Protein AF-F5J1X1-F1 (afdb_monomer)

Secondary structure (DSSP, 8-state):
----HHHHHHHHHHHHHHHHTT--S-EEESSS-PPPTT-SEEE-S---TTSS---S--PPPPEE----TT--TTTSTT--HHHHHHTTT-EEEE---BGGGTB-SEEEEE-SSSEEEESSPPPPP-BPPEEEEEEE-GGG-TT---TT-HHHHHHT-TTTEESSTT-SEEB--EEEEEEE--SS-BTTTTS-HHHHHHT--SEEEE-TT-B--SHHHHHHHHHHHHTT-EEEEE---TTT--SGGG-HHHHHHHHHHT-TT-EEEEPPTT--S--EEEPPSS---TTTEETTEE-TT-EEE--SS--EEEE---TTTEEEEEEEEETTTTEEEEEEEEEEEESSSSEEEES-TTTT-B-TT---TTS--B-B-TTS-B--EEEESSSS-EEE-HHHHHHHHHHHHHHHHHHSSTT---

Solvent-accessible surface area (backbone atoms only — not comparable to full-atom values): 21854 Å² total; per-residue (Å²): 134,86,77,54,76,67,59,55,51,50,50,54,51,52,51,53,58,60,61,62,76,68,68,68,89,50,44,28,51,70,34,103,49,88,46,58,91,91,45,67,71,28,83,32,53,50,92,42,95,89,48,96,68,34,53,98,73,81,86,87,60,58,78,40,65,53,78,49,42,69,43,64,33,73,84,39,73,88,60,47,81,65,50,34,53,75,43,47,69,45,64,34,26,30,63,30,77,43,53,84,69,62,34,37,67,42,40,31,32,30,70,49,62,34,54,43,50,52,96,53,70,54,78,81,66,66,43,71,67,41,38,35,34,14,27,9,32,50,37,32,10,55,46,30,89,42,96,29,4,34,48,20,54,36,62,69,25,45,60,50,38,10,74,50,92,79,19,63,37,34,23,68,47,66,51,79,42,63,50,77,31,95,47,88,40,43,70,49,73,81,70,49,49,64,67,57,56,71,69,58,42,25,32,38,41,39,12,26,40,36,33,42,46,49,68,68,60,30,49,56,54,43,53,41,37,75,50,28,16,28,39,38,38,23,39,41,61,82,81,79,68,86,50,71,60,53,34,31,68,27,52,36,49,22,64,69,69,72,35,84,73,34,42,60,47,63,51,56,99,90,46,55,31,5,42,22,31,45,32,35,74,79,69,90,43,54,47,47,45,25,70,62,45,77,35,56,62,35,32,33,38,36,14,76,49,44,43,28,30,38,27,68,71,63,71,92,49,45,47,74,38,25,52,37,43,27,67,16,77,72,46,74,43,84,79,28,28,34,29,32,30,42,70,86,50,49,39,37,44,34,19,24,17,36,38,38,16,22,49,90,88,64,82,55,34,27,41,43,32,19,18,61,48,98,81,46,44,62,33,65,24,69,63,28,19,64,58,51,64,39,56,15,32,31,26,28,38,50,49,7,42,50,53,48,45,53,50,40,32,57,78,59,14,52,76,39,78,133

Foldseek 3Di:
DDDPPVNVVVVVV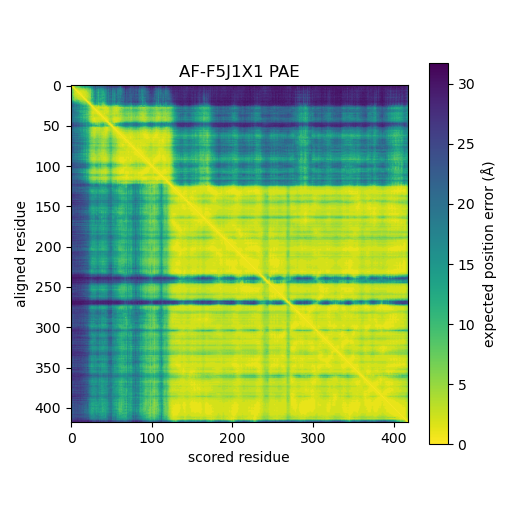VVVVVVVVPPDCADAPQDPDDADPPDSYHDFNADCPPDPHRHPDDDDFAEDADDAFQDPPPVPPPDDLVNLVVQFQPKGFHPDPPVLRQDHGAIWTRHSGGIDGPPDTRDADAFEAFFEEWEEAALLTLQHPHPFVLNVLQLPQCLCAHCDPNRLHRYPYYHYDYQYDPAQDESCPVVCVVVVCVVAGQEYEYFPPHAHQDLVSLVSVLVSQVLQRAYEAQDEQFDFDPDPSSQRCLSNLCVNQVNNPKDKDWDDPVDFFFFKWAFAQPDDDLLQDHSLHHRRRAMATAAGGIFIKMAPDDPVFKDATTAQQGPQVRDHPPRIGAWIATPPTNYTGGRHRQLSTADPPDPPQGHRQFDADPSSRFDWDWQHGPHDTHTHRSNSSSSSSVSVSSVSSAPVTSPHDD

Organism: NCBI:txid742766

Structure (mmCIF, N/CA/C/O backbone):
data_AF-F5J1X1-F1
#
_entry.id   AF-F5J1X1-F1
#
loop_
_atom_site.group_PDB
_atom_site.id
_atom_site.type_symbol
_atom_site.label_atom_id
_atom_site.label_alt_id
_atom_site.label_comp_id
_atom_site.label_asym_id
_atom_site.label_entity_id
_atom_site.label_seq_id
_atom_site.pdbx_PDB_ins_code
_atom_site.Cartn_x
_atom_site.Cartn_y
_atom_site.Cartn_z
_atom_site.occupancy
_atom_site.B_iso_or_equiv
_atom_site.auth_seq_id
_atom_site.auth_comp_id
_atom_site.auth_asym_id
_atom_site.auth_atom_id
_atom_site.pdbx_PDB_model_num
ATOM 1 N N . MET A 1 1 ? -52.295 -45.590 66.152 1.00 50.47 1 MET A N 1
ATOM 2 C CA . MET A 1 1 ? -51.566 -46.337 65.100 1.00 50.47 1 MET A CA 1
ATOM 3 C C . MET A 1 1 ? -50.076 -46.004 65.237 1.00 50.47 1 MET A C 1
ATOM 5 O O . MET A 1 1 ? -49.702 -44.872 64.968 1.00 50.47 1 MET A O 1
ATOM 9 N N . LYS A 1 2 ? -49.239 -46.906 65.776 1.00 51.31 2 LYS A N 1
ATOM 10 C CA . LYS A 1 2 ? -47.785 -46.670 65.918 1.00 51.31 2 LYS A CA 1
ATOM 11 C C . LYS A 1 2 ? -47.119 -46.959 64.569 1.00 51.31 2 LYS A C 1
ATOM 13 O O . LYS A 1 2 ? -46.962 -48.120 64.206 1.00 51.31 2 LYS A O 1
ATOM 18 N N . PHE A 1 3 ? -46.783 -45.924 63.803 1.00 53.69 3 PHE A N 1
ATOM 19 C CA . PHE A 1 3 ? -45.970 -46.100 62.599 1.00 53.69 3 PHE A CA 1
ATOM 20 C C . PHE A 1 3 ? -44.559 -46.534 63.014 1.00 53.69 3 PHE A C 1
ATOM 22 O O . PHE A 1 3 ? -43.957 -45.912 63.889 1.00 53.69 3 PHE A O 1
ATOM 29 N N . SER A 1 4 ? -44.036 -47.619 62.432 1.00 65.00 4 SER A N 1
ATOM 30 C CA . SER A 1 4 ? -42.651 -48.021 62.690 1.00 65.00 4 SER A CA 1
ATOM 31 C C . SER A 1 4 ? -41.704 -46.977 62.096 1.00 65.00 4 SER A C 1
ATOM 33 O O . SER A 1 4 ? -41.975 -46.389 61.044 1.00 65.00 4 SER A O 1
ATOM 35 N N . THR A 1 5 ? -40.574 -46.749 62.758 1.00 71.31 5 THR A N 1
ATOM 36 C CA . THR A 1 5 ? -39.553 -45.768 62.356 1.00 71.31 5 THR A CA 1
ATOM 37 C C . THR A 1 5 ? -39.044 -45.971 60.925 1.00 71.31 5 THR A C 1
ATOM 39 O O . THR A 1 5 ? -38.623 -45.009 60.290 1.00 71.31 5 THR A O 1
ATOM 42 N N . SER A 1 6 ? -39.138 -47.185 60.371 1.00 70.25 6 SER A N 1
ATOM 43 C CA . SER A 1 6 ? -38.807 -47.478 58.971 1.00 70.25 6 SER A CA 1
ATOM 44 C C . SER A 1 6 ? -39.851 -46.970 57.969 1.00 70.25 6 SER A C 1
ATOM 46 O O . SER A 1 6 ? -39.474 -46.441 56.926 1.00 70.25 6 SER A O 1
ATOM 48 N N . LYS A 1 7 ? -41.152 -47.046 58.288 1.00 74.12 7 LYS A N 1
ATOM 49 C CA . LYS A 1 7 ? -42.225 -46.511 57.427 1.00 74.12 7 LYS A CA 1
ATOM 50 C C . LYS A 1 7 ? -42.205 -44.984 57.384 1.00 74.12 7 LYS A C 1
ATOM 52 O O . LYS A 1 7 ? -42.408 -44.407 56.324 1.00 74.12 7 LYS A O 1
ATOM 57 N N . LEU A 1 8 ? -41.889 -44.336 58.508 1.00 75.12 8 LEU A N 1
ATOM 58 C CA . LEU A 1 8 ? -41.747 -42.878 58.568 1.00 75.12 8 LEU A CA 1
ATOM 59 C C . LEU A 1 8 ? -40.550 -42.385 57.735 1.00 75.12 8 LEU A C 1
ATOM 61 O O . LEU A 1 8 ? -40.681 -41.412 57.000 1.00 75.12 8 LEU A O 1
ATOM 65 N N . LYS A 1 9 ? -39.412 -43.095 57.784 1.00 76.75 9 LYS A N 1
ATOM 66 C CA . LYS A 1 9 ? -38.234 -42.799 56.947 1.00 76.75 9 LYS A CA 1
ATOM 67 C C . LYS A 1 9 ? -38.515 -42.982 55.453 1.00 76.75 9 LYS A C 1
ATOM 69 O O . LYS A 1 9 ? -38.105 -42.142 54.662 1.00 76.75 9 LYS A O 1
ATOM 74 N N . ALA A 1 10 ? -39.238 -44.037 55.070 1.00 79.44 10 ALA A N 1
ATOM 75 C CA . ALA A 1 10 ? -39.616 -44.274 53.676 1.00 79.44 10 ALA A CA 1
ATOM 76 C C . ALA A 1 10 ? -40.572 -43.195 53.140 1.00 79.44 10 ALA A C 1
ATOM 78 O O . ALA A 1 10 ? -40.406 -42.737 52.013 1.00 79.44 10 ALA A O 1
ATOM 79 N N . VAL A 1 11 ? -41.528 -42.742 53.960 1.00 82.06 11 VAL A N 1
ATOM 80 C CA . VAL A 1 11 ? -42.424 -41.631 53.607 1.00 82.06 11 VAL A CA 1
ATOM 81 C C . VAL A 1 11 ? -41.644 -40.324 53.471 1.00 82.06 11 VAL A C 1
ATOM 83 O O . VAL A 1 11 ? -41.816 -39.638 52.473 1.00 82.06 11 VAL A O 1
ATOM 86 N N . LEU A 1 12 ? -40.739 -40.008 54.402 1.00 80.00 12 LEU A N 1
ATOM 87 C CA . LEU A 1 12 ? -39.871 -38.825 54.306 1.00 80.00 12 LEU A CA 1
ATOM 88 C C . LEU A 1 12 ? -38.995 -38.840 53.043 1.00 80.00 12 LEU A C 1
ATOM 90 O O . LEU A 1 12 ? -38.882 -37.812 52.383 1.00 80.00 12 LEU A O 1
ATOM 94 N N . LEU A 1 13 ? -38.443 -40.000 52.670 1.00 80.19 13 LEU A N 1
ATOM 95 C CA . LEU A 1 13 ? -37.649 -40.164 51.448 1.00 80.19 13 LEU A CA 1
ATOM 96 C C . LEU A 1 13 ? -38.500 -40.015 50.173 1.00 80.19 13 LEU A C 1
ATOM 98 O O . LEU A 1 13 ? -38.084 -39.369 49.214 1.00 80.19 13 LEU A O 1
ATOM 102 N N . CYS A 1 14 ? -39.715 -40.573 50.157 1.00 76.50 14 CYS A N 1
ATOM 103 C CA . CYS A 1 14 ? -40.636 -40.409 49.029 1.00 76.50 14 CYS A CA 1
ATOM 104 C C . CYS A 1 14 ? -41.089 -38.950 48.890 1.00 76.50 14 CYS A C 1
ATOM 106 O O . CYS A 1 14 ? -41.127 -38.425 47.781 1.00 76.50 14 CYS A O 1
ATOM 108 N N . VAL A 1 15 ? -41.365 -38.273 50.008 1.00 76.81 15 VAL A N 1
ATOM 109 C CA . VAL A 1 15 ? -41.697 -36.844 50.025 1.00 76.81 15 VAL A CA 1
ATOM 110 C C . VAL A 1 15 ? -40.519 -36.017 49.501 1.00 76.81 15 VAL A C 1
ATOM 112 O O . VAL A 1 15 ? -40.734 -35.172 48.637 1.00 76.81 15 VAL A O 1
ATOM 115 N N . SER A 1 16 ? -39.273 -36.299 49.906 1.00 71.81 16 SER A N 1
ATOM 116 C CA . SER A 1 16 ? -38.105 -35.577 49.375 1.00 71.81 16 SER A CA 1
ATOM 117 C C . SER A 1 16 ? -37.904 -35.776 47.867 1.00 71.81 16 SER A C 1
ATOM 119 O O . SER A 1 16 ? -37.595 -34.816 47.172 1.00 71.81 16 SER A O 1
ATOM 121 N N . ILE A 1 17 ? -38.145 -36.983 47.336 1.00 74.94 17 ILE A N 1
ATOM 122 C CA . ILE A 1 17 ? -38.022 -37.269 45.892 1.00 74.94 17 ILE A CA 1
ATOM 123 C C . ILE A 1 17 ? -39.126 -36.563 45.086 1.00 74.94 17 ILE A C 1
ATOM 125 O O . ILE A 1 17 ? -38.872 -36.081 43.984 1.00 74.94 17 ILE A O 1
ATOM 129 N N . ILE A 1 18 ? -40.341 -36.443 45.633 1.00 71.44 18 ILE A N 1
ATOM 130 C CA . ILE A 1 18 ? -41.446 -35.719 44.983 1.00 71.44 18 ILE A CA 1
ATOM 131 C C . ILE A 1 18 ? -41.156 -34.209 44.932 1.00 71.44 18 ILE A C 1
ATOM 133 O O . ILE A 1 18 ? -41.424 -33.581 43.908 1.00 71.44 18 ILE A O 1
ATOM 137 N N . PHE A 1 19 ? -40.543 -33.636 45.975 1.00 62.16 19 PHE A N 1
ATOM 138 C CA . PHE A 1 19 ? -40.151 -32.220 45.992 1.00 62.16 19 PHE A CA 1
ATOM 139 C C . PHE A 1 19 ? -38.991 -31.882 45.034 1.00 62.16 19 PHE A C 1
ATOM 141 O O . PHE A 1 19 ? -38.934 -30.757 44.542 1.00 62.16 19 PHE A O 1
ATOM 148 N N . CYS A 1 20 ? -38.119 -32.836 44.685 1.00 60.16 20 CYS A N 1
ATOM 149 C CA . CYS A 1 20 ? -37.048 -32.607 43.703 1.00 60.16 20 CYS A CA 1
ATOM 150 C C . CYS A 1 20 ? -37.551 -32.362 42.265 1.00 60.16 20 CYS A C 1
ATOM 152 O O . CYS A 1 20 ? -36.838 -31.751 41.476 1.00 60.16 20 CYS A O 1
ATOM 154 N N . ASN A 1 21 ? -38.772 -32.783 41.914 1.00 54.59 21 ASN A N 1
ATOM 155 C CA . ASN A 1 21 ? -39.311 -32.621 40.553 1.00 54.59 21 ASN A CA 1
ATOM 156 C C . ASN A 1 21 ? -39.832 -31.200 40.245 1.00 54.59 21 ASN A C 1
ATOM 158 O O . ASN A 1 21 ? -40.270 -30.946 39.127 1.00 54.59 21 ASN A O 1
ATOM 162 N N . TYR A 1 22 ? -39.782 -30.273 41.210 1.00 55.56 22 TYR A N 1
ATOM 163 C CA . TYR A 1 22 ? -40.268 -28.892 41.060 1.00 55.56 22 TYR A CA 1
ATOM 164 C C . TYR A 1 22 ? -39.153 -27.843 40.963 1.00 55.56 22 TYR A C 1
ATOM 166 O O . TYR A 1 22 ? -39.413 -26.651 41.133 1.00 55.56 22 TYR A O 1
ATOM 174 N N . MET A 1 23 ? -37.914 -28.243 40.667 1.00 56.59 23 MET A N 1
ATOM 175 C CA . MET A 1 23 ? -36.877 -27.264 40.349 1.00 56.59 23 MET A CA 1
ATOM 176 C C . MET A 1 23 ? -37.152 -26.670 38.962 1.00 56.59 23 MET A C 1
ATOM 178 O O . MET A 1 23 ? -36.997 -27.333 37.939 1.00 56.59 23 MET A O 1
ATOM 182 N N . GLN A 1 24 ? -37.603 -25.416 38.930 1.00 59.91 24 GLN A N 1
ATOM 183 C CA . GLN A 1 24 ? -37.658 -24.622 37.703 1.00 59.91 24 GLN A CA 1
ATOM 184 C C . GLN A 1 24 ? -36.230 -24.540 37.133 1.00 59.91 24 GLN A C 1
ATOM 186 O O . GLN A 1 24 ? -35.298 -24.209 37.862 1.00 59.91 24 GLN A O 1
ATOM 191 N N . SER A 1 25 ? -36.035 -24.851 35.845 1.00 66.19 25 SER A N 1
ATOM 192 C CA . SER A 1 25 ? -34.700 -24.790 35.219 1.00 66.19 25 SER A CA 1
ATOM 193 C C . SER A 1 25 ? -34.199 -23.355 35.019 1.00 66.19 25 SER A C 1
ATOM 195 O O . SER A 1 25 ? -33.033 -23.152 34.697 1.00 66.19 25 SER A O 1
ATOM 197 N N . GLN A 1 26 ? -35.086 -22.369 35.161 1.00 76.88 26 GLN A N 1
ATOM 198 C CA . GLN A 1 26 ? -34.746 -20.953 35.130 1.00 76.88 26 GLN A CA 1
ATOM 199 C C . GLN A 1 26 ? -34.377 -20.510 36.538 1.00 76.88 26 GLN A C 1
ATOM 201 O O . GLN A 1 26 ? -35.146 -20.704 37.481 1.00 76.88 26 GLN A O 1
ATOM 206 N N . ILE A 1 27 ? -33.207 -19.897 36.662 1.00 81.50 27 ILE A N 1
ATOM 207 C CA . ILE A 1 27 ? -32.673 -19.447 37.941 1.00 81.50 27 ILE A CA 1
ATOM 208 C C . ILE A 1 27 ? -32.308 -17.972 37.874 1.00 81.50 27 ILE A C 1
ATOM 210 O O . ILE A 1 27 ? -31.811 -17.471 36.861 1.00 81.50 27 ILE A O 1
ATOM 214 N N . THR A 1 28 ? -32.548 -17.293 38.990 1.00 85.94 28 THR A N 1
ATOM 215 C CA . THR A 1 28 ? -31.883 -16.033 39.273 1.00 85.94 28 THR A CA 1
ATOM 216 C C . THR A 1 28 ? -30.549 -16.373 39.920 1.00 85.94 28 THR A C 1
ATOM 218 O O . THR A 1 28 ? -30.516 -16.983 40.986 1.00 85.94 28 THR A O 1
ATOM 221 N N . VAL A 1 29 ? -29.439 -15.993 39.299 1.00 87.75 29 VAL A N 1
ATOM 222 C CA . VAL A 1 29 ? -28.118 -16.107 39.920 1.00 87.75 29 VAL A CA 1
ATOM 223 C C . VAL A 1 29 ? -27.818 -14.799 40.639 1.00 87.75 29 VAL A C 1
ATOM 225 O O . VAL A 1 29 ? -27.829 -13.726 40.039 1.00 87.75 29 VAL A O 1
ATOM 228 N N . GLY A 1 30 ? -27.546 -14.908 41.938 1.00 87.38 30 GLY A N 1
ATOM 229 C CA . GLY A 1 30 ? -27.278 -13.774 42.827 1.00 87.38 30 GLY A CA 1
ATOM 230 C C . GLY A 1 30 ? -28.322 -13.588 43.930 1.00 87.38 30 GLY A C 1
ATOM 231 O O . GLY A 1 30 ? -27.995 -12.983 44.947 1.00 87.38 30 GLY A O 1
ATOM 232 N N . ALA A 1 31 ? -29.528 -14.154 43.787 1.00 86.50 31 ALA A N 1
ATOM 233 C CA . ALA A 1 31 ? -30.579 -14.120 44.807 1.00 86.50 31 ALA A CA 1
ATOM 234 C C . ALA A 1 31 ? -31.628 -15.231 44.616 1.00 86.50 31 ALA A C 1
ATOM 236 O O . ALA A 1 31 ? -31.866 -15.678 43.496 1.00 86.50 31 ALA A O 1
ATOM 237 N N . ASP A 1 32 ? -32.310 -15.619 45.698 1.00 87.12 32 ASP A N 1
ATOM 238 C CA . ASP A 1 32 ? -33.463 -16.535 45.667 1.00 87.12 32 ASP A CA 1
ATOM 239 C C . ASP A 1 32 ? -34.739 -15.788 45.235 1.00 87.12 32 ASP A C 1
ATOM 241 O O . ASP A 1 32 ? -35.624 -15.472 46.030 1.00 87.12 32 ASP A O 1
ATOM 245 N N . LEU A 1 33 ? -34.771 -15.387 43.964 1.00 85.62 33 LEU A N 1
ATOM 246 C CA . LEU A 1 33 ? -35.859 -14.623 43.358 1.00 85.62 33 LEU A CA 1
ATOM 247 C C . LEU A 1 33 ? -36.379 -15.338 42.117 1.00 85.62 33 LEU A C 1
ATOM 249 O O . LEU A 1 33 ? -35.611 -15.916 41.345 1.00 85.62 33 LEU A O 1
ATOM 253 N N . THR A 1 34 ? -37.680 -15.211 41.853 1.00 85.81 34 THR A N 1
ATOM 254 C CA . THR A 1 34 ? -38.245 -15.650 40.575 1.00 85.81 34 THR A CA 1
ATOM 255 C C . THR A 1 34 ? -37.578 -14.877 39.422 1.00 85.81 34 THR A C 1
ATOM 257 O O . THR A 1 34 ? -37.516 -13.638 39.476 1.00 85.81 34 THR A O 1
ATOM 260 N N . PRO A 1 35 ? -37.058 -15.571 38.394 1.00 88.00 35 PRO A N 1
ATOM 261 C CA . PRO A 1 35 ? -36.522 -14.933 37.197 1.00 88.00 35 PRO A CA 1
ATOM 262 C C . PRO A 1 35 ? -37.574 -14.081 36.491 1.00 88.00 35 PRO A C 1
ATOM 264 O O . PRO A 1 35 ? -38.770 -14.386 36.519 1.00 88.00 35 PRO A O 1
ATOM 267 N N . ASN A 1 36 ? -37.133 -13.011 35.840 1.00 86.56 36 ASN A N 1
ATOM 268 C CA . ASN A 1 36 ? -38.006 -12.233 34.969 1.00 86.56 36 ASN A CA 1
ATOM 269 C C . ASN A 1 36 ? -38.527 -13.088 33.797 1.00 86.56 36 ASN A C 1
ATOM 271 O O . ASN A 1 36 ? -37.848 -13.972 33.280 1.00 86.56 36 ASN A O 1
ATOM 275 N N . LYS A 1 37 ? -39.757 -12.831 33.336 1.00 88.00 37 LYS A N 1
ATOM 276 C CA . LYS A 1 37 ? -40.296 -13.557 32.175 1.00 88.00 37 LYS A CA 1
ATOM 277 C C . LYS A 1 37 ? -39.432 -13.280 30.943 1.00 88.00 37 LYS A C 1
ATOM 279 O O . LYS A 1 37 ? -39.175 -12.126 30.621 1.00 88.00 37 LYS A O 1
ATOM 284 N N . GLY A 1 38 ? -39.045 -14.343 30.241 1.00 84.56 38 GLY A N 1
ATOM 285 C CA . GLY A 1 38 ? -38.214 -14.265 29.038 1.00 84.56 38 GLY A CA 1
ATOM 286 C C . GLY A 1 38 ? -36.711 -14.412 29.290 1.00 84.56 38 GLY A C 1
ATOM 287 O O . GLY A 1 38 ? -35.978 -14.587 28.320 1.00 84.56 38 GLY A O 1
ATOM 288 N N . SER A 1 39 ? -36.239 -14.415 30.544 1.00 87.19 39 SER A N 1
ATOM 289 C CA . SER A 1 39 ? -34.843 -14.734 30.851 1.00 87.19 39 SER A CA 1
ATOM 290 C C . SER A 1 39 ? -34.667 -16.226 31.132 1.00 87.19 39 SER A C 1
ATOM 292 O O . SER A 1 39 ? -35.289 -16.801 32.023 1.00 87.19 39 SER A O 1
ATOM 294 N N . LEU A 1 40 ? -33.778 -16.869 30.373 1.00 87.00 40 LEU A N 1
ATOM 295 C CA . LEU A 1 40 ? -33.298 -18.207 30.728 1.00 87.00 40 LEU A CA 1
ATOM 296 C C . LEU A 1 40 ? -32.314 -18.138 31.909 1.00 87.00 40 LEU A C 1
ATOM 298 O O . LEU A 1 40 ? -32.315 -19.014 32.770 1.00 87.00 40 LEU A O 1
ATOM 302 N N . LEU A 1 41 ? -31.518 -17.066 31.950 1.00 88.00 41 LEU A N 1
ATOM 303 C CA . LEU A 1 41 ? -30.582 -16.719 33.013 1.00 88.00 41 LEU A CA 1
ATOM 304 C C . LEU A 1 41 ? -30.847 -15.271 33.440 1.00 88.00 41 LEU A C 1
ATOM 306 O O . LEU A 1 41 ? -30.717 -14.360 32.625 1.00 88.00 41 LEU A O 1
ATOM 310 N N . ASP A 1 42 ? -31.233 -15.065 34.698 1.00 90.31 42 ASP A N 1
ATOM 311 C CA . ASP A 1 42 ? -31.432 -13.735 35.290 1.00 90.31 42 ASP A CA 1
ATOM 312 C C . ASP A 1 42 ? -30.301 -13.465 36.293 1.00 90.31 42 ASP A C 1
ATOM 314 O O . ASP A 1 42 ? -30.066 -14.281 37.182 1.00 90.31 42 ASP A O 1
ATOM 318 N N . LEU A 1 43 ? -29.568 -12.358 36.152 1.00 91.19 43 LEU A N 1
ATOM 319 C CA . LEU A 1 43 ? -28.448 -12.000 37.033 1.00 91.19 43 LEU A CA 1
ATOM 320 C C . LEU A 1 43 ? -28.847 -10.787 37.876 1.00 91.19 43 LEU A C 1
ATOM 322 O O . LEU A 1 43 ? -28.857 -9.662 37.377 1.00 91.19 43 LEU A O 1
ATOM 326 N N . LYS A 1 44 ? -29.199 -11.009 39.145 1.00 90.31 44 LYS A N 1
ATOM 327 C CA . LYS A 1 44 ? -29.602 -9.945 40.081 1.00 90.31 44 LYS A CA 1
ATOM 328 C C . LYS A 1 44 ? -29.389 -10.379 41.529 1.00 90.31 44 LYS A C 1
ATOM 330 O O . LYS A 1 44 ? -29.513 -11.555 41.856 1.00 90.31 44 LYS A O 1
ATOM 335 N N . GLU A 1 45 ? -29.109 -9.417 42.402 1.00 90.06 45 GLU A N 1
ATOM 336 C CA . GLU A 1 45 ? -28.951 -9.633 43.851 1.00 90.06 45 GLU A CA 1
ATOM 337 C C . GLU A 1 45 ? -30.138 -9.084 44.651 1.00 90.06 45 GLU A C 1
ATOM 339 O O . GLU A 1 45 ? -30.404 -9.532 45.765 1.00 90.06 45 GLU A O 1
ATOM 344 N N . TYR A 1 46 ? -30.873 -8.123 44.088 1.00 87.38 46 TYR A N 1
ATOM 345 C CA . TYR A 1 46 ? -31.926 -7.401 44.790 1.00 87.38 46 TYR A CA 1
ATOM 346 C C . TYR A 1 46 ? -33.212 -7.365 43.966 1.00 87.38 46 TYR A C 1
ATOM 348 O O . TYR A 1 46 ? -33.193 -7.186 42.748 1.00 87.38 46 TYR A O 1
ATOM 356 N N . ASN A 1 47 ? -34.350 -7.471 44.650 1.00 82.06 47 ASN A N 1
ATOM 357 C CA . ASN A 1 47 ? -35.655 -7.183 44.067 1.00 82.06 47 ASN A CA 1
ATOM 358 C C . ASN A 1 47 ? -36.039 -5.746 44.425 1.00 82.06 47 ASN A C 1
ATOM 360 O O . ASN A 1 47 ? -36.649 -5.516 45.469 1.00 82.06 47 ASN A O 1
ATOM 364 N N . ASN A 1 48 ? -35.613 -4.775 43.616 1.00 74.56 48 ASN A N 1
ATOM 365 C CA . ASN A 1 48 ? -35.820 -3.363 43.929 1.00 74.56 48 ASN A CA 1
ATOM 366 C C . ASN A 1 48 ? -36.649 -2.655 42.846 1.00 74.56 48 ASN A C 1
ATOM 368 O O . ASN A 1 48 ? -36.083 -2.016 41.968 1.00 74.56 48 ASN A O 1
ATOM 372 N N . PRO A 1 49 ? -37.991 -2.737 42.888 1.00 66.56 49 PRO A N 1
ATOM 373 C CA . PRO A 1 49 ? -38.845 -2.102 41.883 1.00 66.56 49 PRO A CA 1
ATOM 374 C C . PRO A 1 49 ? -38.784 -0.563 41.899 1.00 66.56 49 PRO A C 1
ATOM 376 O O . PRO A 1 49 ? -39.242 0.066 40.951 1.00 66.56 49 PRO A O 1
ATOM 379 N N . ALA A 1 50 ? -38.234 0.048 42.957 1.00 69.81 50 ALA A N 1
ATOM 380 C CA . ALA A 1 50 ? -38.128 1.501 43.104 1.00 69.81 50 ALA A CA 1
ATOM 381 C C . ALA A 1 50 ? -36.765 2.082 42.668 1.00 69.81 50 ALA A C 1
ATOM 383 O O . ALA A 1 50 ? -36.649 3.298 42.531 1.00 69.81 50 ALA A O 1
ATOM 384 N N . GLN A 1 51 ? -35.735 1.253 42.460 1.00 67.12 51 GLN A N 1
ATOM 385 C CA . GLN A 1 51 ? -34.405 1.686 42.012 1.00 67.12 51 GLN A CA 1
ATOM 386 C C . GLN A 1 51 ? -34.042 1.017 40.685 1.00 67.12 51 GLN A C 1
ATOM 388 O O . GLN A 1 51 ? -34.404 -0.126 40.439 1.00 67.12 51 GLN A O 1
ATOM 393 N N . LEU A 1 52 ? -33.284 1.715 39.835 1.00 75.50 52 LEU A N 1
ATOM 394 C CA . LEU A 1 52 ? -32.862 1.170 38.538 1.00 75.50 52 LEU A CA 1
ATOM 395 C C . LEU A 1 52 ? -31.801 0.057 38.662 1.00 75.50 52 LEU A C 1
ATOM 397 O O . LEU A 1 52 ? -31.695 -0.775 37.767 1.00 75.50 52 LEU A O 1
ATOM 401 N N . ALA A 1 53 ? -31.019 0.022 39.749 1.00 84.19 53 ALA A N 1
ATOM 402 C CA . ALA A 1 53 ? -29.972 -0.980 39.962 1.00 84.19 53 ALA A CA 1
ATOM 403 C C . ALA A 1 53 ? -30.492 -2.195 40.752 1.00 84.19 53 ALA A C 1
ATOM 405 O O . ALA A 1 53 ? -31.046 -2.047 41.841 1.00 84.19 53 ALA A O 1
ATOM 406 N N . ASN A 1 54 ? -30.265 -3.403 40.231 1.00 87.00 54 ASN A N 1
ATOM 407 C CA . ASN A 1 54 ? -30.700 -4.672 40.832 1.00 87.00 54 ASN A CA 1
ATOM 408 C C . ASN A 1 54 ? -29.535 -5.590 41.275 1.00 87.00 54 ASN A C 1
ATOM 410 O O . ASN A 1 54 ? -29.777 -6.690 41.774 1.00 87.00 54 ASN A O 1
ATOM 414 N N . SER A 1 55 ? -28.280 -5.152 41.129 1.00 90.31 55 SER A N 1
ATOM 415 C CA . SER A 1 55 ? -27.073 -5.836 41.618 1.00 90.31 55 SER A CA 1
ATOM 416 C C . SER A 1 55 ? -25.920 -4.843 41.809 1.00 90.31 55 SER A C 1
ATOM 418 O O . SER A 1 55 ? -25.880 -3.805 41.150 1.00 90.31 55 SER A O 1
ATOM 420 N N . GLY A 1 56 ? -24.986 -5.161 42.714 1.00 90.62 56 GLY A N 1
ATOM 421 C CA . GLY A 1 56 ? -23.695 -4.477 42.853 1.00 90.62 56 GLY A CA 1
ATOM 422 C C . GLY A 1 56 ? -22.539 -5.202 42.150 1.00 90.62 56 GLY A C 1
ATOM 423 O O . GLY A 1 56 ? -21.388 -4.783 42.276 1.00 90.62 56 GLY A O 1
ATOM 424 N N . LYS A 1 57 ? -22.821 -6.302 41.441 1.00 90.06 57 LYS A N 1
ATOM 425 C CA . LYS A 1 57 ? -21.852 -7.146 40.729 1.00 90.06 57 LYS A CA 1
ATOM 426 C C . LYS A 1 57 ? -22.159 -7.180 39.231 1.00 90.06 57 LYS A C 1
ATOM 428 O O . LYS A 1 57 ? -23.253 -6.838 38.797 1.00 90.06 57 LYS A O 1
ATOM 433 N N . GLY A 1 58 ? -21.173 -7.599 38.440 1.00 89.75 58 GLY A N 1
ATOM 434 C CA . GLY A 1 58 ? -21.299 -7.760 36.990 1.00 89.75 58 GLY A CA 1
ATOM 435 C C . GLY A 1 58 ? -21.085 -9.201 36.531 1.00 89.75 58 GLY A C 1
ATOM 436 O O . GLY A 1 58 ? -20.666 -10.064 37.304 1.00 89.75 58 GLY A O 1
ATOM 437 N N . LEU A 1 59 ? -21.333 -9.442 35.243 1.00 92.69 59 LEU A N 1
ATOM 438 C CA . LEU A 1 59 ? -20.977 -10.686 34.567 1.00 92.69 59 LEU A CA 1
ATOM 439 C C . LEU A 1 59 ? -19.548 -10.583 34.017 1.00 92.69 59 LEU A C 1
ATOM 441 O O . LEU A 1 59 ? -19.265 -9.753 33.155 1.00 92.69 59 LEU A O 1
ATOM 445 N N . GLY A 1 60 ? -18.646 -11.428 34.512 1.00 93.75 60 GLY A N 1
ATOM 446 C CA . GLY A 1 60 ? -17.303 -11.557 33.951 1.00 93.75 60 GLY A CA 1
ATOM 447 C C . GLY A 1 60 ? -17.337 -12.329 32.634 1.00 93.75 60 GLY A C 1
ATOM 448 O O . GLY A 1 60 ? -17.821 -13.458 32.599 1.00 93.75 60 GLY A O 1
ATOM 449 N N . MET A 1 61 ? -16.801 -11.740 31.566 1.00 96.38 61 MET A N 1
ATOM 450 C CA . MET A 1 61 ? -16.731 -12.373 30.247 1.00 96.38 61 MET A CA 1
ATOM 451 C C . MET A 1 61 ? -15.362 -13.028 30.013 1.00 96.38 61 MET A C 1
ATOM 453 O O . MET A 1 61 ? -14.355 -12.505 30.506 1.00 96.38 61 MET A O 1
ATOM 457 N N . PRO A 1 62 ? -15.282 -14.129 29.239 1.00 97.50 62 PRO A N 1
ATOM 458 C CA . PRO A 1 62 ? -14.005 -14.685 28.802 1.00 97.50 62 PRO A CA 1
ATOM 459 C C . PRO A 1 62 ? -13.165 -13.621 28.091 1.00 97.50 62 PRO A C 1
ATOM 461 O O . PRO A 1 62 ? -13.659 -12.938 27.196 1.00 97.50 62 PRO A O 1
ATOM 464 N N . ARG A 1 63 ? -11.905 -13.462 28.504 1.00 97.44 63 ARG A N 1
ATOM 465 C CA . ARG A 1 63 ? -10.981 -12.467 27.945 1.00 97.44 63 ARG A CA 1
ATOM 466 C C . ARG A 1 63 ? -10.177 -13.108 26.820 1.00 97.44 63 ARG A C 1
ATOM 468 O O . ARG A 1 63 ? -9.462 -14.073 27.070 1.00 97.44 63 ARG A O 1
ATOM 475 N N . VAL A 1 64 ? -10.304 -12.587 25.605 1.00 97.19 64 VAL A N 1
ATOM 476 C CA . VAL A 1 64 ? -9.773 -13.196 24.379 1.00 97.19 64 VAL A CA 1
ATOM 477 C C . VAL A 1 64 ? -9.047 -12.135 23.557 1.00 97.19 64 VAL A C 1
ATOM 479 O O . VAL A 1 64 ? -9.518 -11.012 23.461 1.00 97.19 64 VAL A O 1
ATOM 482 N N . SER A 1 65 ? -7.912 -12.464 22.945 1.00 95.50 65 SER A N 1
ATOM 483 C CA . SER A 1 65 ? -7.281 -11.592 21.945 1.00 95.50 65 SER A CA 1
ATOM 484 C C . SER A 1 65 ? -7.803 -11.973 20.563 1.00 95.50 65 SER A C 1
ATOM 486 O O . SER A 1 65 ? -7.279 -12.899 19.942 1.00 95.50 65 SER A O 1
ATOM 488 N N . LEU A 1 66 ? -8.873 -11.314 20.110 1.00 94.69 66 LEU A N 1
ATOM 489 C CA . LEU A 1 66 ? -9.429 -11.550 18.778 1.00 94.69 66 LEU A CA 1
ATOM 490 C C . LEU A 1 66 ? -8.410 -11.161 17.710 1.00 94.69 66 LEU A C 1
ATOM 492 O O . LEU A 1 66 ? -7.632 -10.225 17.890 1.00 94.69 66 LEU A O 1
ATOM 496 N N . GLN A 1 67 ? -8.411 -11.883 16.595 1.00 87.06 67 GLN A N 1
ATOM 497 C CA . GLN A 1 67 ? -7.431 -11.660 15.533 1.00 87.06 67 GLN A CA 1
ATOM 498 C C . GLN A 1 67 ? -8.006 -10.841 14.378 1.00 87.06 67 GLN A C 1
ATOM 500 O O . GLN A 1 67 ? -7.336 -9.947 13.868 1.00 87.06 67 GLN A O 1
ATOM 505 N N . ARG A 1 68 ? -9.236 -11.137 13.948 1.00 86.62 68 ARG A N 1
ATOM 506 C CA . ARG A 1 68 ? -9.955 -10.435 12.872 1.00 86.62 68 ARG A CA 1
ATOM 507 C C . ARG A 1 68 ? -11.447 -10.436 13.178 1.00 86.62 68 ARG A C 1
ATOM 509 O O . ARG A 1 68 ? -11.909 -11.312 13.906 1.00 86.62 68 ARG A O 1
ATOM 516 N N . LEU A 1 69 ? -12.186 -9.486 12.613 1.00 89.88 69 LEU A N 1
ATOM 517 C CA . LEU A 1 69 ? -13.632 -9.432 12.798 1.00 89.88 69 LEU A CA 1
ATOM 518 C C . LEU A 1 69 ? -14.307 -10.627 12.128 1.00 89.88 69 LEU A C 1
ATOM 520 O O . LEU A 1 69 ? -15.167 -11.237 12.736 1.00 89.88 69 LEU A O 1
ATOM 524 N N . GLU A 1 70 ? -13.856 -11.048 10.951 1.00 91.50 70 GLU A N 1
ATOM 525 C CA . GLU A 1 70 ? -14.506 -12.073 10.120 1.00 91.50 70 GLU A CA 1
ATOM 526 C C . GLU A 1 70 ? -14.066 -13.509 10.460 1.00 91.50 70 GLU A C 1
ATOM 528 O O . GLU A 1 70 ? -14.410 -14.475 9.768 1.00 91.50 70 GLU A O 1
ATOM 533 N N . LYS A 1 71 ? -13.260 -13.669 11.516 1.00 90.25 71 LYS A N 1
ATOM 534 C CA . LYS A 1 71 ? -12.715 -14.956 11.952 1.00 90.25 71 LYS A CA 1
ATOM 535 C C . LYS A 1 71 ? -13.146 -15.277 13.374 1.00 90.25 71 LYS A C 1
ATOM 537 O O . LYS A 1 71 ? -12.997 -14.462 14.276 1.00 90.25 71 LYS A O 1
ATOM 542 N N . LEU A 1 72 ? -13.622 -16.504 13.577 1.00 93.62 72 LEU A N 1
ATOM 543 C CA . LEU A 1 72 ? -14.012 -17.003 14.898 1.00 93.62 72 LEU A CA 1
ATOM 544 C C . LEU A 1 72 ? -12.788 -17.324 15.785 1.00 93.62 72 LEU A C 1
ATOM 546 O O . LEU A 1 72 ? -12.931 -17.581 16.980 1.00 93.62 72 LEU A O 1
ATOM 550 N N . ASP A 1 73 ? -11.579 -17.282 15.224 1.00 90.69 73 ASP A N 1
ATOM 551 C CA . ASP A 1 73 ? -10.317 -17.402 15.946 1.00 90.69 73 ASP A CA 1
ATOM 552 C C . ASP A 1 73 ? -10.157 -16.311 17.033 1.00 90.69 73 ASP A C 1
ATOM 554 O O . ASP A 1 73 ? -10.521 -15.148 16.823 1.00 90.69 73 ASP A O 1
ATOM 558 N N . PRO A 1 74 ? -9.556 -16.637 18.192 1.00 93.25 74 PRO A N 1
ATOM 559 C CA . PRO A 1 74 ? -9.021 -17.943 18.587 1.00 93.25 74 PRO A CA 1
ATOM 560 C C . PRO A 1 74 ? -10.062 -18.840 19.283 1.00 93.25 74 PRO A C 1
ATOM 562 O O . PRO A 1 74 ? -9.703 -19.873 19.836 1.00 93.25 74 PRO A O 1
ATOM 565 N N . CYS A 1 75 ? -11.341 -18.447 19.324 1.00 94.75 75 CYS A N 1
ATOM 566 C CA . CYS A 1 75 ? -12.370 -19.234 20.009 1.00 94.75 75 CYS A CA 1
ATOM 567 C C . CYS A 1 75 ? -12.588 -20.591 19.330 1.00 94.75 75 CYS A C 1
ATOM 569 O O . CYS A 1 75 ? -12.780 -21.592 20.018 1.00 94.75 75 CYS A O 1
ATOM 571 N N . VAL A 1 76 ? -12.536 -20.616 17.996 1.00 95.44 76 VAL A N 1
ATOM 572 C CA . VAL A 1 76 ? -12.544 -21.838 17.188 1.00 95.44 76 VAL A CA 1
ATOM 573 C C . VAL A 1 76 ? -11.545 -21.666 16.051 1.00 95.44 76 VAL A C 1
ATOM 575 O O . VAL A 1 76 ? -11.786 -20.898 15.120 1.00 95.44 76 VAL A O 1
ATOM 578 N N . GLU A 1 77 ? -10.421 -22.373 16.135 1.00 92.50 77 GLU A N 1
ATOM 579 C CA . GLU A 1 77 ? -9.396 -22.349 15.092 1.00 92.50 77 GLU A CA 1
ATOM 580 C C . GLU A 1 77 ? -9.891 -23.042 13.817 1.00 92.50 77 GLU A C 1
ATOM 582 O O . GLU A 1 77 ? -10.474 -24.125 13.880 1.00 92.50 77 GLU A O 1
ATOM 587 N N . ASN A 1 78 ? -9.635 -22.438 12.651 1.00 88.56 78 ASN A N 1
ATOM 588 C CA . ASN A 1 78 ? -10.045 -22.973 11.340 1.00 88.56 78 ASN A CA 1
ATOM 589 C C . ASN A 1 78 ? -11.553 -23.291 11.239 1.00 88.56 78 ASN A C 1
ATOM 591 O O . ASN A 1 78 ? -11.946 -24.280 10.617 1.00 88.56 78 ASN A O 1
ATOM 595 N N . ALA A 1 79 ? -12.394 -22.451 11.853 1.00 91.88 79 ALA A N 1
ATOM 596 C CA . ALA A 1 79 ? -13.840 -22.640 11.902 1.00 91.88 79 ALA A CA 1
ATOM 597 C C . ALA A 1 79 ? -14.463 -22.837 10.509 1.00 91.88 79 ALA A C 1
ATOM 599 O O . ALA A 1 79 ? -14.304 -22.006 9.608 1.00 91.88 79 ALA A O 1
ATOM 600 N N . THR A 1 80 ? -15.235 -23.912 10.354 1.00 94.38 80 THR A N 1
ATOM 601 C CA . THR A 1 80 ? -16.055 -24.143 9.162 1.00 94.38 80 THR A CA 1
ATOM 602 C C . THR A 1 80 ? -17.258 -23.194 9.132 1.00 94.38 80 THR A C 1
ATOM 604 O O . THR A 1 80 ? -17.637 -22.594 10.139 1.00 94.38 80 THR A O 1
ATOM 607 N N . GLU A 1 81 ? -17.934 -23.092 7.986 1.00 92.56 81 GLU A N 1
ATOM 608 C CA . GLU A 1 81 ? -19.188 -22.329 7.883 1.00 92.56 81 GLU A CA 1
ATOM 609 C C . GLU A 1 81 ? -20.298 -22.869 8.803 1.00 92.56 81 GLU A C 1
ATOM 611 O O . GLU A 1 81 ? -21.198 -22.131 9.206 1.00 92.56 81 GLU A O 1
ATOM 616 N N . GLU A 1 82 ? -20.243 -24.153 9.168 1.00 94.94 82 GLU A N 1
ATOM 617 C CA . GLU A 1 82 ? -21.156 -24.728 10.153 1.00 94.94 82 GLU A CA 1
ATOM 618 C C . GLU A 1 82 ? -20.790 -24.297 11.580 1.00 94.94 82 GLU A C 1
ATOM 620 O O . GLU A 1 82 ? -21.677 -23.926 12.355 1.00 94.94 82 GLU A O 1
ATOM 625 N N . ASP A 1 83 ? -19.496 -24.270 11.914 1.00 95.00 83 ASP A N 1
ATOM 626 C CA . ASP A 1 83 ? -19.018 -23.799 13.218 1.00 95.00 83 ASP A CA 1
ATOM 627 C C . ASP A 1 83 ? -19.389 -22.334 13.438 1.00 95.00 83 ASP A C 1
ATOM 629 O O . ASP A 1 83 ? -19.953 -21.989 14.478 1.00 95.00 83 ASP A O 1
ATOM 633 N N . LYS A 1 84 ? -19.165 -21.483 12.432 1.00 94.06 84 LYS A N 1
ATOM 634 C CA . LYS A 1 84 ? -19.541 -20.065 12.467 1.00 94.06 84 LYS A CA 1
ATOM 635 C C . LYS A 1 84 ? -21.021 -19.858 12.790 1.00 94.06 84 LYS A C 1
ATOM 637 O O . LYS A 1 84 ? -21.353 -18.993 13.597 1.00 94.06 84 LYS A O 1
ATOM 642 N N . LYS A 1 85 ? -21.911 -20.679 12.221 1.00 95.06 85 LYS A N 1
ATOM 643 C CA . LYS A 1 85 ? -23.355 -20.624 12.508 1.00 95.06 85 LYS A CA 1
ATOM 644 C C . LYS A 1 85 ? -23.674 -21.056 13.936 1.00 95.06 85 LYS A C 1
ATOM 646 O O . LYS A 1 85 ? -24.426 -20.359 14.617 1.00 95.06 85 LYS A O 1
ATOM 651 N N . LYS A 1 86 ? -23.091 -22.167 14.406 1.00 96.44 86 LYS A N 1
ATOM 652 C CA . LYS A 1 86 ? -23.327 -22.712 15.759 1.00 96.44 86 LYS A CA 1
ATOM 653 C C . LYS A 1 86 ? -22.898 -21.765 16.881 1.00 96.44 86 LYS A C 1
ATOM 655 O O . LYS A 1 86 ? -23.473 -21.830 17.961 1.00 96.44 86 LYS A O 1
ATOM 660 N N . HIS A 1 87 ? -21.929 -20.888 16.623 1.00 97.00 87 HIS A N 1
ATOM 661 C CA . HIS A 1 87 ? -21.398 -19.948 17.613 1.00 97.00 87 HIS A CA 1
ATOM 662 C C . HIS A 1 87 ? -22.024 -18.547 17.540 1.00 97.00 87 HIS A C 1
ATOM 664 O O . HIS A 1 87 ? -21.545 -17.626 18.199 1.00 97.00 87 HIS A O 1
ATOM 670 N N . THR A 1 88 ? -23.094 -18.350 16.762 1.00 97.50 88 THR A N 1
ATOM 671 C CA . THR A 1 88 ? -23.829 -17.072 16.733 1.00 97.50 88 THR A CA 1
ATOM 672 C C . THR A 1 88 ? -24.335 -16.719 18.132 1.00 97.50 88 THR A C 1
ATOM 674 O O . THR A 1 88 ? -24.968 -17.539 18.794 1.00 97.50 88 THR A O 1
ATOM 677 N N . GLY A 1 89 ? -24.045 -15.502 18.589 1.00 96.69 89 GLY A N 1
ATOM 678 C CA . GLY A 1 89 ? -24.332 -15.051 19.950 1.00 96.69 89 GLY A CA 1
ATOM 679 C C . GLY A 1 89 ? -23.234 -15.362 20.973 1.00 96.69 89 GLY A C 1
ATOM 680 O O . GLY A 1 89 ? -23.404 -15.018 22.141 1.00 96.69 89 GLY A O 1
ATOM 681 N N . LEU A 1 90 ? -22.106 -15.972 20.577 1.00 97.81 90 LEU A N 1
ATOM 682 C CA . LEU A 1 90 ? -20.932 -16.099 21.445 1.00 97.81 90 LEU A CA 1
ATOM 683 C C . LEU A 1 90 ? -20.431 -14.705 21.834 1.00 97.81 90 LEU A C 1
ATOM 685 O O . LEU A 1 90 ? -20.235 -13.860 20.964 1.00 97.81 90 LEU A O 1
ATOM 689 N N . MET A 1 91 ? -20.205 -14.477 23.129 1.00 97.69 91 MET A N 1
ATOM 690 C CA . MET A 1 91 ? -19.761 -13.188 23.656 1.00 97.69 91 MET A CA 1
ATOM 691 C C . MET A 1 91 ? -18.421 -13.309 24.382 1.00 97.69 91 MET A C 1
ATOM 693 O O . MET A 1 91 ? -18.231 -14.210 25.201 1.00 97.69 91 MET A O 1
ATOM 697 N N . VAL A 1 92 ? -17.507 -12.373 24.122 1.00 98.06 92 VAL A N 1
ATOM 698 C CA . VAL A 1 92 ? -16.164 -12.324 24.728 1.00 98.06 92 VAL A CA 1
ATOM 699 C C . VAL A 1 92 ? -15.750 -10.887 25.029 1.00 98.06 92 VAL A C 1
ATOM 701 O O . VAL A 1 92 ? -16.229 -9.948 24.401 1.00 98.06 92 VAL A O 1
ATOM 704 N N . TYR A 1 93 ? -14.831 -10.704 25.973 1.00 97.62 93 TYR A N 1
ATOM 705 C CA . TYR A 1 93 ? -14.120 -9.441 26.150 1.00 97.62 93 TYR A CA 1
ATOM 706 C C . TYR A 1 93 ? -12.826 -9.476 25.330 1.00 97.62 93 TYR A C 1
ATOM 708 O O . TYR A 1 93 ? -11.891 -10.200 25.679 1.00 97.62 93 TYR A O 1
ATOM 716 N N . ASN A 1 94 ? -12.763 -8.699 24.253 1.00 97.44 94 ASN A N 1
ATOM 717 C CA . ASN A 1 94 ? -11.578 -8.581 23.418 1.00 97.44 94 ASN A CA 1
ATOM 718 C C . ASN A 1 94 ? -10.462 -7.795 24.131 1.00 97.44 94 ASN A C 1
ATOM 720 O O . ASN A 1 94 ? -10.721 -6.775 24.771 1.00 97.44 94 ASN A O 1
ATOM 724 N N . LEU A 1 95 ? -9.221 -8.260 23.998 1.00 95.44 95 LEU A N 1
ATOM 725 C CA . LEU A 1 95 ? -8.009 -7.598 24.492 1.00 95.44 95 LEU A CA 1
ATOM 726 C C . LEU A 1 95 ? -7.176 -6.951 23.383 1.00 95.44 95 LEU A C 1
ATOM 728 O O . LEU A 1 95 ? -6.308 -6.138 23.690 1.00 95.44 95 LEU A O 1
ATOM 732 N N . THR A 1 96 ? -7.410 -7.315 22.124 1.00 92.75 96 THR A N 1
ATOM 733 C CA . THR A 1 96 ? -6.658 -6.784 20.986 1.00 92.75 96 THR A CA 1
ATOM 734 C C . THR A 1 96 ? -7.004 -5.315 20.772 1.00 92.75 96 THR A C 1
ATOM 736 O O . THR A 1 96 ? -8.178 -4.980 20.612 1.00 92.75 96 THR A O 1
ATOM 739 N N . ASP A 1 97 ? -5.983 -4.460 20.748 1.00 87.12 97 ASP A N 1
ATOM 740 C CA . ASP A 1 97 ? -6.086 -3.069 20.314 1.00 87.12 97 ASP A CA 1
ATOM 741 C C . ASP A 1 97 ? -5.447 -2.929 18.934 1.00 87.12 97 ASP A C 1
ATOM 743 O O . ASP A 1 97 ? -4.234 -2.795 18.789 1.00 87.12 97 ASP A O 1
ATOM 747 N N . ASP A 1 98 ? -6.291 -3.063 17.921 1.00 79.81 98 ASP A N 1
ATOM 748 C CA . ASP A 1 98 ? -5.964 -2.937 16.509 1.00 79.81 98 ASP A CA 1
ATOM 749 C C . ASP A 1 98 ? -7.089 -2.155 15.814 1.00 79.81 98 ASP A C 1
ATOM 751 O O . ASP A 1 98 ? -7.809 -2.638 14.935 1.00 79.81 98 ASP A O 1
ATOM 755 N N . THR A 1 99 ? -7.296 -0.932 16.314 1.00 76.94 99 THR A N 1
ATOM 756 C CA . THR A 1 99 ? -8.407 -0.048 15.938 1.00 76.94 99 THR A CA 1
ATOM 757 C C . THR A 1 99 ? -8.547 0.162 14.415 1.00 76.94 99 THR A C 1
ATOM 759 O O . THR A 1 99 ? -9.688 0.195 13.946 1.00 76.94 99 THR A O 1
ATOM 762 N N . PRO A 1 100 ? -7.463 0.225 13.604 1.00 66.56 100 PRO A N 1
ATOM 763 C CA . PRO A 1 100 ? -7.566 0.256 12.139 1.00 66.56 100 PRO A CA 1
ATOM 764 C C . PRO A 1 100 ? -8.307 -0.934 11.503 1.00 66.56 100 PRO A C 1
ATOM 766 O O . PRO A 1 100 ? -8.833 -0.791 10.405 1.00 66.56 100 PRO A O 1
ATOM 769 N N . TYR A 1 101 ? -8.390 -2.082 12.185 1.00 69.19 101 TYR A N 1
ATOM 770 C CA . TYR A 1 101 ? -9.150 -3.268 11.755 1.00 69.19 101 TYR A CA 1
ATOM 771 C C . TYR A 1 101 ? -10.438 -3.465 12.561 1.00 69.19 101 TYR A C 1
ATOM 773 O O . TYR A 1 101 ? -10.980 -4.567 12.619 1.00 69.19 101 TYR A O 1
ATOM 781 N N . GLY A 1 102 ? -10.912 -2.418 13.242 1.00 78.19 102 GLY A N 1
ATOM 782 C CA . GLY A 1 102 ? -12.141 -2.454 14.035 1.00 78.19 102 GLY A CA 1
ATOM 783 C C . GLY A 1 102 ? -12.064 -3.332 15.291 1.00 78.19 102 GLY A C 1
ATOM 784 O O . GLY A 1 102 ? -13.095 -3.626 15.906 1.00 78.19 102 GLY A O 1
ATOM 785 N N . LEU A 1 103 ? -10.858 -3.734 15.703 1.00 89.31 103 LEU A N 1
ATOM 786 C CA . LEU A 1 103 ? -10.621 -4.429 16.963 1.00 89.31 103 LEU A CA 1
ATOM 787 C C . LEU A 1 103 ? -10.081 -3.453 18.000 1.00 89.31 103 LEU A C 1
ATOM 789 O O . LEU A 1 103 ? -9.035 -2.855 17.825 1.00 89.31 103 LEU A O 1
ATOM 793 N N . CYS A 1 104 ? -10.772 -3.307 19.114 1.00 91.94 104 CYS A N 1
ATOM 794 C CA . CYS A 1 104 ? -10.289 -2.546 20.256 1.00 91.94 104 CYS A CA 1
ATOM 795 C C . CYS A 1 104 ? -10.785 -3.228 21.530 1.00 91.94 104 CYS A C 1
ATOM 797 O O . CYS A 1 104 ? -11.726 -4.032 21.472 1.00 91.94 104 CYS A O 1
ATOM 799 N N . PRO A 1 105 ? -10.189 -2.950 22.698 1.00 94.88 105 PRO A N 1
ATOM 800 C CA . PRO A 1 105 ? -10.648 -3.557 23.933 1.00 94.88 105 PRO A CA 1
ATOM 801 C C . PRO A 1 105 ? -12.139 -3.281 24.196 1.00 94.88 105 PRO A C 1
ATOM 803 O O . PRO A 1 105 ? -12.630 -2.151 24.061 1.00 94.88 105 PRO A O 1
ATOM 806 N N . GLY A 1 106 ? -12.887 -4.327 24.552 1.00 95.19 106 GLY A N 1
ATOM 807 C CA . GLY A 1 106 ? -14.326 -4.217 24.796 1.00 95.19 106 GLY A CA 1
ATOM 808 C C . GLY A 1 106 ? -15.090 -5.526 24.637 1.00 95.19 106 GLY A C 1
ATOM 809 O O . GLY A 1 106 ? -14.514 -6.574 24.366 1.00 95.19 106 GLY A O 1
ATOM 810 N N . LEU A 1 107 ? -16.406 -5.464 24.824 1.00 97.06 107 LEU A N 1
ATOM 811 C CA . LEU A 1 107 ? -17.297 -6.608 24.663 1.00 97.06 107 LEU A CA 1
ATOM 812 C C . LEU A 1 107 ? -17.601 -6.830 23.180 1.00 97.06 107 LEU A C 1
ATOM 814 O O . LEU A 1 107 ? -17.958 -5.883 22.488 1.00 97.06 107 LEU A O 1
ATOM 818 N N . TYR A 1 108 ? -17.507 -8.069 22.711 1.00 97.62 108 TYR A N 1
ATOM 819 C CA . TYR A 1 108 ? -17.863 -8.458 21.350 1.00 97.62 108 TYR A CA 1
ATOM 820 C C . TYR A 1 108 ? -18.875 -9.596 21.357 1.00 97.62 108 TYR A C 1
ATOM 822 O O . TYR A 1 108 ? -18.857 -10.436 22.258 1.00 97.62 108 TYR A O 1
ATOM 830 N N . VAL A 1 109 ? -19.727 -9.625 20.333 1.00 97.62 109 VAL A N 1
ATOM 831 C CA . VAL A 1 109 ? -20.652 -10.720 20.031 1.00 97.62 109 VAL A CA 1
ATOM 832 C C . VAL A 1 109 ? -20.429 -11.216 18.606 1.00 97.62 109 VAL A C 1
ATOM 834 O O . VAL A 1 109 ? -20.258 -10.413 17.693 1.00 97.62 109 VAL A O 1
ATOM 837 N N . TRP A 1 110 ? -20.417 -12.529 18.403 1.00 97.62 110 TRP A N 1
ATOM 838 C CA . TRP A 1 110 ? -20.321 -13.125 17.071 1.00 97.62 110 TRP A CA 1
ATOM 839 C C . TRP A 1 110 ? -21.690 -13.135 16.369 1.00 97.62 110 TRP A C 1
ATOM 841 O O . TRP A 1 110 ? -22.637 -13.740 16.874 1.00 97.62 110 TRP A O 1
ATOM 851 N N . GLN A 1 111 ? -21.798 -12.500 15.197 1.00 93.12 111 GLN A N 1
ATOM 852 C CA . GLN A 1 111 ? -23.036 -12.311 14.420 1.00 93.12 111 GLN A CA 1
ATOM 853 C C . GLN A 1 111 ? -23.126 -13.229 13.185 1.00 93.12 111 GLN A C 1
ATOM 855 O O . GLN A 1 111 ? -23.663 -12.843 12.150 1.00 93.12 111 GLN A O 1
ATOM 860 N N . THR A 1 112 ? -22.631 -14.467 13.267 1.00 89.25 112 THR A N 1
ATOM 861 C CA . THR A 1 112 ? -22.563 -15.471 12.173 1.00 89.25 112 THR A CA 1
ATOM 862 C C . THR A 1 112 ? -21.374 -15.301 11.236 1.00 89.25 112 THR A C 1
ATOM 864 O O . THR A 1 112 ? -20.714 -16.290 10.930 1.00 89.25 112 THR A O 1
ATOM 867 N N . THR A 1 113 ? -21.107 -14.088 10.755 1.00 90.12 113 THR A N 1
ATOM 868 C CA . THR A 1 113 ? -20.018 -13.826 9.796 1.00 90.12 113 THR A CA 1
ATOM 869 C C . THR A 1 113 ? -18.870 -13.044 10.401 1.00 90.12 113 THR A C 1
ATOM 871 O O . THR A 1 113 ? -17.743 -13.188 9.937 1.00 90.12 113 THR A O 1
ATOM 874 N N . GLU A 1 114 ? -19.152 -12.234 11.420 1.00 94.25 114 GLU A N 1
ATOM 875 C CA . GLU A 1 114 ? -18.162 -11.366 12.037 1.00 94.25 114 GLU A CA 1
ATOM 876 C C . GLU A 1 114 ? -18.448 -11.073 13.514 1.00 94.25 114 GLU A C 1
ATOM 878 O O . GLU A 1 114 ? -19.569 -11.226 14.009 1.00 94.25 114 GLU A O 1
ATOM 883 N N . TRP A 1 115 ? -17.414 -10.627 14.218 1.00 96.00 115 TRP A N 1
ATOM 884 C CA . TRP A 1 115 ? -17.487 -10.061 15.552 1.00 96.00 115 TRP A CA 1
ATOM 885 C C . TRP A 1 115 ? -17.998 -8.621 15.495 1.00 96.00 115 TRP A C 1
ATOM 887 O O . TRP A 1 115 ? -17.482 -7.789 14.759 1.00 96.00 115 TRP A O 1
ATOM 897 N N . THR A 1 116 ? -18.961 -8.287 16.348 1.00 94.94 116 THR A N 1
ATOM 898 C CA . THR A 1 116 ? -19.462 -6.920 16.516 1.00 94.94 116 THR A CA 1
ATOM 899 C C . THR A 1 116 ? -19.191 -6.440 17.931 1.00 94.94 116 THR A C 1
ATOM 901 O O . THR A 1 116 ? -19.561 -7.111 18.897 1.00 94.94 116 THR A O 1
ATOM 904 N N . ARG A 1 117 ? -18.559 -5.271 18.063 1.00 94.25 117 ARG A N 1
ATOM 905 C CA . ARG A 1 117 ? -18.331 -4.637 19.364 1.00 94.25 117 ARG A CA 1
ATOM 906 C C . ARG A 1 117 ? -19.635 -4.080 19.933 1.00 94.25 117 ARG A C 1
ATOM 908 O O . ARG A 1 117 ? -20.445 -3.516 19.203 1.00 94.25 117 ARG A O 1
ATOM 915 N N . LEU A 1 118 ? -19.811 -4.207 21.243 1.00 93.62 118 LEU A N 1
ATOM 916 C CA . LEU A 1 118 ? -20.931 -3.669 22.006 1.00 93.62 118 LEU A CA 1
ATOM 917 C C . LEU A 1 118 ? -20.438 -2.623 23.029 1.00 93.62 118 LEU A C 1
ATOM 919 O O . LEU A 1 118 ? -19.367 -2.806 23.614 1.00 93.62 118 LEU A O 1
ATOM 923 N N . PRO A 1 119 ? -21.221 -1.564 23.315 1.00 88.81 119 PRO A N 1
ATOM 924 C CA . PRO A 1 119 ? -22.472 -1.202 22.639 1.00 88.81 119 PRO A CA 1
ATOM 925 C C . PRO A 1 119 ? -22.242 -0.518 21.283 1.00 88.81 119 PRO A C 1
ATOM 927 O O . PRO A 1 119 ? -23.160 -0.445 20.474 1.00 88.81 119 PRO A O 1
ATOM 930 N N . GLU A 1 120 ? -21.032 -0.019 21.049 1.00 86.06 120 GLU A N 1
ATOM 931 C CA . GLU A 1 120 ? -20.666 0.773 19.881 1.00 86.06 120 GLU A CA 1
ATOM 932 C C . GLU A 1 120 ? -19.386 0.229 19.225 1.00 86.06 120 GLU A C 1
ATOM 934 O O . GLU A 1 120 ? -18.569 -0.416 19.905 1.00 86.06 120 GLU A O 1
ATOM 939 N N . PRO A 1 121 ? -19.179 0.505 17.924 1.00 83.62 121 PRO A N 1
ATOM 940 C CA . PRO A 1 121 ? -17.931 0.205 17.229 1.00 83.62 121 PRO A CA 1
ATOM 941 C C . PRO A 1 121 ? -16.705 0.818 17.916 1.00 83.62 121 PRO A C 1
ATOM 943 O O . PRO A 1 121 ? -16.811 1.631 18.835 1.00 83.62 121 PRO A O 1
ATOM 946 N N . CYS A 1 122 ? -15.511 0.434 17.472 1.00 82.62 122 CYS A N 1
ATOM 947 C CA . CYS A 1 122 ? -14.299 1.083 17.957 1.00 82.62 122 CYS A CA 1
ATOM 948 C C . CYS A 1 122 ? -14.296 2.582 17.629 1.00 82.62 122 CYS A C 1
ATOM 950 O O . CYS A 1 122 ? -14.746 2.959 16.543 1.00 82.62 122 CYS A O 1
ATOM 952 N N . PRO A 1 123 ? -13.772 3.437 18.530 1.00 76.50 123 PRO A N 1
ATOM 953 C CA . PRO A 1 123 ? -13.550 4.840 18.217 1.00 76.50 123 PRO A CA 1
ATOM 954 C C . PRO A 1 123 ? -12.700 4.948 16.957 1.00 76.50 123 PRO A C 1
ATOM 956 O O . PRO A 1 123 ? -11.590 4.423 16.898 1.00 76.50 123 PRO A O 1
ATOM 959 N N . LYS A 1 124 ? -13.226 5.612 15.932 1.00 73.56 124 LYS A N 1
ATOM 960 C CA . LYS A 1 124 ? -12.490 5.787 14.687 1.00 73.56 124 LYS A CA 1
ATOM 961 C C . LYS A 1 124 ? -11.332 6.754 14.911 1.00 73.56 124 LYS A C 1
ATOM 963 O O . LYS A 1 124 ? -11.529 7.859 15.417 1.00 73.56 124 LYS A O 1
ATOM 968 N N . ILE A 1 125 ? -10.128 6.336 14.534 1.00 79.75 125 ILE A N 1
ATOM 969 C CA . ILE A 1 125 ? -8.954 7.208 14.546 1.00 79.75 125 ILE A CA 1
ATOM 970 C C . ILE A 1 125 ? -9.049 8.132 13.331 1.00 79.75 125 ILE A C 1
ATOM 972 O O . ILE A 1 125 ? -9.204 7.659 12.205 1.00 79.75 125 ILE A O 1
ATOM 976 N N . TYR A 1 126 ? -8.950 9.440 13.568 1.00 87.94 126 TYR A N 1
ATOM 977 C CA . TYR A 1 126 ? -8.860 10.448 12.514 1.00 87.94 126 TYR A CA 1
ATOM 978 C C . TYR A 1 126 ? -7.450 11.025 12.474 1.00 87.94 126 TYR A C 1
ATOM 980 O O . TYR A 1 126 ? -7.052 11.770 13.372 1.00 87.94 126 TYR A O 1
ATOM 988 N N . TYR A 1 127 ? -6.706 10.688 11.425 1.00 92.12 127 TYR A N 1
ATOM 989 C CA . TYR A 1 127 ? -5.366 11.216 11.197 1.00 92.12 127 TYR A CA 1
ATOM 990 C C . TYR A 1 127 ? -5.414 12.700 10.829 1.00 92.12 127 TYR A C 1
ATOM 992 O O . TYR A 1 127 ? -6.317 13.148 10.114 1.00 92.12 127 TYR A O 1
ATOM 1000 N N . ASN A 1 128 ? -4.440 13.471 11.318 1.00 94.25 128 ASN A N 1
ATOM 1001 C CA . ASN A 1 128 ? -4.355 14.903 11.045 1.00 94.25 128 ASN A CA 1
ATOM 1002 C C . ASN A 1 128 ? -3.882 15.177 9.616 1.00 94.25 128 ASN A C 1
ATOM 1004 O O . ASN A 1 128 ? -3.325 14.299 8.962 1.00 94.25 128 ASN A O 1
ATOM 1008 N N . THR A 1 129 ? -4.073 16.412 9.147 1.00 96.69 129 THR A N 1
ATOM 1009 C CA . THR A 1 129 ? -3.680 16.819 7.796 1.00 96.69 129 THR A CA 1
ATOM 1010 C C . THR A 1 129 ? -2.204 16.527 7.510 1.00 96.69 129 THR A C 1
ATOM 1012 O O . THR A 1 129 ? -1.352 16.842 8.342 1.00 96.69 129 THR A O 1
ATOM 1015 N N . LYS A 1 130 ? -1.896 15.954 6.335 1.00 97.44 130 LYS A N 1
ATOM 1016 C CA . LYS A 1 130 ? -0.516 15.654 5.893 1.00 97.44 130 LYS A CA 1
ATOM 1017 C C . LYS A 1 130 ? -0.088 16.466 4.678 1.00 97.44 130 LYS A C 1
ATOM 1019 O O . LYS A 1 130 ? -0.910 16.805 3.835 1.00 97.44 130 LYS A O 1
ATOM 1024 N N . LYS A 1 131 ? 1.209 16.739 4.559 1.00 98.31 131 LYS A N 1
ATOM 1025 C CA . LYS A 1 131 ? 1.848 17.278 3.355 1.00 98.31 131 LYS A CA 1
ATOM 1026 C C . LYS A 1 131 ? 2.291 16.127 2.457 1.00 98.31 131 LYS A C 1
ATOM 1028 O O . LYS A 1 131 ? 3.138 15.329 2.854 1.00 98.31 131 LYS A O 1
ATOM 1033 N N . ILE A 1 132 ? 1.758 16.049 1.246 1.00 98.56 132 ILE A N 1
ATOM 1034 C CA . ILE A 1 132 ? 2.094 14.999 0.281 1.00 98.56 132 ILE A CA 1
ATOM 1035 C C . ILE A 1 132 ? 2.795 15.629 -0.918 1.00 98.56 132 ILE A C 1
ATOM 1037 O O . ILE A 1 132 ? 2.310 16.608 -1.481 1.00 98.56 132 ILE A O 1
ATOM 1041 N N . LEU A 1 133 ? 3.921 15.048 -1.327 1.00 98.44 133 LEU A N 1
ATOM 1042 C CA . LEU A 1 133 ? 4.622 15.405 -2.555 1.00 98.44 133 LEU A CA 1
ATOM 1043 C C . LEU A 1 133 ? 4.528 14.253 -3.559 1.00 98.44 133 LEU A C 1
ATOM 1045 O O . LEU A 1 133 ? 5.090 13.177 -3.348 1.00 98.44 133 LEU A O 1
ATOM 1049 N N . GLY A 1 134 ? 3.844 14.494 -4.675 1.00 97.81 134 GLY A N 1
ATOM 1050 C CA . GLY A 1 134 ? 3.913 13.620 -5.842 1.00 97.81 134 GLY A CA 1
ATOM 1051 C C . GLY A 1 134 ? 5.107 13.984 -6.721 1.00 97.81 134 GLY A C 1
ATOM 1052 O O . GLY A 1 134 ? 5.290 15.152 -7.058 1.00 97.81 134 GLY A O 1
ATOM 1053 N N . ILE A 1 135 ? 5.900 12.995 -7.131 1.00 97.25 135 ILE A N 1
ATOM 1054 C CA . ILE A 1 135 ? 6.983 13.157 -8.108 1.00 97.25 135 ILE A CA 1
ATOM 1055 C C . ILE A 1 135 ? 6.738 12.185 -9.262 1.00 97.25 135 ILE A C 1
ATOM 1057 O O . ILE A 1 135 ? 6.650 10.973 -9.054 1.00 97.25 135 ILE A O 1
ATOM 1061 N N . GLY A 1 136 ? 6.568 12.708 -10.473 1.00 95.50 136 GLY A N 1
ATOM 1062 C CA . GLY A 1 136 ? 6.245 11.893 -11.647 1.00 95.50 136 GLY A CA 1
ATOM 1063 C C . GLY A 1 136 ? 5.613 12.699 -12.767 1.00 95.50 136 GLY A C 1
ATOM 1064 O O . GLY A 1 136 ? 5.783 13.916 -12.835 1.00 95.50 136 GLY A O 1
ATOM 1065 N N . LEU A 1 137 ? 4.879 12.020 -13.642 1.00 94.69 137 LEU A N 1
ATOM 1066 C CA . LEU A 1 137 ? 4.218 12.632 -14.790 1.00 94.69 137 LEU A CA 1
ATOM 1067 C C . LEU A 1 137 ? 2.740 12.281 -14.829 1.00 94.69 137 LEU A C 1
ATOM 1069 O O . LEU A 1 137 ? 2.387 11.114 -14.874 1.00 94.69 137 LEU A O 1
ATOM 1073 N N . ASP A 1 138 ? 1.884 13.289 -14.907 1.00 94.38 138 ASP A N 1
ATOM 1074 C CA . ASP A 1 138 ? 0.475 13.200 -15.284 1.00 94.38 138 ASP A CA 1
ATOM 1075 C C . ASP A 1 138 ? -0.218 11.948 -14.684 1.00 94.38 138 ASP A C 1
ATOM 1077 O O . ASP A 1 138 ? -0.339 11.845 -13.469 1.00 94.38 138 ASP A O 1
ATOM 1081 N N . ASN A 1 139 ? -0.624 10.958 -15.484 1.00 94.12 139 ASN A N 1
ATOM 1082 C CA . ASN A 1 139 ? -1.374 9.780 -15.003 1.00 94.12 139 ASN A CA 1
ATOM 1083 C C . ASN A 1 139 ? -0.632 8.911 -13.968 1.00 94.12 139 ASN A C 1
ATOM 1085 O O . ASN A 1 139 ? -1.256 8.104 -13.285 1.00 94.12 139 ASN A O 1
ATOM 1089 N N . TYR A 1 140 ? 0.687 9.043 -13.887 1.00 94.44 140 TYR A N 1
ATOM 1090 C CA . TYR A 1 140 ? 1.545 8.233 -13.032 1.00 94.44 140 TYR A CA 1
ATOM 1091 C C . TYR A 1 140 ? 1.688 8.822 -11.630 1.00 94.44 140 TYR A C 1
ATOM 1093 O O . TYR A 1 140 ? 2.094 8.109 -10.723 1.00 94.44 140 TYR A O 1
ATOM 1101 N N . SER A 1 141 ? 1.342 10.099 -11.427 1.00 95.44 141 SER A N 1
ATOM 1102 C CA . SER A 1 141 ? 1.581 10.791 -10.161 1.00 95.44 141 SER A CA 1
ATOM 1103 C C . SER A 1 141 ? 0.308 11.003 -9.347 1.00 95.44 141 SER A C 1
ATOM 1105 O O . SER A 1 141 ? -0.723 11.433 -9.861 1.00 95.44 141 SER A O 1
ATOM 1107 N N . VAL A 1 142 ? 0.419 10.836 -8.028 1.00 96.44 142 VAL A N 1
ATOM 1108 C CA . VAL A 1 142 ? -0.605 11.285 -7.064 1.00 96.44 142 VAL A CA 1
ATOM 1109 C C . VAL A 1 142 ? -0.793 12.807 -7.068 1.00 96.44 142 VAL A C 1
ATOM 1111 O O . VAL A 1 142 ? -1.851 13.296 -6.679 1.00 96.44 142 VAL A O 1
ATOM 1114 N N . GLY A 1 143 ? 0.223 13.548 -7.530 1.00 91.06 143 GLY A N 1
ATOM 1115 C CA . GLY A 1 143 ? 0.235 15.009 -7.638 1.00 91.06 143 GLY A CA 1
ATOM 1116 C C . GLY A 1 143 ? -0.601 15.570 -8.792 1.00 91.06 143 GLY A C 1
ATOM 1117 O O . GLY A 1 143 ? -0.853 16.772 -8.843 1.00 91.06 143 GLY A O 1
ATOM 1118 N N . ALA A 1 144 ? -1.007 14.726 -9.740 1.00 92.00 144 ALA A N 1
ATOM 1119 C CA . ALA A 1 144 ? -1.618 15.170 -10.983 1.00 92.00 144 ALA A CA 1
ATOM 1120 C C . ALA A 1 144 ? -3.148 15.226 -10.924 1.00 92.00 144 ALA A C 1
ATOM 1122 O O . ALA A 1 144 ? -3.795 14.469 -10.211 1.00 92.00 144 ALA A O 1
ATOM 1123 N N . THR A 1 145 ? -3.737 16.070 -11.770 1.00 90.94 145 THR A N 1
ATOM 1124 C CA . THR A 1 145 ? -5.194 16.244 -11.919 1.00 90.94 145 THR A CA 1
ATOM 1125 C C . THR A 1 145 ? -5.777 15.494 -13.123 1.00 90.94 145 THR A C 1
ATOM 1127 O O . THR A 1 145 ? -6.905 15.751 -13.541 1.00 90.94 145 THR A O 1
ATOM 1130 N N . SER A 1 146 ? -5.009 14.578 -13.720 1.00 90.62 146 SER A N 1
ATOM 1131 C CA . SER A 1 146 ? -5.454 13.808 -14.884 1.00 90.62 146 SER A CA 1
ATOM 1132 C C . SER A 1 146 ? -6.608 12.856 -14.528 1.00 90.62 146 SER A C 1
ATOM 1134 O O . SER A 1 146 ? -6.545 12.199 -13.488 1.00 90.62 146 SER A O 1
ATOM 1136 N N . PRO A 1 147 ? -7.608 12.660 -15.414 1.00 90.81 147 PRO A N 1
ATOM 1137 C CA . PRO A 1 147 ? -8.680 11.676 -15.210 1.00 90.81 147 PRO A CA 1
ATOM 1138 C C . PRO A 1 147 ? -8.198 10.214 -15.185 1.00 90.81 147 PRO A C 1
ATOM 1140 O O . PRO A 1 147 ? -8.975 9.318 -14.860 1.00 90.81 147 PRO A O 1
ATOM 1143 N N . ASN A 1 148 ? -6.930 9.971 -15.522 1.00 93.69 148 ASN A N 1
ATOM 1144 C CA . ASN A 1 148 ? -6.285 8.659 -15.490 1.00 93.69 148 ASN A CA 1
ATOM 1145 C C . ASN A 1 148 ? -5.267 8.523 -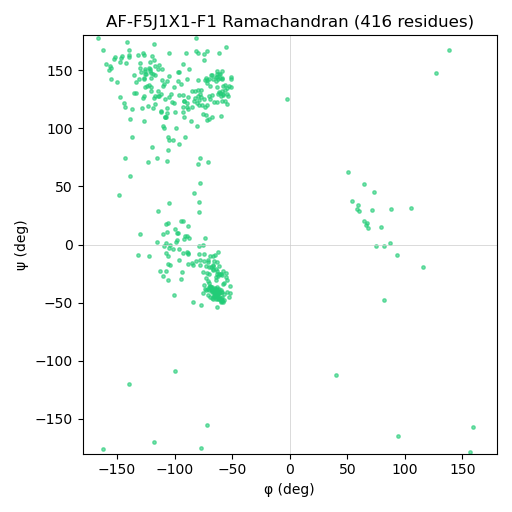14.337 1.00 93.69 148 ASN A C 1
ATOM 1147 O O . ASN A 1 148 ? -4.623 7.482 -14.201 1.00 93.69 148 ASN A O 1
ATOM 1151 N N . ALA A 1 149 ? -5.107 9.557 -13.500 1.00 95.00 149 ALA A N 1
ATOM 1152 C CA . ALA A 1 149 ? -4.241 9.519 -12.322 1.00 95.00 149 ALA A CA 1
ATOM 1153 C C . ALA A 1 149 ? -4.924 8.758 -11.177 1.00 95.00 149 ALA A C 1
ATOM 1155 O O . ALA A 1 149 ? -5.409 9.356 -10.218 1.00 95.00 149 ALA A O 1
ATOM 1156 N N . GLY A 1 150 ? -4.984 7.427 -11.291 1.00 96.19 150 GLY A N 1
ATOM 1157 C CA . GLY A 1 150 ? -5.716 6.543 -10.376 1.00 96.19 150 GLY A CA 1
ATOM 1158 C C . GLY A 1 150 ? -5.360 6.756 -8.910 1.00 96.19 150 GLY A C 1
ATOM 1159 O O . GLY A 1 150 ? -6.251 6.910 -8.076 1.00 96.19 150 GLY A O 1
ATOM 1160 N N . GLY A 1 151 ? -4.063 6.862 -8.612 1.00 96.81 151 GLY A N 1
ATOM 1161 C CA . GLY A 1 151 ? -3.590 7.181 -7.265 1.00 96.81 151 GLY A CA 1
ATOM 1162 C C . GLY A 1 151 ? -4.103 8.528 -6.737 1.00 96.81 151 GLY A C 1
ATOM 1163 O O . GLY A 1 151 ? -4.489 8.608 -5.574 1.00 96.81 151 GLY A O 1
ATOM 1164 N N . SER A 1 152 ? -4.172 9.567 -7.580 1.00 96.44 152 SER A N 1
ATOM 1165 C CA . SER A 1 152 ? -4.721 10.874 -7.183 1.00 96.44 152 SER A CA 1
ATOM 1166 C C . SER A 1 152 ? -6.238 10.827 -6.993 1.00 96.44 152 SER A C 1
ATOM 1168 O O . SER A 1 152 ? -6.753 11.339 -6.002 1.00 96.44 152 SER A O 1
ATOM 1170 N N . ILE A 1 153 ? -6.953 10.159 -7.904 1.00 97.31 153 ILE A N 1
ATOM 1171 C CA . ILE A 1 153 ? -8.412 9.983 -7.840 1.00 97.31 153 ILE A CA 1
ATOM 1172 C C . ILE A 1 153 ? -8.813 9.267 -6.549 1.00 97.31 153 ILE A C 1
ATOM 1174 O O . ILE A 1 153 ? -9.744 9.697 -5.871 1.00 97.31 153 ILE A O 1
ATOM 1178 N N . LEU A 1 154 ? -8.096 8.197 -6.191 1.00 97.69 154 LEU A N 1
ATOM 1179 C CA . LEU A 1 154 ? -8.330 7.476 -4.946 1.00 97.69 154 LEU A CA 1
ATOM 1180 C C . LEU A 1 154 ? -8.062 8.360 -3.722 1.00 97.69 154 LEU A C 1
ATOM 1182 O O . LEU A 1 154 ? -8.870 8.386 -2.799 1.00 97.69 154 LEU A O 1
ATOM 1186 N N . LEU A 1 155 ? -6.945 9.091 -3.707 1.00 96.50 155 LEU A N 1
ATOM 1187 C CA . LEU A 1 155 ? -6.561 9.919 -2.564 1.00 96.50 155 LEU A CA 1
ATOM 1188 C C . LEU A 1 155 ? -7.556 11.066 -2.299 1.00 96.50 155 LEU A C 1
ATOM 1190 O O . LEU A 1 155 ? -7.759 11.448 -1.151 1.00 96.50 155 LEU A O 1
ATOM 1194 N N . GLN A 1 156 ? -8.214 11.576 -3.345 1.00 95.44 156 GLN A N 1
ATOM 1195 C CA . GLN A 1 156 ? -9.252 12.612 -3.247 1.00 95.44 156 GLN A CA 1
ATOM 1196 C C . GLN A 1 156 ? -10.617 12.073 -2.777 1.00 95.44 156 GLN A C 1
ATOM 1198 O O . GLN A 1 156 ? -11.510 12.853 -2.433 1.00 95.44 156 GLN A O 1
ATOM 1203 N N . ASN A 1 157 ? -10.811 10.753 -2.778 1.00 96.69 157 ASN A N 1
ATOM 1204 C CA . ASN A 1 157 ? -12.090 10.135 -2.457 1.00 96.69 157 ASN A CA 1
ATOM 1205 C C . ASN A 1 157 ? -12.368 10.163 -0.947 1.00 96.69 157 ASN A C 1
ATOM 1207 O O . ASN A 1 157 ? -11.746 9.424 -0.190 1.00 96.69 157 ASN A O 1
ATOM 1211 N N . GLN A 1 158 ? -13.371 10.934 -0.519 1.00 95.94 158 GLN A N 1
ATOM 1212 C CA . GLN A 1 158 ? -13.744 11.075 0.896 1.00 95.94 158 GLN A CA 1
ATOM 1213 C C . GLN A 1 158 ? -14.242 9.778 1.549 1.00 95.94 158 GLN A C 1
ATOM 1215 O O . GLN A 1 158 ? -14.054 9.577 2.747 1.00 95.94 158 GLN A O 1
ATOM 1220 N N . ALA A 1 159 ? -14.832 8.864 0.775 1.00 95.88 159 ALA A N 1
ATOM 1221 C CA . ALA A 1 159 ? -15.229 7.556 1.289 1.00 95.88 159 ALA A CA 1
ATOM 1222 C C . ALA A 1 159 ? -14.020 6.619 1.480 1.00 95.88 159 ALA A C 1
ATOM 1224 O O . ALA A 1 159 ? -14.074 5.720 2.313 1.00 95.88 159 ALA A O 1
ATOM 1225 N N . ALA A 1 160 ? -12.911 6.836 0.766 1.00 96.69 160 ALA A N 1
ATOM 1226 C CA . ALA A 1 160 ? -11.658 6.120 1.007 1.00 96.69 160 ALA A CA 1
ATOM 1227 C C . ALA A 1 160 ? -10.838 6.781 2.128 1.00 96.69 160 ALA A C 1
ATOM 1229 O O . ALA A 1 160 ? -10.415 6.110 3.067 1.00 96.69 160 ALA A O 1
ATOM 1230 N N . PHE A 1 161 ? -10.654 8.098 2.038 1.00 96.62 161 PHE A N 1
ATOM 1231 C CA . PHE A 1 161 ? -9.804 8.914 2.897 1.00 96.62 161 PHE A CA 1
ATOM 1232 C C . PHE A 1 161 ? -10.539 10.209 3.270 1.00 96.62 161 PHE A C 1
ATOM 1234 O O . PHE A 1 161 ? -10.477 11.199 2.540 1.00 96.62 161 PHE A O 1
ATOM 1241 N N . GLY A 1 162 ? -11.244 10.213 4.402 1.00 95.12 162 GLY A N 1
ATOM 1242 C CA . GLY A 1 162 ? -12.066 11.361 4.794 1.00 95.12 162 GLY A CA 1
ATOM 1243 C C . GLY A 1 162 ? -12.532 11.336 6.245 1.00 95.12 162 GLY A C 1
ATOM 1244 O O . GLY A 1 162 ? -12.259 10.389 6.987 1.00 95.12 162 GLY A O 1
ATOM 1245 N N . GLU A 1 163 ? -13.242 12.384 6.653 1.00 92.50 163 GLU A N 1
ATOM 1246 C CA . GLU A 1 163 ? -13.712 12.580 8.036 1.00 92.50 163 GLU A CA 1
ATOM 1247 C C . GLU A 1 163 ? -15.088 11.962 8.317 1.00 92.50 163 GLU A C 1
ATOM 1249 O O . GLU A 1 163 ? -15.525 11.917 9.467 1.00 92.50 163 GLU A O 1
ATOM 1254 N N . ASP A 1 164 ? -15.765 11.444 7.293 1.00 87.62 164 ASP A N 1
ATOM 1255 C CA . ASP A 1 164 ? -17.047 10.774 7.480 1.00 87.62 164 ASP A CA 1
ATOM 1256 C C . ASP A 1 164 ? -16.884 9.524 8.352 1.00 87.62 164 ASP A C 1
ATOM 1258 O O . ASP A 1 164 ? -15.920 8.763 8.225 1.00 87.62 164 ASP A O 1
ATOM 1262 N N . SER A 1 165 ? -17.879 9.234 9.195 1.00 82.06 165 SER A N 1
ATOM 1263 C CA . SER A 1 165 ? -17.872 8.039 10.054 1.00 82.06 165 SER A CA 1
ATOM 1264 C C . SER A 1 165 ? -17.691 6.742 9.261 1.00 82.06 165 SER A C 1
ATOM 1266 O O . SER A 1 165 ? -17.096 5.792 9.764 1.00 82.06 165 SER A O 1
ATOM 1268 N N . ASN A 1 166 ? -18.124 6.734 7.998 1.00 84.00 166 ASN A N 1
ATOM 1269 C CA . ASN A 1 166 ? -18.095 5.575 7.110 1.00 84.00 166 ASN A CA 1
ATOM 1270 C C . ASN A 1 166 ? -16.900 5.561 6.140 1.00 84.00 166 ASN A C 1
ATOM 1272 O O . ASN A 1 166 ? -16.816 4.647 5.327 1.00 84.00 166 ASN A O 1
ATOM 1276 N N . SER A 1 167 ? -15.983 6.539 6.196 1.00 92.00 167 SER A N 1
ATOM 1277 C CA . SER A 1 167 ? -14.749 6.479 5.399 1.00 92.00 167 SER A CA 1
ATOM 1278 C C . SER A 1 167 ? -13.906 5.243 5.759 1.00 92.00 167 SER A C 1
ATOM 1280 O O . SER A 1 167 ? -13.890 4.818 6.914 1.00 92.00 167 SER A O 1
ATOM 1282 N N . ILE A 1 168 ? -13.189 4.652 4.809 1.00 92.62 168 ILE A N 1
ATOM 1283 C CA . ILE A 1 168 ? -12.332 3.486 5.093 1.00 92.62 168 ILE A CA 1
ATOM 1284 C C . ILE A 1 168 ? -11.179 3.895 6.023 1.00 92.62 168 ILE A C 1
ATOM 1286 O O . ILE A 1 168 ? -10.906 3.231 7.021 1.00 92.62 168 ILE A O 1
ATOM 1290 N N . VAL A 1 169 ? -10.549 5.039 5.744 1.00 93.69 169 VAL A N 1
ATOM 1291 C CA . VAL A 1 169 ? -9.521 5.656 6.587 1.00 93.69 169 VAL A CA 1
ATOM 1292 C C . VAL A 1 169 ? -10.020 7.012 7.078 1.00 93.69 169 VAL A C 1
ATOM 1294 O O . VAL A 1 169 ? -10.294 7.912 6.281 1.00 93.69 169 VAL A O 1
ATOM 1297 N N . GLY A 1 170 ? -10.102 7.172 8.403 1.00 93.19 170 GLY A N 1
ATOM 1298 C CA . GLY A 1 170 ? -10.396 8.457 9.035 1.00 93.19 170 GLY A CA 1
ATOM 1299 C C . GLY A 1 170 ? -9.246 9.436 8.812 1.00 93.19 170 GLY A C 1
ATOM 1300 O O . GLY A 1 170 ? -8.169 9.266 9.381 1.00 93.19 170 GLY A O 1
ATOM 1301 N N . PHE A 1 171 ? -9.450 10.459 7.985 1.00 95.12 171 PHE A N 1
ATOM 1302 C CA . PHE A 1 171 ? -8.383 11.376 7.587 1.00 95.12 171 PHE A CA 1
ATOM 1303 C C . PHE A 1 171 ? -8.907 12.791 7.363 1.00 95.12 171 PHE A C 1
ATOM 1305 O O . PHE A 1 171 ? -9.800 12.993 6.548 1.00 95.12 171 PHE A O 1
ATOM 1312 N N . LYS A 1 172 ? -8.298 13.781 8.026 1.00 95.06 172 LYS A N 1
ATOM 1313 C CA . LYS A 1 172 ? -8.637 15.211 7.876 1.00 95.06 172 LYS A CA 1
ATOM 1314 C C . LYS A 1 172 ? -8.163 15.835 6.554 1.00 95.06 172 LYS A C 1
ATOM 1316 O O . LYS A 1 172 ? -8.233 17.047 6.369 1.00 95.06 172 LYS A O 1
ATOM 1321 N N . GLY A 1 173 ? -7.610 15.033 5.645 1.00 95.19 173 GLY A N 1
ATOM 1322 C CA . GLY A 1 173 ? -7.147 15.473 4.330 1.00 95.19 173 GLY A CA 1
ATOM 1323 C C . GLY A 1 173 ? -5.665 15.840 4.276 1.00 95.19 173 GLY A C 1
ATOM 1324 O O . GLY A 1 173 ? -4.874 15.491 5.145 1.00 95.19 173 GLY A O 1
ATOM 1325 N N . TYR A 1 174 ? -5.250 16.525 3.218 1.00 97.00 174 TYR A N 1
ATOM 1326 C CA . TYR A 1 174 ? -3.838 16.763 2.928 1.00 97.00 174 TYR A CA 1
ATOM 1327 C C . TYR A 1 174 ? -3.631 18.053 2.137 1.00 97.00 174 TYR A C 1
ATOM 1329 O O . TYR A 1 174 ? -4.540 18.544 1.469 1.00 97.00 174 TYR A O 1
ATOM 1337 N N . THR A 1 175 ? -2.410 18.579 2.181 1.00 97.44 175 THR A N 1
ATOM 1338 C CA . THR A 1 175 ? -1.913 19.499 1.158 1.00 97.44 175 THR A CA 1
ATOM 1339 C C . THR A 1 175 ? -1.085 18.714 0.151 1.00 97.44 175 THR A C 1
ATOM 1341 O O . THR A 1 175 ? -0.360 17.786 0.514 1.00 97.44 175 THR A O 1
ATOM 1344 N N . LEU A 1 176 ? -1.218 19.062 -1.126 1.00 95.75 176 LEU A N 1
ATOM 1345 C CA . LEU A 1 176 ? -0.556 18.368 -2.223 1.00 95.75 176 LEU A CA 1
ATOM 1346 C C . LEU A 1 176 ? 0.382 19.320 -2.948 1.00 95.75 176 LEU A C 1
ATOM 1348 O O . LEU A 1 176 ? -0.040 20.374 -3.421 1.00 95.75 176 LEU A O 1
ATOM 1352 N N . ASP A 1 177 ? 1.634 18.909 -3.066 1.00 95.81 177 ASP A N 1
ATOM 1353 C CA . ASP A 1 177 ? 2.606 19.501 -3.970 1.00 95.81 177 ASP A CA 1
ATOM 1354 C C . ASP A 1 177 ? 2.969 18.482 -5.058 1.00 95.81 177 ASP A C 1
ATOM 1356 O O . ASP A 1 177 ? 2.853 17.265 -4.879 1.00 95.81 177 ASP A O 1
ATOM 1360 N N . TYR A 1 178 ? 3.392 18.984 -6.212 1.00 95.12 178 TYR A N 1
ATOM 1361 C CA . TYR A 1 178 ? 3.670 18.177 -7.387 1.00 95.12 178 TYR A CA 1
ATOM 1362 C C . TYR A 1 178 ? 4.957 18.636 -8.067 1.00 95.12 178 TYR A C 1
ATOM 1364 O O . TYR A 1 178 ? 5.061 19.753 -8.578 1.00 95.12 178 TYR A O 1
ATOM 1372 N N . LEU A 1 179 ? 5.944 17.742 -8.100 1.00 96.12 179 LEU A N 1
ATOM 1373 C CA . LEU A 1 179 ? 7.151 17.894 -8.900 1.00 96.12 179 LEU A CA 1
ATOM 1374 C C . LEU A 1 179 ? 6.999 17.083 -10.191 1.00 96.12 179 LEU A C 1
ATOM 1376 O O . LEU A 1 179 ? 7.173 15.862 -10.211 1.00 96.12 179 LEU A O 1
ATOM 1380 N N . ARG A 1 180 ? 6.661 17.779 -11.279 1.00 95.19 180 ARG A N 1
ATOM 1381 C CA . ARG A 1 180 ? 6.463 17.159 -12.591 1.00 95.19 180 ARG A CA 1
ATOM 1382 C C . ARG A 1 180 ? 7.800 16.814 -13.250 1.00 95.19 180 ARG A C 1
ATOM 1384 O O . ARG A 1 180 ? 8.574 17.714 -13.565 1.00 95.19 180 ARG A O 1
ATOM 1391 N N . ILE A 1 181 ? 8.021 15.533 -13.539 1.00 94.38 181 ILE A N 1
ATOM 1392 C CA . ILE A 1 181 ? 9.197 15.023 -14.257 1.00 94.38 181 ILE A CA 1
ATOM 1393 C C . ILE A 1 181 ? 8.777 14.626 -15.683 1.00 94.38 181 ILE A C 1
ATOM 1395 O O . ILE A 1 181 ? 7.995 13.696 -15.846 1.00 94.38 181 ILE A O 1
ATOM 1399 N N . PRO A 1 182 ? 9.239 15.318 -16.741 1.00 92.31 182 PRO A N 1
ATOM 1400 C CA . PRO A 1 182 ? 8.652 15.196 -18.079 1.00 92.31 182 PRO A CA 1
ATOM 1401 C C . PRO A 1 182 ? 9.135 13.984 -18.888 1.00 92.31 182 PRO A C 1
ATOM 1403 O O . PRO A 1 182 ? 8.567 13.697 -19.937 1.00 92.31 182 PRO A O 1
ATOM 1406 N N . SER A 1 183 ? 10.212 13.319 -18.467 1.00 91.31 183 SER A N 1
ATOM 1407 C CA . SER A 1 183 ? 10.841 12.214 -19.204 1.00 91.31 183 SER A CA 1
ATOM 1408 C C . SER A 1 183 ? 11.754 11.397 -18.283 1.00 91.31 183 SER A C 1
ATOM 1410 O O . SER A 1 183 ? 11.814 11.679 -17.091 1.00 91.31 183 SER A O 1
ATOM 1412 N N . LEU A 1 184 ? 12.463 10.399 -18.819 1.00 89.88 184 LEU A N 1
ATOM 1413 C CA . LEU A 1 184 ? 13.391 9.536 -18.074 1.00 89.88 184 LEU A CA 1
ATOM 1414 C C . LEU A 1 184 ? 14.663 10.296 -17.653 1.00 89.88 184 LEU A C 1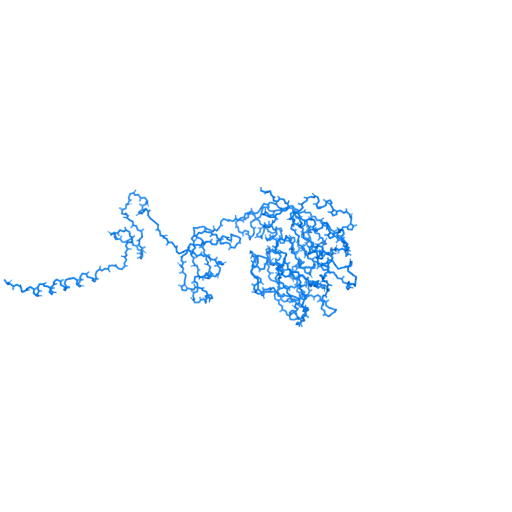
ATOM 1416 O O . LEU A 1 184 ? 15.743 10.086 -18.203 1.00 89.88 184 LEU A O 1
ATOM 1420 N N . VAL A 1 185 ? 14.521 11.203 -16.691 1.00 91.56 185 VAL A N 1
ATOM 1421 C CA . VAL A 1 185 ? 15.591 12.049 -16.148 1.00 91.56 185 VAL A CA 1
ATOM 1422 C C . VAL A 1 185 ? 15.663 11.923 -14.633 1.00 91.56 185 VAL A C 1
ATOM 1424 O O . VAL A 1 185 ? 14.727 11.448 -13.984 1.00 91.56 185 VAL A O 1
ATOM 1427 N N . ASP A 1 186 ? 16.794 12.349 -14.073 1.00 93.62 186 ASP A N 1
ATOM 1428 C CA . ASP A 1 186 ? 16.974 12.408 -12.626 1.00 93.62 186 ASP A CA 1
ATOM 1429 C C . ASP A 1 186 ? 15.911 13.308 -11.978 1.00 93.62 186 ASP A C 1
ATOM 1431 O O . ASP A 1 186 ? 15.549 14.346 -12.529 1.00 93.62 186 ASP A O 1
ATOM 1435 N N . ILE A 1 187 ? 15.422 12.938 -10.798 1.00 93.94 187 ILE A N 1
ATOM 1436 C CA . ILE A 1 187 ? 14.441 13.727 -10.041 1.00 93.94 187 ILE A CA 1
ATOM 1437 C C . ILE A 1 187 ? 14.942 15.149 -9.763 1.00 93.94 187 ILE A C 1
ATOM 1439 O O . ILE A 1 187 ? 14.144 16.084 -9.742 1.00 93.94 187 ILE A O 1
ATOM 1443 N N . ASP A 1 188 ? 16.250 15.332 -9.581 1.00 93.88 188 ASP A N 1
ATOM 1444 C CA . ASP A 1 188 ? 16.854 16.638 -9.320 1.00 93.88 188 ASP A CA 1
ATOM 1445 C C . ASP A 1 188 ? 17.361 17.330 -10.597 1.00 93.88 188 ASP A C 1
ATOM 1447 O O . ASP A 1 188 ? 18.186 18.238 -10.527 1.00 93.88 188 ASP A O 1
ATOM 1451 N N . TYR A 1 189 ? 16.874 16.950 -11.789 1.00 88.88 189 TYR A N 1
ATOM 1452 C CA . TYR A 1 189 ? 17.333 17.564 -13.046 1.00 88.88 189 TYR A CA 1
ATOM 1453 C C . TYR A 1 189 ? 17.090 19.084 -13.114 1.00 88.88 189 TYR A C 1
ATOM 1455 O O . TYR A 1 189 ? 17.790 19.785 -13.842 1.00 88.88 189 TYR A O 1
ATOM 1463 N N . LEU A 1 190 ? 16.101 19.593 -12.367 1.00 89.44 190 LEU A N 1
ATOM 1464 C CA . LEU A 1 190 ? 15.806 21.026 -12.238 1.00 89.44 190 LEU A CA 1
ATOM 1465 C C . LEU A 1 190 ? 16.582 21.710 -11.101 1.00 89.44 190 LEU A C 1
ATOM 1467 O O . LEU A 1 190 ? 16.477 22.926 -10.959 1.00 89.44 190 LEU A O 1
ATOM 1471 N N . GLY A 1 191 ? 17.312 20.960 -10.267 1.00 92.50 191 GLY A N 1
ATOM 1472 C CA . GLY A 1 191 ? 17.976 21.482 -9.069 1.00 92.50 191 GLY A CA 1
ATOM 1473 C C . GLY A 1 191 ? 17.011 21.957 -7.975 1.00 92.50 191 GLY A C 1
ATOM 1474 O O . GLY A 1 191 ? 17.387 22.760 -7.124 1.00 92.50 191 GLY A O 1
ATOM 1475 N N . THR A 1 192 ? 15.745 21.529 -8.017 1.00 93.69 192 THR A N 1
ATOM 1476 C CA . THR A 1 192 ? 14.686 21.988 -7.102 1.00 93.69 192 THR A CA 1
ATOM 1477 C C . THR A 1 192 ? 14.383 21.005 -5.976 1.00 93.69 192 THR A C 1
ATOM 1479 O O . THR A 1 192 ? 13.537 21.311 -5.132 1.00 93.69 192 THR A O 1
ATOM 1482 N N . LEU A 1 193 ? 15.017 19.825 -5.947 1.00 96.31 193 LEU A N 1
ATOM 1483 C CA . LEU A 1 193 ? 14.681 18.792 -4.966 1.00 96.31 193 LEU A CA 1
ATOM 1484 C C . LEU A 1 193 ? 14.936 19.273 -3.532 1.00 96.31 193 LEU A C 1
ATOM 1486 O O . LEU A 1 193 ? 14.094 19.051 -2.668 1.00 96.31 193 LEU A O 1
ATOM 1490 N N . ASP A 1 194 ? 16.029 19.999 -3.282 1.00 96.62 194 ASP A N 1
ATOM 1491 C CA . ASP A 1 194 ? 16.343 20.514 -1.939 1.00 96.62 194 ASP A CA 1
ATOM 1492 C C . ASP A 1 194 ? 15.272 21.479 -1.424 1.00 96.62 194 ASP A C 1
ATOM 1494 O O . ASP A 1 194 ? 14.861 21.386 -0.269 1.00 96.62 194 ASP A O 1
ATOM 1498 N N . ALA A 1 195 ? 14.764 22.364 -2.288 1.00 97.25 195 ALA A N 1
ATOM 1499 C CA . ALA A 1 195 ? 13.686 23.281 -1.926 1.00 97.25 195 ALA A CA 1
ATOM 1500 C C . ALA A 1 195 ? 12.400 22.518 -1.568 1.00 97.25 195 ALA A C 1
ATOM 1502 O O . ALA A 1 195 ? 11.746 22.843 -0.582 1.00 97.25 195 ALA A O 1
ATOM 1503 N N . LYS A 1 196 ? 12.070 21.460 -2.320 1.00 97.38 196 LYS A N 1
ATOM 1504 C CA . LYS A 1 196 ? 10.906 20.605 -2.037 1.00 97.38 196 LYS A CA 1
ATOM 1505 C C . LYS A 1 196 ? 11.074 19.803 -0.745 1.00 97.38 196 LYS A C 1
ATOM 1507 O O . LYS A 1 196 ? 10.121 19.670 0.014 1.00 97.38 196 LYS A O 1
ATOM 1512 N N . LEU A 1 197 ? 12.271 19.291 -0.462 1.00 98.06 197 LEU A N 1
ATOM 1513 C CA . LEU A 1 197 ? 12.555 18.568 0.782 1.00 98.06 197 LEU A CA 1
ATOM 1514 C C . LEU A 1 197 ? 12.582 19.500 2.005 1.00 98.06 197 LEU A C 1
ATOM 1516 O O . LEU A 1 197 ? 12.182 19.080 3.091 1.00 98.06 197 LEU A O 1
ATOM 1520 N N . ALA A 1 198 ? 12.986 20.764 1.840 1.00 97.31 198 ALA A N 1
ATOM 1521 C CA . ALA A 1 198 ? 12.982 21.768 2.907 1.00 97.31 198 ALA A CA 1
ATOM 1522 C C . ALA A 1 198 ? 11.570 22.092 3.433 1.00 97.31 198 ALA A C 1
ATOM 1524 O O . ALA A 1 198 ? 11.423 22.446 4.603 1.00 97.31 198 ALA A O 1
ATOM 1525 N N . GLU A 1 199 ? 10.530 21.893 2.615 1.00 97.69 199 GLU A N 1
ATOM 1526 C CA . GLU A 1 199 ? 9.117 21.999 3.021 1.00 97.69 199 GLU A CA 1
ATOM 1527 C C . GLU A 1 199 ? 8.665 20.870 3.967 1.00 97.69 199 GLU A C 1
ATOM 1529 O O . GLU A 1 199 ? 7.568 20.936 4.541 1.00 97.69 199 GLU A O 1
ATOM 1534 N N . LYS A 1 200 ? 9.515 19.844 4.145 1.00 97.50 200 LYS A N 1
ATOM 1535 C CA . LYS A 1 200 ? 9.280 18.641 4.955 1.00 97.50 200 LYS A CA 1
ATOM 1536 C C . LYS A 1 200 ? 7.942 17.974 4.616 1.00 97.50 200 LYS A C 1
ATOM 1538 O O . LYS A 1 200 ? 7.061 17.919 5.479 1.00 97.50 200 LYS A O 1
ATOM 1543 N N . PRO A 1 201 ? 7.746 17.494 3.373 1.00 98.50 201 PRO A N 1
ATOM 1544 C CA . PRO A 1 201 ? 6.572 16.688 3.059 1.00 98.50 201 PRO A CA 1
ATOM 1545 C C . PRO A 1 201 ? 6.517 15.482 4.004 1.00 98.50 201 PRO A C 1
ATOM 1547 O O . PRO A 1 201 ? 7.539 14.855 4.265 1.00 98.50 201 PRO A O 1
ATOM 1550 N N . ASP A 1 202 ? 5.345 15.143 4.526 1.00 98.75 202 ASP A N 1
ATOM 1551 C CA . ASP A 1 202 ? 5.165 13.964 5.375 1.00 98.75 202 ASP A CA 1
ATOM 1552 C C . ASP A 1 202 ? 5.335 12.670 4.575 1.00 98.75 202 ASP A C 1
ATOM 1554 O O . ASP A 1 202 ? 5.912 11.698 5.064 1.00 98.75 202 ASP A O 1
ATOM 1558 N N . ILE A 1 203 ? 4.835 12.687 3.335 1.00 98.88 203 ILE A N 1
ATOM 1559 C CA . ILE A 1 203 ? 4.838 11.551 2.417 1.00 98.88 203 ILE A CA 1
ATOM 1560 C C . ILE A 1 203 ? 5.319 12.018 1.041 1.00 98.88 203 ILE A C 1
ATOM 1562 O O . ILE A 1 203 ? 4.797 12.986 0.486 1.00 98.88 203 ILE A O 1
ATOM 1566 N N . ILE A 1 204 ? 6.273 11.296 0.460 1.00 98.88 204 ILE A N 1
ATOM 1567 C CA . ILE A 1 204 ? 6.701 11.449 -0.931 1.00 98.88 204 ILE A CA 1
ATOM 1568 C C . ILE A 1 204 ? 6.337 10.179 -1.700 1.00 98.88 204 ILE A C 1
ATOM 1570 O O . ILE A 1 204 ? 6.723 9.077 -1.307 1.00 98.88 204 ILE A O 1
ATOM 1574 N N . VAL A 1 205 ? 5.635 10.338 -2.824 1.00 98.75 205 VAL A N 1
ATOM 1575 C CA . VAL A 1 205 ? 5.357 9.255 -3.777 1.00 98.75 205 VAL A CA 1
ATOM 1576 C C . VAL A 1 205 ? 6.116 9.535 -5.065 1.00 98.75 205 VAL A C 1
ATOM 1578 O O . VAL A 1 205 ? 5.826 10.509 -5.762 1.00 98.75 205 VAL A O 1
ATOM 1581 N N . ILE A 1 206 ? 7.085 8.680 -5.381 1.00 97.94 206 ILE A N 1
ATOM 1582 C CA . ILE A 1 206 ? 7.894 8.765 -6.599 1.00 97.94 206 ILE A CA 1
ATOM 1583 C C . ILE A 1 206 ? 7.400 7.715 -7.583 1.00 97.94 206 ILE A C 1
ATOM 1585 O O . ILE A 1 206 ? 7.262 6.552 -7.222 1.00 97.94 206 ILE A O 1
ATOM 1589 N N . SER A 1 207 ? 7.134 8.142 -8.812 1.00 95.44 207 SER A N 1
ATOM 1590 C CA . SER A 1 207 ? 6.507 7.348 -9.874 1.00 95.44 207 SER A CA 1
ATOM 1591 C C . SER A 1 207 ? 7.131 7.651 -11.236 1.00 95.44 207 SER A C 1
ATOM 1593 O O . SER A 1 207 ? 7.952 8.571 -11.359 1.00 95.44 207 SER A O 1
ATOM 1595 N N . TYR A 1 208 ? 6.738 6.907 -12.272 1.00 93.69 208 TYR A N 1
ATOM 1596 C CA . TYR A 1 208 ? 7.195 7.147 -13.642 1.00 93.69 208 TYR A CA 1
ATOM 1597 C C . TYR A 1 208 ? 7.014 8.617 -14.071 1.00 93.69 208 TYR A C 1
ATOM 1599 O O . TYR A 1 208 ? 6.019 9.257 -13.708 1.00 93.69 208 TYR A O 1
ATOM 1607 N N . PRO A 1 209 ? 7.936 9.181 -14.875 1.00 92.56 209 PRO A N 1
ATOM 1608 C CA . PRO A 1 209 ? 9.183 8.626 -15.421 1.00 92.56 209 PRO A CA 1
ATOM 1609 C C . PRO A 1 209 ? 10.411 8.925 -14.548 1.00 92.56 209 PRO A C 1
ATOM 1611 O O . PRO A 1 209 ? 11.537 8.922 -15.044 1.00 92.56 209 PRO A O 1
ATOM 1614 N N . SER A 1 210 ? 10.201 9.247 -13.272 1.00 93.56 210 SER A N 1
ATOM 1615 C CA . SER A 1 210 ? 11.237 9.769 -12.381 1.00 93.56 210 SER A CA 1
ATOM 1616 C C . SER A 1 210 ? 12.371 8.772 -12.156 1.00 93.56 210 SER A C 1
ATOM 1618 O O . SER A 1 210 ? 12.122 7.601 -11.876 1.00 93.56 210 SER A O 1
ATOM 1620 N N . ARG A 1 211 ? 13.620 9.247 -12.214 1.00 93.00 211 ARG A N 1
ATOM 1621 C CA . ARG A 1 211 ? 14.819 8.422 -12.006 1.00 93.00 211 ARG A CA 1
ATOM 1622 C C . ARG A 1 211 ? 15.673 8.941 -10.851 1.00 93.00 211 ARG A C 1
ATOM 1624 O O . ARG A 1 211 ? 15.733 10.136 -10.585 1.00 93.00 211 ARG A O 1
ATOM 1631 N N . ILE A 1 212 ? 16.394 8.037 -10.204 1.00 94.38 212 ILE A N 1
ATOM 1632 C CA . ILE A 1 212 ? 17.501 8.332 -9.284 1.00 94.38 212 ILE A CA 1
ATOM 1633 C C . ILE A 1 212 ? 18.775 7.884 -10.008 1.00 94.38 212 ILE A C 1
ATOM 1635 O O . ILE A 1 212 ? 19.039 6.691 -10.101 1.00 94.38 212 ILE A O 1
ATOM 1639 N N . LEU A 1 213 ? 19.527 8.800 -10.613 1.00 92.00 213 LEU A N 1
ATOM 1640 C CA . LEU A 1 213 ? 20.638 8.472 -11.526 1.00 92.00 213 LEU A CA 1
ATOM 1641 C C . LEU A 1 213 ? 22.019 8.730 -10.919 1.00 92.00 213 LEU A C 1
ATOM 1643 O O . LEU A 1 213 ? 23.045 8.405 -11.516 1.00 92.00 213 LEU A O 1
ATOM 1647 N N . ASN A 1 214 ? 22.074 9.338 -9.737 1.00 91.25 214 ASN A N 1
ATOM 1648 C CA . ASN A 1 214 ? 23.335 9.693 -9.108 1.00 91.25 214 ASN A CA 1
ATOM 1649 C C . ASN A 1 214 ? 23.277 9.598 -7.578 1.00 91.25 214 ASN A C 1
ATOM 1651 O O . ASN A 1 214 ? 22.206 9.606 -6.967 1.00 91.25 214 ASN A O 1
ATOM 1655 N N . GLN A 1 215 ? 24.465 9.515 -6.975 1.00 94.31 215 GLN A N 1
ATOM 1656 C CA . GLN A 1 215 ? 24.629 9.360 -5.531 1.00 94.31 215 GLN A CA 1
ATOM 1657 C C . GLN A 1 215 ? 24.048 10.545 -4.752 1.00 94.31 215 GLN A C 1
ATOM 1659 O O . GLN A 1 215 ? 23.399 10.334 -3.738 1.00 94.31 215 GLN A O 1
ATOM 1664 N N . ASN A 1 216 ? 24.199 11.774 -5.252 1.00 95.62 216 ASN A N 1
ATOM 1665 C CA . ASN A 1 216 ? 23.699 12.971 -4.578 1.00 95.62 216 ASN A CA 1
ATOM 1666 C C . ASN A 1 216 ? 22.162 12.965 -4.461 1.00 95.62 216 ASN A C 1
ATOM 1668 O O . ASN A 1 216 ? 21.630 13.230 -3.386 1.00 95.62 216 ASN A O 1
ATOM 1672 N N . THR A 1 217 ? 21.437 12.581 -5.515 1.00 96.69 217 THR A N 1
ATOM 1673 C CA . THR A 1 217 ? 19.973 12.411 -5.451 1.00 96.69 217 THR A CA 1
ATOM 1674 C C . THR A 1 217 ? 19.582 11.297 -4.471 1.00 96.69 217 THR A C 1
ATOM 1676 O O . THR A 1 217 ? 18.653 11.466 -3.678 1.00 96.69 217 THR A O 1
ATOM 1679 N N . ALA A 1 218 ? 20.312 10.175 -4.467 1.00 97.50 218 ALA A N 1
ATOM 1680 C CA . ALA A 1 218 ? 20.073 9.089 -3.518 1.00 97.50 218 ALA A CA 1
ATOM 1681 C C . ALA A 1 218 ? 20.318 9.518 -2.059 1.00 97.50 218 ALA A C 1
ATOM 1683 O O . ALA A 1 218 ? 19.520 9.180 -1.184 1.00 97.50 218 ALA A O 1
ATOM 1684 N N . ASP A 1 219 ? 21.370 10.297 -1.799 1.00 98.25 219 ASP A N 1
ATOM 1685 C CA . ASP A 1 219 ? 21.714 10.808 -0.470 1.00 98.25 219 ASP A CA 1
ATOM 1686 C C . ASP A 1 219 ? 20.646 11.775 0.050 1.00 98.25 219 ASP A C 1
ATOM 1688 O O . ASP A 1 219 ? 20.229 11.663 1.202 1.00 98.25 219 ASP A O 1
ATOM 1692 N N . LYS A 1 220 ? 20.128 12.673 -0.802 1.00 98.44 220 LYS A N 1
ATOM 1693 C CA . LYS A 1 220 ? 19.022 13.584 -0.452 1.00 98.44 220 LYS A CA 1
ATOM 1694 C C . LYS A 1 220 ? 17.777 12.819 0.008 1.00 98.44 220 LYS A C 1
ATOM 1696 O O . LYS A 1 220 ? 17.225 13.110 1.070 1.00 98.44 220 LYS A O 1
ATOM 1701 N N . LEU A 1 221 ? 17.369 11.797 -0.746 1.00 98.56 221 LEU A N 1
ATOM 1702 C CA . LEU A 1 221 ? 16.206 10.967 -0.410 1.00 98.56 221 LEU A CA 1
ATOM 1703 C C . LEU A 1 221 ? 16.455 10.066 0.814 1.00 98.56 221 LEU A C 1
ATOM 1705 O O . LEU A 1 221 ? 15.558 9.884 1.638 1.00 98.56 221 LEU A O 1
ATOM 1709 N N . ASN A 1 222 ? 17.669 9.535 0.992 1.00 98.56 222 ASN A N 1
ATOM 1710 C CA . ASN A 1 222 ? 18.023 8.769 2.191 1.00 98.56 222 ASN A CA 1
ATOM 1711 C C . ASN A 1 222 ? 18.063 9.664 3.443 1.00 98.56 222 ASN A C 1
ATOM 1713 O O . ASN A 1 222 ? 17.631 9.244 4.512 1.00 98.56 222 ASN A O 1
ATOM 1717 N N . ASN A 1 223 ? 18.515 10.915 3.319 1.00 98.50 223 ASN A N 1
ATOM 1718 C CA . ASN A 1 223 ? 18.473 11.895 4.405 1.00 98.50 223 ASN A CA 1
ATOM 1719 C C . ASN A 1 223 ? 17.039 12.248 4.807 1.00 98.50 223 ASN A C 1
ATOM 1721 O O . ASN A 1 223 ? 16.770 12.407 5.995 1.00 98.50 223 ASN A O 1
ATOM 1725 N N . TYR A 1 224 ? 16.120 12.336 3.844 1.00 98.62 224 TYR A N 1
ATOM 1726 C CA . TYR A 1 224 ? 14.691 12.487 4.114 1.00 98.62 224 TYR A CA 1
ATOM 1727 C C . TYR A 1 224 ? 14.123 11.280 4.885 1.00 98.62 224 TYR A C 1
ATOM 1729 O O . TYR A 1 224 ? 13.483 11.456 5.922 1.00 98.62 224 TYR A O 1
ATOM 1737 N N . LEU A 1 225 ? 14.443 10.053 4.454 1.00 98.00 225 LEU A N 1
ATOM 1738 C CA . LEU A 1 225 ? 14.080 8.826 5.178 1.00 98.00 225 LEU A CA 1
ATOM 1739 C C . LEU A 1 225 ? 14.659 8.775 6.600 1.00 98.00 225 LEU A C 1
ATOM 1741 O O . LEU A 1 225 ? 13.976 8.349 7.525 1.00 98.00 225 LEU A O 1
ATOM 1745 N N . ASN A 1 226 ? 15.912 9.200 6.788 1.00 97.56 226 ASN A N 1
ATOM 1746 C CA . ASN A 1 226 ? 16.573 9.230 8.099 1.00 97.56 226 ASN A CA 1
ATOM 1747 C C . ASN A 1 226 ? 15.973 10.278 9.045 1.00 97.56 226 ASN A C 1
ATOM 1749 O O . ASN A 1 226 ? 16.142 10.176 10.255 1.00 97.56 226 ASN A O 1
ATOM 1753 N N . GLN A 1 227 ? 15.260 11.263 8.501 1.00 96.81 227 GLN A N 1
ATOM 1754 C CA . GLN A 1 227 ? 14.434 12.201 9.258 1.00 96.81 227 GLN A CA 1
ATOM 1755 C C . GLN A 1 227 ? 13.006 11.671 9.464 1.00 96.81 227 GLN A C 1
ATOM 1757 O O . GLN A 1 227 ? 12.123 12.444 9.808 1.00 96.81 227 GLN A O 1
ATOM 1762 N N . ASN A 1 228 ? 12.765 10.372 9.256 1.00 97.00 228 ASN A N 1
ATOM 1763 C CA . ASN A 1 228 ? 11.463 9.709 9.365 1.00 97.00 228 ASN A CA 1
ATOM 1764 C C . ASN A 1 228 ? 10.407 10.178 8.346 1.00 97.00 228 ASN A C 1
ATOM 1766 O O . ASN A 1 228 ? 9.211 9.950 8.530 1.00 97.00 228 ASN A O 1
ATOM 1770 N N . GLY A 1 229 ? 10.822 10.788 7.235 1.00 98.50 229 GLY A N 1
ATOM 1771 C CA . GLY A 1 229 ? 9.926 11.036 6.107 1.00 98.50 229 GLY A CA 1
ATOM 1772 C C . GLY A 1 229 ? 9.437 9.727 5.482 1.00 98.50 229 GLY A C 1
ATOM 1773 O O . GLY A 1 229 ? 10.193 8.756 5.433 1.00 98.50 229 GLY A O 1
ATOM 1774 N N . VAL A 1 230 ? 8.185 9.671 5.017 1.00 98.88 230 VAL A N 1
ATOM 1775 C CA . VAL A 1 230 ? 7.638 8.468 4.372 1.00 98.88 230 VAL A CA 1
ATOM 1776 C C . VAL A 1 230 ? 7.919 8.508 2.875 1.00 98.88 230 VAL A C 1
ATOM 1778 O O . VAL 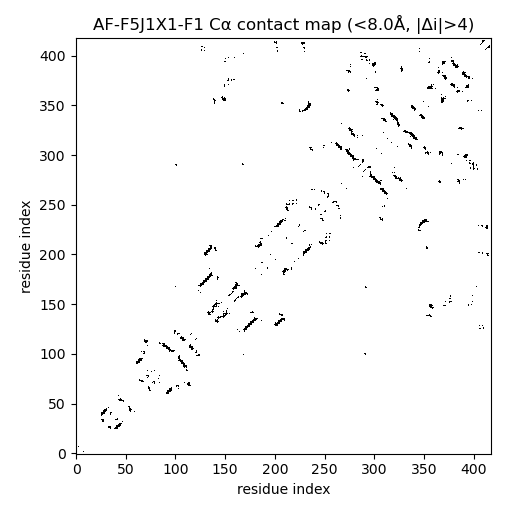A 1 230 ? 7.500 9.433 2.186 1.00 98.88 230 VAL A O 1
ATOM 1781 N N . LEU A 1 231 ? 8.609 7.496 2.349 1.00 98.88 231 LEU A N 1
ATOM 1782 C CA . LEU A 1 231 ? 8.972 7.407 0.937 1.00 98.88 231 LEU A CA 1
ATOM 1783 C C . LEU A 1 231 ? 8.359 6.161 0.295 1.00 98.88 231 LEU A C 1
ATOM 1785 O O . LEU A 1 231 ? 8.693 5.029 0.653 1.00 98.88 231 LEU A O 1
ATOM 1789 N N . ILE A 1 232 ? 7.492 6.384 -0.689 1.00 98.88 232 ILE A N 1
ATOM 1790 C CA . ILE A 1 232 ? 6.897 5.344 -1.526 1.00 98.88 232 ILE A CA 1
ATOM 1791 C C . ILE A 1 232 ? 7.540 5.426 -2.908 1.00 98.88 232 ILE A C 1
ATOM 1793 O O . ILE A 1 232 ? 7.422 6.434 -3.605 1.00 98.88 232 ILE A O 1
ATOM 1797 N N . LEU A 1 233 ? 8.227 4.357 -3.294 1.00 98.31 233 LEU A N 1
ATOM 1798 C CA . LEU A 1 233 ? 8.943 4.244 -4.556 1.00 98.31 233 LEU A CA 1
ATOM 1799 C C . LEU A 1 233 ? 8.218 3.291 -5.496 1.00 98.31 233 LEU A C 1
ATOM 1801 O O . LEU A 1 233 ? 8.232 2.082 -5.283 1.00 98.31 233 LEU A O 1
ATOM 1805 N N . LEU A 1 234 ? 7.628 3.853 -6.542 1.00 97.44 234 LEU A N 1
ATOM 1806 C CA . LEU A 1 234 ? 7.063 3.153 -7.688 1.00 97.44 234 LEU A CA 1
ATOM 1807 C C . LEU A 1 234 ? 8.039 3.367 -8.847 1.00 97.44 234 LEU A C 1
ATOM 1809 O O . LEU A 1 234 ? 7.920 4.321 -9.617 1.00 97.44 234 LEU A O 1
ATOM 1813 N N . LEU A 1 235 ? 9.107 2.572 -8.874 1.00 90.94 235 LEU A N 1
ATOM 1814 C CA . LEU A 1 235 ? 10.231 2.810 -9.775 1.00 90.94 235 LEU A CA 1
ATOM 1815 C C . LEU A 1 235 ? 10.318 1.732 -10.843 1.00 90.94 235 LEU A C 1
ATOM 1817 O O . LEU A 1 235 ? 10.409 0.541 -10.555 1.00 90.94 235 LEU A O 1
ATOM 1821 N N . GLU A 1 236 ? 10.416 2.197 -12.080 1.00 83.88 236 GLU A N 1
ATOM 1822 C CA . GLU A 1 236 ? 10.805 1.404 -13.233 1.00 83.88 236 GLU A CA 1
ATOM 1823 C C . GLU A 1 236 ? 11.975 2.076 -13.949 1.00 83.88 236 GLU A C 1
ATOM 1825 O O . GLU A 1 236 ? 12.106 3.301 -13.955 1.00 83.88 236 GLU A O 1
ATOM 1830 N N . ASP A 1 237 ? 12.809 1.268 -14.597 1.00 82.44 237 ASP A N 1
ATOM 1831 C CA . ASP A 1 237 ? 13.927 1.752 -15.401 1.00 82.44 237 ASP A CA 1
ATOM 1832 C C . ASP A 1 237 ? 13.807 1.230 -16.842 1.00 82.44 237 ASP A C 1
ATOM 1834 O O . ASP A 1 237 ? 14.576 0.351 -17.244 1.00 82.44 237 ASP A O 1
ATOM 1838 N N . PRO A 1 238 ? 12.848 1.725 -17.647 1.00 72.00 238 PRO A N 1
ATOM 1839 C CA . PRO A 1 238 ? 12.636 1.225 -19.001 1.00 72.00 238 PRO A CA 1
ATOM 1840 C C . PRO A 1 238 ? 13.874 1.467 -19.876 1.00 72.00 238 PRO A C 1
ATOM 1842 O O . PRO A 1 238 ? 14.533 2.504 -19.766 1.00 72.00 238 PRO A O 1
ATOM 1845 N N . GLY A 1 239 ? 14.180 0.507 -20.760 1.00 60.16 239 GLY A N 1
ATOM 1846 C CA . GLY A 1 239 ? 15.171 0.691 -21.831 1.00 60.16 239 GLY A CA 1
ATOM 1847 C C . GLY A 1 239 ? 16.536 0.007 -21.674 1.00 60.16 239 GLY A C 1
ATOM 1848 O O . GLY A 1 239 ? 17.514 0.524 -22.200 1.00 60.16 239 GLY A O 1
ATOM 1849 N N . GLY A 1 240 ? 16.634 -1.153 -21.012 1.00 57.53 240 GLY A N 1
ATOM 1850 C CA . GLY A 1 240 ? 17.858 -1.972 -21.072 1.00 57.53 240 GLY A CA 1
ATOM 1851 C C . GLY A 1 240 ? 19.082 -1.290 -20.450 1.00 57.53 240 GLY A C 1
ATOM 1852 O O . GLY A 1 240 ? 20.135 -1.184 -21.076 1.00 57.53 240 GLY A O 1
ATOM 1853 N N . VAL A 1 241 ? 18.929 -0.815 -19.214 1.00 60.56 241 VAL A N 1
ATOM 1854 C CA . VAL A 1 241 ? 19.979 -0.127 -18.454 1.00 60.56 241 VAL A CA 1
ATOM 1855 C C . VAL A 1 241 ? 21.210 -1.016 -18.252 1.00 60.56 241 VAL A C 1
ATOM 1857 O O . VAL A 1 241 ? 21.181 -2.007 -17.521 1.00 60.56 241 VAL A O 1
ATOM 1860 N N . SER A 1 242 ? 22.311 -0.667 -18.918 1.00 58.56 242 SER A N 1
ATOM 1861 C CA . SER A 1 242 ? 23.561 -1.440 -18.889 1.00 58.56 242 SER A CA 1
ATOM 1862 C C . SER A 1 242 ? 24.550 -0.947 -17.829 1.00 58.56 242 SER A C 1
ATOM 1864 O O . SER A 1 242 ? 25.376 -1.729 -17.360 1.00 58.56 242 SER A O 1
ATOM 1866 N N . ALA A 1 243 ? 24.443 0.318 -17.408 1.00 62.44 243 ALA A N 1
ATOM 1867 C CA . ALA A 1 243 ? 25.322 0.936 -16.418 1.00 62.44 243 ALA A CA 1
ATOM 1868 C C . ALA A 1 243 ? 24.644 1.096 -15.048 1.00 62.44 243 ALA A C 1
ATOM 1870 O O . ALA A 1 243 ? 23.459 1.414 -14.960 1.00 62.44 243 ALA A O 1
ATOM 1871 N N . ASP A 1 244 ? 25.420 0.948 -13.971 1.00 61.34 244 ASP A N 1
ATOM 1872 C CA . ASP A 1 244 ? 24.947 1.110 -12.587 1.00 61.34 244 ASP A CA 1
ATOM 1873 C C . ASP A 1 244 ? 24.349 2.499 -12.318 1.00 61.34 244 ASP A C 1
ATOM 1875 O O . ASP A 1 244 ? 23.359 2.604 -11.601 1.00 61.34 244 ASP A O 1
ATOM 1879 N N . THR A 1 245 ? 24.883 3.550 -12.951 1.00 63.47 245 THR A N 1
ATOM 1880 C CA . THR A 1 245 ? 24.372 4.934 -12.867 1.00 63.47 245 THR A CA 1
ATOM 1881 C C . THR A 1 245 ? 22.990 5.118 -13.498 1.00 63.47 245 THR A C 1
ATOM 1883 O O . THR A 1 245 ? 22.362 6.156 -13.333 1.00 63.47 245 THR A O 1
ATOM 1886 N N . GLN A 1 246 ? 22.495 4.115 -14.220 1.00 73.69 246 GLN A N 1
ATOM 1887 C CA . GLN A 1 246 ? 21.171 4.128 -14.830 1.00 73.69 246 GLN A CA 1
ATOM 1888 C C . GLN A 1 246 ? 20.173 3.252 -14.062 1.00 73.69 246 GLN A C 1
ATOM 1890 O O . GLN A 1 246 ? 19.013 3.193 -14.449 1.00 73.69 246 GLN A O 1
ATOM 1895 N N . LYS A 1 247 ? 20.583 2.584 -12.977 1.00 88.44 247 LYS A N 1
ATOM 1896 C CA . LYS A 1 247 ? 19.733 1.678 -12.191 1.00 88.44 247 LYS A CA 1
ATOM 1897 C C . LYS A 1 247 ? 19.243 2.368 -10.920 1.00 88.44 247 LYS A C 1
ATOM 1899 O O . LYS A 1 247 ? 19.900 2.311 -9.878 1.00 88.44 247 LYS A O 1
ATOM 1904 N N . SER A 1 248 ? 18.098 3.035 -11.005 1.00 92.06 248 SER A N 1
ATOM 1905 C CA . SER A 1 248 ? 17.565 3.891 -9.948 1.00 92.06 248 SER A CA 1
ATOM 1906 C C . SER A 1 248 ? 17.284 3.158 -8.650 1.00 92.06 248 SER A C 1
ATOM 1908 O O . SER A 1 248 ? 17.647 3.648 -7.579 1.00 92.06 248 SER A O 1
ATOM 1910 N N . SER A 1 249 ? 16.723 1.952 -8.738 1.00 93.88 249 SER A N 1
ATOM 1911 C CA . SER A 1 249 ? 16.495 1.125 -7.550 1.00 93.88 249 SER A CA 1
ATOM 1912 C C . SER A 1 249 ? 17.833 0.678 -6.955 1.00 93.88 249 SER A C 1
ATOM 1914 O O . SER A 1 249 ? 18.017 0.717 -5.744 1.00 93.88 249 SER A O 1
ATOM 1916 N N . GLN A 1 250 ? 18.813 0.315 -7.786 1.00 94.31 250 GLN A N 1
ATOM 1917 C CA . GLN A 1 250 ? 20.119 -0.137 -7.305 1.00 94.31 250 GLN A CA 1
ATOM 1918 C C . GLN A 1 250 ? 20.877 0.948 -6.538 1.00 94.31 250 GLN A C 1
ATOM 1920 O O . GLN A 1 250 ? 21.305 0.696 -5.414 1.00 94.31 250 GLN A O 1
ATOM 1925 N N . ILE A 1 251 ? 21.058 2.136 -7.128 1.00 94.94 251 ILE A N 1
ATOM 1926 C CA . ILE A 1 251 ? 21.808 3.227 -6.483 1.00 94.94 251 ILE A CA 1
ATOM 1927 C C . ILE A 1 251 ? 21.138 3.585 -5.158 1.00 94.94 251 ILE A C 1
ATOM 1929 O O . ILE A 1 251 ? 21.798 3.620 -4.122 1.00 94.94 251 ILE A O 1
ATOM 1933 N N . PHE A 1 252 ? 19.819 3.780 -5.172 1.00 97.38 252 PHE A N 1
ATOM 1934 C CA . PHE A 1 252 ? 19.094 4.185 -3.978 1.00 97.38 252 PHE A CA 1
ATOM 1935 C C . PHE A 1 252 ? 19.145 3.134 -2.864 1.00 97.38 252 PHE A C 1
ATOM 1937 O O . PHE A 1 252 ? 19.449 3.457 -1.715 1.00 97.38 252 PHE A O 1
ATOM 1944 N N . LEU A 1 253 ? 18.899 1.863 -3.186 1.00 97.81 253 LEU A N 1
ATOM 1945 C CA . LEU A 1 253 ? 18.877 0.806 -2.177 1.00 97.81 253 LEU A CA 1
ATOM 1946 C C . LEU A 1 253 ? 20.280 0.504 -1.630 1.00 97.81 253 LEU A C 1
ATOM 1948 O O . LEU A 1 253 ? 20.411 0.254 -0.432 1.00 97.81 253 LEU A O 1
ATOM 1952 N N . ARG A 1 254 ? 21.343 0.615 -2.443 1.00 97.75 254 ARG A N 1
ATOM 1953 C CA . ARG A 1 254 ? 22.732 0.566 -1.942 1.00 97.75 254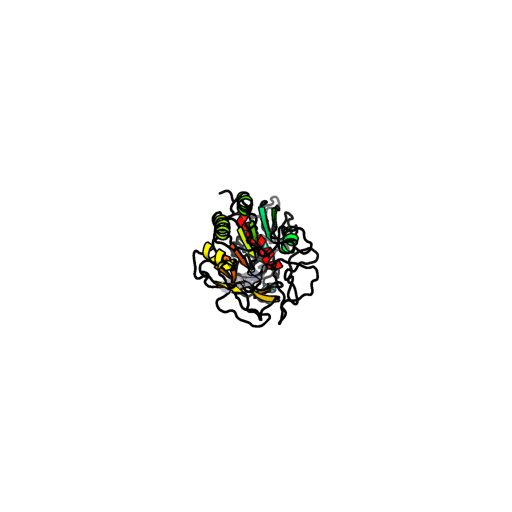 ARG A CA 1
ATOM 1954 C C . ARG A 1 254 ? 22.983 1.647 -0.889 1.00 97.75 254 ARG A C 1
ATOM 1956 O O . ARG A 1 254 ? 23.584 1.345 0.139 1.00 97.75 254 ARG A O 1
ATOM 1963 N N . THR A 1 255 ? 22.483 2.863 -1.114 1.00 97.94 255 THR A N 1
ATOM 1964 C CA . THR A 1 255 ? 22.589 3.985 -0.167 1.00 97.94 255 THR A CA 1
ATOM 1965 C C . THR A 1 255 ? 21.794 3.742 1.115 1.00 97.94 255 THR A C 1
ATOM 1967 O O . THR A 1 255 ? 22.321 3.937 2.208 1.00 97.94 255 THR A O 1
ATOM 1970 N N . VAL A 1 256 ? 20.540 3.286 1.012 1.00 98.31 256 VAL A N 1
ATOM 1971 C CA . VAL A 1 256 ? 19.671 3.063 2.183 1.00 98.31 256 VAL A CA 1
ATOM 1972 C C . VAL A 1 256 ? 20.197 1.950 3.087 1.00 98.31 256 VAL A C 1
ATOM 1974 O O . VAL A 1 256 ? 20.194 2.111 4.308 1.00 98.31 256 VAL A O 1
ATOM 1977 N N . PHE A 1 257 ? 20.639 0.838 2.496 1.00 98.19 257 PHE A N 1
ATOM 1978 C CA . PHE A 1 257 ? 21.085 -0.350 3.229 1.00 98.19 257 PHE A CA 1
ATOM 1979 C C . PHE A 1 257 ? 22.593 -0.375 3.506 1.00 98.19 257 PHE A C 1
ATOM 1981 O O . PHE A 1 257 ? 23.064 -1.280 4.192 1.00 98.19 257 PHE A O 1
ATOM 1988 N N . GLY A 1 258 ? 23.366 0.565 2.951 1.00 97.12 258 GLY A N 1
ATOM 1989 C CA . GLY A 1 258 ? 24.828 0.550 3.043 1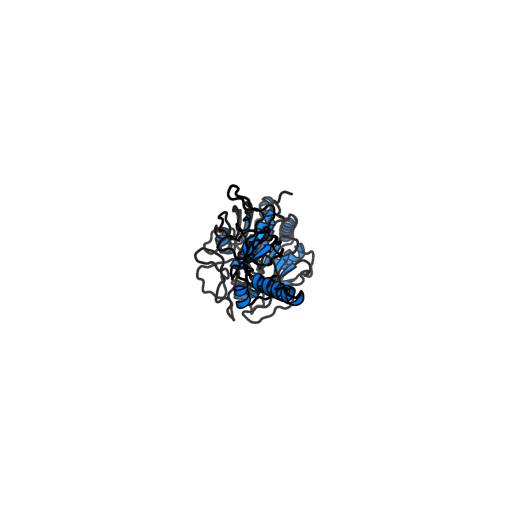.00 97.12 258 GLY A CA 1
ATOM 1990 C C . GLY A 1 258 ? 25.455 -0.722 2.456 1.00 97.12 258 GLY A C 1
ATOM 1991 O O . GLY A 1 258 ? 26.484 -1.182 2.945 1.00 97.12 258 GLY A O 1
ATOM 1992 N N . ASN A 1 259 ? 24.823 -1.327 1.444 1.00 96.69 259 ASN A N 1
ATOM 1993 C CA . ASN A 1 259 ? 25.201 -2.636 0.906 1.00 96.69 259 ASN A CA 1
ATOM 1994 C C . ASN A 1 259 ? 25.422 -2.570 -0.608 1.00 96.69 259 ASN A C 1
ATOM 1996 O O . ASN A 1 259 ? 24.467 -2.545 -1.379 1.00 96.69 259 ASN A O 1
ATOM 2000 N N . THR A 1 260 ? 26.683 -2.615 -1.037 1.00 95.06 260 THR A N 1
ATOM 2001 C CA . THR A 1 260 ? 27.087 -2.538 -2.451 1.00 95.06 260 THR A CA 1
ATOM 2002 C C . THR A 1 260 ? 26.753 -3.788 -3.270 1.00 95.06 260 THR A C 1
ATOM 2004 O O . THR A 1 260 ? 26.735 -3.712 -4.497 1.00 95.06 260 THR A O 1
ATOM 2007 N N . ASN A 1 261 ? 26.431 -4.918 -2.631 1.00 95.06 261 ASN A N 1
ATOM 2008 C CA . ASN A 1 261 ? 26.057 -6.158 -3.321 1.00 95.06 261 ASN A CA 1
ATOM 2009 C C . ASN A 1 261 ? 24.613 -6.150 -3.831 1.00 95.06 261 ASN A C 1
ATOM 2011 O O . ASN A 1 261 ? 24.225 -7.060 -4.562 1.00 95.06 261 ASN A O 1
ATOM 2015 N N . ILE A 1 262 ? 23.811 -5.144 -3.464 1.00 96.31 262 ILE A N 1
ATOM 2016 C CA . ILE A 1 262 ? 22.463 -4.997 -4.010 1.00 96.31 262 ILE A CA 1
ATOM 2017 C C . ILE A 1 262 ? 22.572 -4.789 -5.519 1.00 96.31 262 ILE A C 1
ATOM 2019 O O . ILE A 1 262 ? 23.337 -3.935 -5.985 1.00 96.31 262 ILE A O 1
ATOM 2023 N N . THR A 1 263 ? 21.806 -5.574 -6.275 1.00 93.81 263 THR A N 1
ATOM 2024 C CA . THR A 1 263 ? 21.733 -5.457 -7.733 1.00 93.81 263 THR A CA 1
ATOM 2025 C C . THR A 1 263 ? 20.311 -5.207 -8.189 1.00 93.81 263 THR A C 1
ATOM 2027 O O . THR A 1 263 ? 19.357 -5.645 -7.548 1.00 93.81 263 THR A O 1
ATOM 2030 N N . GLN A 1 264 ? 20.187 -4.532 -9.327 1.00 92.19 264 GLN A N 1
ATOM 2031 C CA . GLN A 1 264 ? 18.938 -4.398 -10.055 1.00 92.19 264 GLN A CA 1
ATOM 2032 C C . GLN A 1 264 ? 19.083 -4.971 -11.465 1.00 92.19 264 GLN A C 1
ATOM 2034 O O . GLN A 1 264 ? 20.118 -4.802 -12.128 1.00 92.19 264 GLN A O 1
ATOM 2039 N N . LYS A 1 265 ? 18.010 -5.601 -11.934 1.00 88.50 265 LYS A N 1
ATOM 2040 C CA . LYS A 1 265 ? 17.773 -5.905 -13.345 1.00 88.50 265 LYS A CA 1
ATOM 2041 C C . LYS A 1 265 ? 16.304 -5.664 -13.672 1.00 88.50 265 LYS A C 1
ATOM 2043 O O . LYS A 1 265 ? 15.475 -5.650 -12.772 1.00 88.50 265 LYS A O 1
ATOM 2048 N N . ASN A 1 266 ? 15.982 -5.553 -14.949 1.00 85.25 266 ASN A N 1
ATOM 2049 C CA . ASN A 1 266 ? 14.592 -5.625 -15.379 1.00 85.25 266 ASN A CA 1
ATOM 2050 C C . ASN A 1 266 ? 14.215 -7.076 -15.682 1.00 85.25 266 ASN A C 1
ATOM 2052 O O . ASN A 1 266 ? 15.091 -7.935 -15.856 1.00 85.25 266 ASN A O 1
ATOM 2056 N N . THR A 1 267 ? 12.916 -7.345 -15.773 1.00 77.94 267 THR A N 1
ATOM 2057 C CA . THR A 1 267 ? 12.426 -8.548 -16.449 1.00 77.94 267 THR A CA 1
ATOM 2058 C C . THR A 1 267 ? 13.056 -8.657 -17.848 1.00 77.94 267 THR A C 1
ATOM 2060 O O . THR A 1 267 ? 13.358 -7.653 -18.496 1.00 77.94 267 THR A O 1
ATOM 2063 N N . THR A 1 268 ? 13.374 -9.883 -18.269 1.00 63.34 268 THR A N 1
ATOM 2064 C CA . THR A 1 268 ? 14.086 -10.172 -19.524 1.00 63.34 268 THR A CA 1
ATOM 2065 C C . THR A 1 268 ? 13.296 -9.705 -20.751 1.00 63.34 268 THR A C 1
ATOM 2067 O O . THR A 1 268 ? 12.111 -9.402 -20.666 1.00 63.34 268 THR A O 1
ATOM 2070 N N . SER A 1 269 ? 13.945 -9.625 -21.916 1.00 52.78 269 SER A N 1
ATOM 2071 C CA . SER A 1 269 ? 13.353 -9.098 -23.161 1.00 52.78 269 SER A CA 1
ATOM 2072 C C . SER A 1 269 ? 12.148 -9.885 -23.705 1.00 52.78 269 SER A C 1
ATOM 2074 O O . SER A 1 269 ? 11.561 -9.476 -24.695 1.00 52.78 269 SER A O 1
ATOM 2076 N N . ASP A 1 270 ? 11.805 -11.026 -23.116 1.00 50.28 270 ASP A N 1
ATOM 2077 C CA . ASP A 1 270 ? 10.608 -11.838 -23.374 1.00 50.28 270 ASP A CA 1
ATOM 2078 C C . ASP A 1 270 ? 9.455 -11.546 -22.387 1.00 50.28 270 ASP A C 1
ATOM 2080 O O . ASP A 1 270 ? 8.345 -12.062 -22.542 1.00 50.28 270 ASP A O 1
ATOM 2084 N N . ALA A 1 271 ? 9.700 -10.684 -21.396 1.00 57.66 271 ALA A N 1
ATOM 2085 C CA . ALA A 1 271 ? 8.775 -10.279 -20.354 1.00 57.66 271 ALA A CA 1
ATOM 2086 C C . ALA A 1 271 ? 8.430 -8.782 -20.439 1.00 57.66 271 ALA A C 1
ATOM 2088 O O . ALA A 1 271 ? 8.906 -7.966 -19.649 1.00 57.66 271 ALA A O 1
ATOM 2089 N N . PHE A 1 272 ? 7.601 -8.461 -21.437 1.00 71.94 272 PHE A N 1
ATOM 2090 C CA . PHE A 1 272 ? 6.977 -7.151 -21.656 1.00 71.94 272 PHE A CA 1
ATOM 2091 C C . PHE A 1 272 ? 5.735 -6.944 -20.779 1.00 71.94 272 PHE A C 1
ATOM 2093 O O . PHE A 1 272 ? 5.188 -7.919 -20.269 1.00 71.94 272 PHE A O 1
ATOM 2100 N N . SER A 1 273 ? 5.274 -5.696 -20.696 1.00 86.81 273 SER A N 1
ATOM 2101 C CA . SER A 1 273 ? 3.962 -5.224 -20.230 1.00 86.81 273 SER A CA 1
ATOM 2102 C C . SER A 1 273 ? 2.947 -6.297 -19.814 1.00 86.81 273 SER A C 1
ATOM 2104 O O . SER A 1 273 ? 2.557 -7.150 -20.627 1.00 86.81 273 SER A O 1
ATOM 2106 N N . GLY A 1 274 ? 2.426 -6.198 -18.596 1.00 91.81 274 GLY A N 1
ATOM 2107 C CA . GLY A 1 274 ? 1.406 -7.107 -18.084 1.00 91.81 274 GLY A CA 1
ATOM 2108 C C . GLY A 1 274 ? 1.965 -8.357 -17.417 1.00 91.81 274 GLY A C 1
ATOM 2109 O O . GLY A 1 274 ? 1.324 -9.411 -17.475 1.00 91.81 274 GLY A O 1
ATOM 2110 N N . SER A 1 275 ? 3.148 -8.271 -16.802 1.00 94.19 275 SER A N 1
ATOM 2111 C CA . SER A 1 275 ? 3.598 -9.312 -15.863 1.00 94.19 275 SER A CA 1
ATOM 2112 C C . SER A 1 275 ? 2.649 -9.381 -14.659 1.00 94.19 275 SER A C 1
ATOM 2114 O O . SER A 1 275 ? 2.065 -8.367 -14.276 1.00 94.19 275 SER A O 1
ATOM 2116 N N . VAL A 1 276 ? 2.482 -10.560 -14.049 1.00 97.06 276 VAL A N 1
ATOM 2117 C CA . VAL A 1 276 ? 1.618 -10.735 -12.866 1.00 97.06 276 VAL A CA 1
ATOM 2118 C C . VAL A 1 276 ? 2.393 -11.391 -11.734 1.00 97.06 276 VAL A C 1
ATOM 2120 O O . VAL A 1 276 ? 2.952 -12.471 -11.904 1.00 97.06 276 VAL A O 1
ATOM 2123 N N . TYR A 1 277 ? 2.372 -10.777 -10.556 1.00 97.69 277 TYR A N 1
ATOM 2124 C CA . TYR A 1 277 ? 3.077 -11.250 -9.367 1.00 97.69 277 TYR A CA 1
ATOM 2125 C C . TYR A 1 277 ? 2.104 -11.502 -8.231 1.00 97.69 277 TYR A C 1
ATOM 2127 O O . TYR A 1 277 ? 1.078 -10.838 -8.128 1.00 97.69 277 TYR A O 1
ATOM 2135 N N . GLN A 1 278 ? 2.423 -12.458 -7.365 1.00 98.38 278 GLN A N 1
ATOM 2136 C CA . GLN A 1 278 ? 1.579 -12.794 -6.225 1.00 98.38 278 GLN A CA 1
ATOM 2137 C C . GLN A 1 278 ? 2.120 -12.161 -4.947 1.00 98.38 278 GLN A C 1
ATOM 2139 O O . GLN A 1 278 ? 3.319 -12.237 -4.669 1.00 98.38 278 GLN A O 1
ATOM 2144 N N . TYR A 1 279 ? 1.224 -11.585 -4.154 1.00 98.56 279 TYR A N 1
ATOM 2145 C CA . TYR A 1 279 ? 1.524 -11.169 -2.795 1.00 98.56 279 TYR A CA 1
ATOM 2146 C C . TYR A 1 279 ? 1.769 -12.377 -1.888 1.00 98.56 279 TYR A C 1
ATOM 2148 O O . TYR A 1 279 ? 1.124 -13.420 -2.024 1.00 98.56 279 TYR A O 1
ATOM 2156 N N . SER A 1 280 ? 2.668 -12.220 -0.919 1.00 97.12 280 SER A N 1
ATOM 2157 C CA . SER A 1 280 ? 3.010 -13.250 0.060 1.00 97.12 280 SER A CA 1
ATOM 2158 C C . SER A 1 280 ? 1.764 -13.838 0.728 1.00 97.12 280 SER A C 1
ATOM 2160 O O . SER A 1 280 ? 0.852 -13.118 1.131 1.00 97.12 280 SER A O 1
ATOM 2162 N N . THR A 1 281 ? 1.728 -15.163 0.865 1.00 94.19 281 THR A N 1
ATOM 2163 C CA . THR A 1 281 ? 0.633 -15.887 1.528 1.00 94.19 281 THR A CA 1
ATOM 2164 C C . THR A 1 281 ? 0.808 -15.969 3.044 1.00 94.19 281 THR A C 1
ATOM 2166 O O . THR A 1 281 ? -0.144 -16.282 3.755 1.00 94.19 281 THR A O 1
ATOM 2169 N N . THR A 1 282 ? 2.012 -15.700 3.553 1.00 89.88 282 THR A N 1
ATOM 2170 C CA . THR A 1 282 ? 2.385 -15.944 4.955 1.00 89.88 282 THR A CA 1
ATOM 2171 C C . THR A 1 282 ? 2.637 -14.669 5.748 1.00 89.88 282 THR A C 1
ATOM 2173 O O . THR A 1 282 ? 2.536 -14.681 6.974 1.00 89.88 282 THR A O 1
ATOM 2176 N N . ILE A 1 283 ? 2.952 -13.560 5.078 1.00 92.38 283 ILE A N 1
ATOM 2177 C CA . ILE A 1 283 ? 3.251 -12.292 5.745 1.00 92.38 283 ILE A CA 1
ATOM 2178 C C . ILE A 1 283 ? 1.954 -11.614 6.170 1.00 92.38 283 ILE A C 1
ATOM 2180 O O . ILE A 1 283 ? 1.071 -11.366 5.357 1.00 92.38 283 ILE A O 1
ATOM 2184 N N . ASN A 1 284 ? 1.847 -11.303 7.460 1.00 89.94 284 ASN A N 1
ATOM 2185 C CA . ASN A 1 284 ? 0.748 -10.526 8.016 1.00 89.94 284 ASN A CA 1
ATOM 2186 C C . ASN A 1 284 ? 1.238 -9.107 8.314 1.00 89.94 284 ASN A C 1
ATOM 2188 O O . ASN A 1 284 ? 1.747 -8.843 9.400 1.00 89.94 284 ASN A O 1
ATOM 2192 N N . ASP A 1 285 ? 1.111 -8.227 7.326 1.00 94.94 285 ASP A N 1
ATOM 2193 C CA . ASP A 1 285 ? 1.503 -6.821 7.408 1.00 94.94 285 ASP A CA 1
ATOM 2194 C C . ASP A 1 285 ? 0.362 -5.916 6.945 1.00 94.94 285 ASP A C 1
ATOM 2196 O O . ASP A 1 285 ? -0.392 -6.295 6.047 1.00 94.94 285 ASP A O 1
ATOM 2200 N N . GLU A 1 286 ? 0.256 -4.714 7.511 1.00 93.00 286 GLU A N 1
ATOM 2201 C CA . GLU A 1 286 ? -0.829 -3.783 7.192 1.00 93.00 286 GLU A CA 1
ATOM 2202 C C . GLU A 1 286 ? -0.842 -3.291 5.741 1.00 93.00 286 GLU A C 1
ATOM 2204 O O . GLU A 1 286 ? -1.898 -2.935 5.228 1.00 93.00 286 GLU A O 1
ATOM 2209 N N . VAL A 1 287 ? 0.285 -3.360 5.030 1.00 96.69 287 VAL A N 1
ATOM 2210 C CA . VAL A 1 287 ? 0.336 -3.022 3.600 1.00 96.69 287 VAL A CA 1
ATOM 2211 C C . VAL A 1 287 ? -0.383 -4.056 2.721 1.00 96.69 287 VAL A C 1
ATOM 2213 O O . VAL A 1 287 ? -1.052 -3.686 1.757 1.00 96.69 287 VAL A O 1
ATOM 2216 N N . ILE A 1 288 ? -0.274 -5.353 3.028 1.00 96.44 288 ILE A N 1
ATOM 2217 C CA . ILE A 1 288 ? -0.929 -6.420 2.240 1.00 96.44 288 ILE A CA 1
ATOM 2218 C C . ILE A 1 288 ? -2.151 -7.018 2.927 1.00 96.44 288 ILE A C 1
ATOM 2220 O O . ILE A 1 288 ? -2.827 -7.864 2.362 1.00 96.44 288 ILE A O 1
ATOM 2224 N N . ASN A 1 289 ? -2.458 -6.592 4.137 1.00 94.31 289 ASN A N 1
ATOM 2225 C CA . ASN A 1 289 ? -3.677 -6.944 4.830 1.00 94.31 289 ASN A CA 1
ATOM 2226 C C . ASN A 1 289 ? -4.094 -5.706 5.602 1.00 94.31 289 ASN A C 1
ATOM 2228 O O . ASN A 1 289 ? -3.853 -5.653 6.796 1.00 94.31 289 ASN A O 1
ATOM 2232 N N . GLY A 1 290 ? -4.615 -4.697 4.910 1.00 93.00 290 GLY A N 1
ATOM 2233 C CA . GLY A 1 290 ? -4.948 -3.378 5.452 1.00 93.00 290 GLY A CA 1
ATOM 2234 C C . GLY A 1 290 ? -6.442 -3.057 5.357 1.00 93.00 290 GLY A C 1
ATOM 2235 O O . GLY A 1 290 ? -7.237 -3.937 5.021 1.00 93.00 290 GLY A O 1
ATOM 2236 N N . PRO A 1 291 ? -6.841 -1.803 5.631 1.00 93.00 291 PRO A N 1
ATOM 2237 C CA . PRO A 1 291 ? -8.249 -1.408 5.706 1.00 93.00 291 PRO A CA 1
ATOM 2238 C C . PRO A 1 291 ? -8.996 -1.479 4.362 1.00 93.00 291 PRO A C 1
ATOM 2240 O O . PRO A 1 291 ? -10.221 -1.532 4.351 1.00 93.00 291 PRO A O 1
ATOM 2243 N N . PHE A 1 292 ? -8.292 -1.526 3.227 1.00 96.12 292 PHE A N 1
ATOM 2244 C CA . PHE A 1 292 ? -8.906 -1.729 1.909 1.00 96.12 292 PHE A CA 1
ATOM 2245 C C . PHE A 1 292 ? -9.056 -3.213 1.538 1.00 96.12 292 PHE A C 1
ATOM 2247 O O . PHE A 1 292 ? -9.692 -3.532 0.534 1.00 96.12 292 PHE A O 1
ATOM 2254 N N . GLY A 1 293 ? -8.492 -4.125 2.337 1.00 92.69 293 GLY A N 1
ATOM 2255 C CA . GLY A 1 293 ? -8.681 -5.564 2.198 1.00 92.69 293 GLY A CA 1
ATOM 2256 C C . GLY A 1 293 ? -7.410 -6.393 2.381 1.00 92.69 293 GLY A C 1
ATOM 2257 O O . GLY A 1 293 ? -6.281 -5.888 2.363 1.00 92.69 293 GLY A O 1
ATOM 2258 N N . ASP A 1 294 ? -7.627 -7.702 2.520 1.00 95.25 294 ASP A N 1
ATOM 2259 C CA . ASP A 1 294 ? -6.587 -8.730 2.574 1.00 95.25 294 ASP A CA 1
ATOM 2260 C C . ASP A 1 294 ? -6.145 -9.139 1.162 1.00 95.25 294 ASP A C 1
ATOM 2262 O O . ASP A 1 294 ? -6.954 -9.552 0.325 1.00 95.25 294 ASP A O 1
ATOM 2266 N N . LEU A 1 295 ? -4.848 -9.004 0.900 1.00 97.94 295 LEU A N 1
ATOM 2267 C CA . LEU A 1 295 ? -4.191 -9.281 -0.372 1.00 97.94 295 LEU A CA 1
ATOM 2268 C C . LEU A 1 295 ? -3.312 -10.524 -0.333 1.00 97.94 295 LEU A C 1
ATOM 2270 O O . LEU A 1 295 ? -2.734 -10.875 -1.358 1.00 97.94 295 LEU A O 1
ATOM 2274 N N . ARG A 1 296 ? -3.197 -11.212 0.806 1.00 97.62 296 ARG A N 1
ATOM 2275 C CA . ARG A 1 296 ? -2.342 -12.400 0.913 1.00 97.62 296 ARG A CA 1
ATOM 2276 C C . ARG A 1 296 ? -2.772 -13.467 -0.092 1.00 97.62 296 ARG A C 1
ATOM 2278 O O . ARG A 1 296 ? -3.927 -13.885 -0.121 1.00 97.62 296 ARG A O 1
ATOM 2285 N N . GLY A 1 297 ? -1.839 -13.891 -0.946 1.00 97.31 297 GLY A N 1
ATOM 2286 C CA . GLY A 1 297 ? -2.101 -14.835 -2.036 1.00 97.31 297 GLY A CA 1
ATOM 2287 C C . GLY A 1 297 ? -2.847 -14.265 -3.249 1.00 97.31 297 GLY A C 1
ATOM 2288 O O . GLY A 1 297 ? -3.052 -15.000 -4.218 1.00 97.31 297 GLY A O 1
ATOM 2289 N N . LYS A 1 298 ? -3.224 -12.981 -3.236 1.00 98.50 298 LYS A N 1
ATOM 2290 C CA . LYS A 1 298 ? -3.748 -12.269 -4.410 1.00 98.50 298 LYS A CA 1
ATOM 2291 C C . LYS A 1 298 ? -2.614 -11.787 -5.308 1.00 98.50 298 LYS A C 1
ATOM 2293 O O . LYS A 1 298 ? -1.441 -11.967 -4.988 1.00 98.50 298 LYS A O 1
ATOM 2298 N N . TYR A 1 299 ? -2.964 -11.168 -6.430 1.00 98.75 299 TYR A N 1
ATOM 2299 C CA . TYR A 1 299 ? -2.005 -10.781 -7.455 1.00 98.75 299 TYR A CA 1
ATOM 2300 C C . TYR A 1 299 ? -1.950 -9.273 -7.667 1.00 98.75 299 TYR A C 1
ATOM 2302 O O . TYR A 1 299 ? -2.907 -8.556 -7.384 1.00 98.75 299 TYR A O 1
ATOM 2310 N N . TRP A 1 300 ? -0.846 -8.801 -8.228 1.00 98.38 300 TRP A N 1
ATOM 2311 C CA . TRP A 1 300 ? -0.710 -7.470 -8.799 1.00 98.38 300 TRP A CA 1
ATOM 2312 C C . TRP A 1 300 ? -0.113 -7.546 -10.195 1.00 98.38 300 TRP A C 1
ATOM 2314 O O . TRP A 1 300 ? 0.595 -8.497 -10.529 1.00 98.38 300 TRP A O 1
ATOM 2324 N N . GLY A 1 301 ? -0.464 -6.567 -11.019 1.00 96.62 301 GLY A N 1
ATOM 2325 C CA . GLY A 1 301 ? -0.069 -6.493 -12.414 1.00 96.62 301 GLY A CA 1
ATOM 2326 C C . GLY A 1 301 ? 0.915 -5.361 -12.639 1.00 96.62 301 GLY A C 1
ATOM 2327 O O . GLY A 1 301 ? 0.708 -4.267 -12.124 1.00 96.62 301 GLY A O 1
ATOM 2328 N N . GLU A 1 302 ? 1.959 -5.620 -13.409 1.00 94.44 302 GLU A N 1
ATOM 2329 C CA . GLU A 1 302 ? 2.854 -4.579 -13.909 1.00 94.44 302 GLU A CA 1
ATOM 2330 C C . GLU A 1 302 ? 2.236 -3.873 -15.123 1.00 94.44 302 GLU A C 1
ATOM 2332 O O . GLU A 1 302 ? 1.559 -4.528 -15.920 1.00 94.44 302 GLU A O 1
ATOM 2337 N N . ASP A 1 303 ? 2.427 -2.553 -15.225 1.00 93.44 303 ASP A N 1
ATOM 2338 C CA . ASP A 1 303 ? 1.907 -1.690 -16.295 1.00 93.44 303 ASP A CA 1
ATOM 2339 C C . ASP A 1 303 ? 2.619 -1.894 -17.655 1.00 93.44 303 ASP A C 1
ATOM 2341 O O . ASP A 1 303 ? 3.071 -2.983 -17.972 1.00 93.44 303 ASP A O 1
ATOM 2345 N N . ALA A 1 304 ? 2.638 -0.909 -18.553 1.00 88.31 304 ALA A N 1
ATOM 2346 C CA . ALA A 1 304 ? 2.951 -1.095 -19.966 1.00 88.31 304 ALA A CA 1
ATOM 2347 C C . ALA A 1 304 ? 4.459 -1.221 -20.298 1.00 88.31 304 ALA A C 1
ATOM 2349 O O . ALA A 1 304 ? 4.864 -0.825 -21.398 1.00 88.31 304 ALA A O 1
ATOM 2350 N N . SER A 1 305 ? 5.309 -1.716 -19.389 1.00 86.12 305 SER A N 1
ATOM 2351 C CA . SER A 1 305 ? 6.768 -1.579 -19.486 1.00 86.12 305 SER A CA 1
ATOM 2352 C C . SER A 1 305 ? 7.540 -2.855 -19.073 1.00 86.12 305 SER A C 1
ATOM 2354 O O . SER A 1 305 ? 7.436 -3.889 -19.745 1.00 86.12 305 SER A O 1
ATOM 2356 N N . TYR A 1 306 ? 8.398 -2.743 -18.054 1.00 85.81 306 TYR A N 1
ATOM 2357 C CA . TYR A 1 306 ? 9.172 -3.798 -17.423 1.00 85.81 306 TYR A CA 1
ATOM 2358 C C . TYR A 1 306 ? 9.105 -3.643 -15.909 1.00 85.81 306 TYR A C 1
ATOM 2360 O O . TYR A 1 306 ? 9.228 -2.538 -15.378 1.00 85.81 306 TYR A O 1
ATOM 2368 N N . THR A 1 307 ? 9.112 -4.768 -15.198 1.00 91.06 307 THR A N 1
ATOM 2369 C CA . THR A 1 307 ? 9.284 -4.736 -13.745 1.00 91.06 307 THR A CA 1
ATOM 2370 C C . THR A 1 307 ? 10.756 -4.572 -13.374 1.00 91.06 307 THR A C 1
ATOM 2372 O O . THR A 1 307 ? 11.608 -5.356 -13.806 1.00 91.06 307 THR A O 1
ATOM 2375 N N . SER A 1 308 ? 11.057 -3.589 -12.527 1.00 91.50 308 SER A N 1
ATOM 2376 C CA . SER A 1 308 ? 12.347 -3.448 -11.851 1.00 91.50 308 SER A CA 1
ATOM 2377 C C . SER A 1 308 ? 12.470 -4.496 -10.744 1.00 91.50 308 SER A C 1
ATOM 2379 O O . SER A 1 308 ? 11.691 -4.535 -9.791 1.00 91.50 308 SER A O 1
ATOM 2381 N N . LEU A 1 309 ? 13.459 -5.373 -10.870 1.00 93.19 309 LEU A N 1
ATOM 2382 C CA . LEU A 1 309 ? 13.726 -6.468 -9.947 1.00 93.19 309 LEU A CA 1
ATOM 2383 C C . LEU A 1 309 ? 15.004 -6.183 -9.164 1.00 93.19 309 LEU A C 1
ATOM 2385 O O . LEU A 1 309 ? 16.020 -5.795 -9.745 1.00 93.19 309 LEU A O 1
ATOM 2389 N N . VAL A 1 310 ? 14.991 -6.459 -7.862 1.00 95.25 310 VAL A N 1
ATOM 2390 C CA . VAL A 1 310 ? 16.137 -6.228 -6.969 1.00 95.25 310 VAL A CA 1
ATOM 2391 C C . VAL A 1 310 ? 16.538 -7.492 -6.214 1.00 95.25 310 VAL A C 1
ATOM 2393 O O . VAL A 1 310 ? 15.696 -8.328 -5.889 1.00 95.25 310 VAL A O 1
ATOM 2396 N N . SER A 1 311 ? 17.833 -7.650 -5.947 1.00 96.44 311 SER A N 1
ATOM 2397 C CA . SER A 1 311 ? 18.397 -8.771 -5.183 1.00 96.44 311 SER A CA 1
ATOM 2398 C C . SER A 1 311 ? 19.506 -8.309 -4.240 1.00 96.44 311 SER A C 1
ATOM 2400 O O . SER A 1 311 ? 19.994 -7.183 -4.342 1.00 96.44 311 SER A O 1
ATOM 2402 N N . GLY A 1 312 ? 19.909 -9.182 -3.311 1.00 96.81 312 GLY A N 1
ATOM 2403 C CA . GLY A 1 312 ? 20.964 -8.888 -2.332 1.00 96.81 312 GLY A CA 1
ATOM 2404 C C . GLY A 1 312 ? 20.505 -8.026 -1.151 1.00 96.81 312 GLY A C 1
ATOM 2405 O O . GLY A 1 312 ? 21.343 -7.482 -0.434 1.00 96.81 312 GLY A O 1
ATOM 2406 N N . LEU A 1 313 ? 19.191 -7.887 -0.951 1.00 97.31 313 LEU A N 1
ATOM 2407 C CA . LEU A 1 313 ? 18.619 -7.151 0.175 1.00 97.31 313 LEU A CA 1
ATOM 2408 C C . LEU A 1 313 ? 18.773 -7.934 1.494 1.00 97.31 313 LEU A C 1
ATOM 2410 O O . LEU A 1 313 ? 18.605 -9.155 1.499 1.00 97.31 313 LEU A O 1
ATOM 2414 N N . PRO A 1 314 ? 19.057 -7.254 2.619 1.00 96.69 314 PRO A N 1
ATOM 2415 C CA . PRO A 1 314 ? 19.133 -7.890 3.933 1.00 96.69 314 PRO A CA 1
ATOM 2416 C C . PRO A 1 314 ? 17.738 -8.333 4.410 1.00 96.69 314 PRO A C 1
ATOM 2418 O O . PRO A 1 314 ? 16.896 -7.509 4.773 1.00 96.69 314 PRO A O 1
ATOM 2421 N N . SER A 1 315 ? 17.478 -9.646 4.410 1.00 94.50 315 SER A N 1
ATOM 2422 C CA . SER A 1 315 ? 16.167 -10.240 4.742 1.00 94.50 315 SER A CA 1
ATOM 2423 C C . SER A 1 315 ? 15.695 -9.941 6.170 1.00 94.50 315 SER A C 1
ATOM 2425 O O . SER A 1 315 ? 14.501 -9.941 6.472 1.00 94.50 315 SER A O 1
ATOM 2427 N N . ASP A 1 316 ? 16.627 -9.674 7.081 1.00 96.56 316 ASP A N 1
ATOM 2428 C CA . ASP A 1 316 ? 16.340 -9.265 8.450 1.00 96.56 316 ASP A CA 1
ATOM 2429 C C . ASP A 1 316 ? 15.817 -7.822 8.542 1.00 96.56 316 ASP A C 1
ATOM 2431 O O . ASP A 1 316 ? 15.129 -7.514 9.514 1.00 96.56 316 ASP A O 1
ATOM 2435 N N . GLN A 1 317 ? 16.016 -6.982 7.520 1.00 97.94 317 GLN A N 1
ATOM 2436 C CA . GLN A 1 317 ? 15.601 -5.572 7.509 1.00 97.94 317 GLN A CA 1
ATOM 2437 C C . GLN A 1 317 ? 14.375 -5.277 6.635 1.00 97.94 317 GLN A C 1
ATOM 2439 O O . GLN A 1 317 ? 13.820 -4.181 6.736 1.00 97.94 317 GLN A O 1
ATOM 2444 N N . ILE A 1 318 ? 13.917 -6.226 5.813 1.00 98.25 318 ILE A N 1
ATOM 2445 C CA . ILE A 1 318 ? 12.779 -6.030 4.898 1.00 98.25 318 ILE A CA 1
ATOM 2446 C C . ILE A 1 318 ? 11.594 -6.947 5.202 1.00 98.25 318 ILE A C 1
ATOM 2448 O O . ILE A 1 318 ? 11.751 -8.047 5.732 1.00 98.25 318 ILE A O 1
ATOM 2452 N N . ILE A 1 319 ? 10.402 -6.494 4.832 1.00 98.38 319 ILE A N 1
ATOM 2453 C CA . ILE A 1 319 ? 9.215 -7.334 4.686 1.00 98.38 319 ILE A CA 1
ATOM 2454 C C . ILE A 1 319 ? 8.955 -7.474 3.192 1.00 98.38 319 ILE A C 1
ATOM 2456 O O . ILE A 1 319 ? 8.604 -6.498 2.533 1.00 98.38 319 ILE A O 1
ATOM 2460 N N . GLU A 1 320 ? 9.187 -8.670 2.661 1.00 97.81 320 GLU A N 1
ATOM 2461 C CA . GLU A 1 320 ? 9.029 -8.986 1.242 1.00 97.81 320 GLU A CA 1
ATOM 2462 C C . GLU A 1 320 ? 7.556 -9.212 0.896 1.00 97.81 320 GLU A C 1
ATOM 2464 O O . GLU A 1 320 ? 6.929 -10.122 1.424 1.00 97.81 320 GLU A O 1
ATOM 2469 N N . TYR A 1 321 ? 6.989 -8.423 -0.012 1.00 98.25 321 TYR A N 1
ATOM 2470 C CA . TYR A 1 321 ? 5.583 -8.586 -0.383 1.00 98.25 321 TYR A CA 1
ATOM 2471 C C . TYR A 1 321 ? 5.376 -9.461 -1.600 1.00 98.25 321 TYR A C 1
ATOM 2473 O O . TYR A 1 321 ? 4.355 -10.138 -1.650 1.00 98.25 321 TYR A O 1
ATOM 2481 N N . SER A 1 322 ? 6.316 -9.509 -2.540 1.00 96.94 322 SER A N 1
ATOM 2482 C CA . SER A 1 322 ? 6.230 -10.428 -3.674 1.00 96.94 322 SER A CA 1
ATOM 2483 C C . SER A 1 322 ? 7.596 -10.764 -4.264 1.00 96.94 322 SER A C 1
ATOM 2485 O O . SER A 1 322 ? 8.487 -9.917 -4.386 1.00 96.94 322 SER A O 1
ATOM 2487 N N . THR A 1 323 ? 7.725 -12.026 -4.673 1.00 95.06 323 THR A N 1
ATOM 2488 C CA . THR A 1 323 ? 8.894 -12.553 -5.383 1.00 95.06 323 THR A CA 1
ATOM 2489 C C . THR A 1 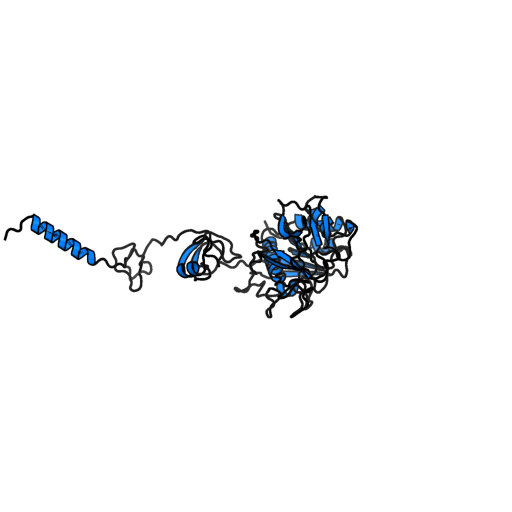323 ? 8.838 -12.188 -6.867 1.00 95.06 323 THR A C 1
ATOM 2491 O O . THR A 1 323 ? 7.783 -11.854 -7.414 1.00 95.06 323 THR A O 1
ATOM 2494 N N . ALA A 1 324 ? 9.967 -12.320 -7.565 1.00 93.31 324 ALA A N 1
ATOM 2495 C CA . ALA A 1 324 ? 10.046 -12.130 -9.011 1.00 93.31 324 ALA A CA 1
ATOM 2496 C C . ALA A 1 324 ? 9.630 -13.380 -9.825 1.00 93.31 324 ALA A C 1
ATOM 2498 O O . ALA A 1 324 ? 10.305 -13.762 -10.786 1.00 93.31 324 ALA A O 1
ATOM 2499 N N . TYR A 1 325 ? 8.528 -14.034 -9.446 1.00 94.56 325 TYR A N 1
ATOM 2500 C CA . TYR A 1 325 ? 7.893 -15.090 -10.240 1.00 94.56 3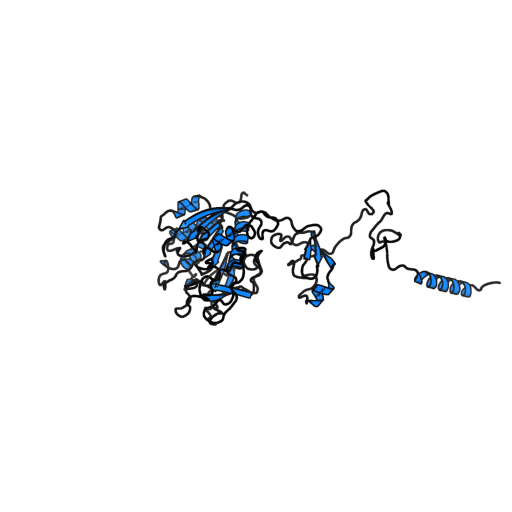25 TYR A CA 1
ATOM 2501 C C . TYR A 1 325 ? 6.691 -14.527 -11.002 1.00 94.56 325 TYR A C 1
ATOM 2503 O O . TYR A 1 325 ? 5.705 -14.121 -10.388 1.00 94.56 325 TYR A O 1
ATOM 2511 N N . ASP A 1 326 ? 6.771 -14.499 -12.331 1.00 94.38 326 ASP A N 1
ATOM 2512 C CA . ASP A 1 326 ? 5.685 -14.018 -13.181 1.00 94.38 326 ASP A CA 1
ATOM 2513 C C . ASP A 1 326 ? 4.682 -15.137 -13.480 1.00 94.38 326 ASP A C 1
ATOM 2515 O O . ASP A 1 326 ? 4.924 -16.025 -14.302 1.00 94.38 326 ASP A O 1
ATOM 2519 N N . TYR A 1 327 ? 3.523 -15.053 -12.836 1.00 95.88 327 TYR A N 1
ATOM 2520 C CA . TYR A 1 327 ? 2.407 -15.988 -12.944 1.00 95.88 327 TYR A CA 1
ATOM 2521 C C . TYR A 1 327 ? 1.678 -15.936 -14.285 1.00 95.88 327 TYR A C 1
ATOM 2523 O O . TYR A 1 327 ? 0.980 -16.892 -14.636 1.00 95.88 327 TYR A O 1
ATOM 2531 N N . SER A 1 328 ? 1.822 -14.849 -15.046 1.00 94.25 328 SER A N 1
ATOM 2532 C CA . SER A 1 328 ? 1.189 -14.735 -16.361 1.00 94.25 328 SER A CA 1
ATOM 2533 C C . SER A 1 328 ? 1.870 -15.630 -17.401 1.00 94.25 328 SER A C 1
ATOM 2535 O O . SER A 1 328 ? 1.203 -16.112 -18.316 1.00 94.25 328 SER A O 1
ATOM 2537 N N . MET A 1 329 ? 3.170 -15.895 -17.232 1.00 92.38 329 MET A N 1
ATOM 2538 C CA . MET A 1 329 ? 3.987 -16.694 -18.154 1.00 92.38 329 MET A CA 1
ATOM 2539 C C . MET A 1 329 ? 4.650 -17.921 -17.514 1.00 92.38 329 MET A C 1
ATOM 2541 O O . MET A 1 329 ? 5.215 -18.741 -18.232 1.00 92.38 329 MET A O 1
ATOM 2545 N N . GLY A 1 330 ? 4.613 -18.057 -16.187 1.00 92.44 330 GLY A N 1
ATOM 2546 C CA . GLY A 1 330 ? 5.305 -19.126 -15.463 1.00 92.44 330 GLY A CA 1
ATOM 2547 C C . GLY A 1 330 ? 6.830 -18.962 -15.434 1.00 92.44 330 GLY A C 1
ATOM 2548 O O . GLY A 1 330 ? 7.552 -19.958 -15.408 1.00 92.44 330 GLY A O 1
ATOM 2549 N N . VAL A 1 331 ? 7.331 -17.720 -15.468 1.00 90.44 331 VAL A N 1
ATOM 2550 C CA . VAL A 1 331 ? 8.770 -17.412 -15.552 1.00 90.44 331 VAL A CA 1
ATOM 2551 C C . VAL A 1 331 ? 9.314 -16.995 -14.188 1.00 90.44 331 VAL A C 1
ATOM 2553 O O . VAL A 1 331 ? 8.868 -16.013 -13.595 1.00 90.44 331 VAL A O 1
ATOM 2556 N N . ALA A 1 332 ? 10.329 -17.714 -13.706 1.00 90.88 332 ALA A N 1
ATOM 2557 C CA . ALA A 1 332 ? 10.982 -17.439 -12.431 1.00 90.88 332 ALA A CA 1
ATOM 2558 C C . ALA A 1 332 ? 12.258 -16.601 -12.605 1.00 90.88 332 ALA A C 1
ATOM 2560 O O . ALA A 1 332 ? 13.171 -16.985 -13.334 1.00 90.88 332 ALA A O 1
ATOM 2561 N N . ASN A 1 333 ? 12.376 -15.507 -11.850 1.00 89.25 333 ASN A N 1
ATOM 2562 C CA . ASN A 1 333 ? 13.630 -14.784 -11.645 1.00 89.25 333 ASN A CA 1
ATOM 2563 C C . ASN A 1 333 ? 14.152 -15.050 -10.228 1.00 89.25 333 ASN A C 1
ATOM 2565 O O . ASN A 1 333 ? 14.098 -14.188 -9.354 1.00 89.25 333 ASN A O 1
ATOM 2569 N N . SER A 1 334 ? 14.636 -16.271 -9.991 1.00 90.50 334 SER A N 1
ATOM 2570 C CA . SER A 1 334 ? 15.098 -16.719 -8.673 1.00 90.50 334 SER A CA 1
ATOM 2571 C C . SER A 1 334 ? 16.126 -15.768 -8.050 1.00 90.50 334 SER A C 1
ATOM 2573 O O . SER A 1 334 ? 17.047 -15.301 -8.720 1.00 90.50 334 SER A O 1
ATOM 2575 N N . GLY A 1 335 ? 15.967 -15.494 -6.753 1.00 91.19 335 GLY A N 1
ATOM 2576 C CA . GLY A 1 335 ? 16.839 -14.594 -5.990 1.00 91.19 335 GLY A CA 1
ATOM 2577 C C . GLY A 1 335 ? 16.518 -13.104 -6.139 1.00 91.19 335 GLY A C 1
ATOM 2578 O O . GLY A 1 335 ? 17.183 -12.290 -5.503 1.00 91.19 335 GLY A O 1
ATOM 2579 N N . TYR A 1 336 ? 15.514 -12.747 -6.944 1.00 95.06 336 TYR A N 1
ATOM 2580 C CA . TYR A 1 336 ? 15.023 -11.380 -7.078 1.00 95.06 336 TYR A CA 1
ATOM 2581 C C . TYR A 1 336 ? 13.617 -11.222 -6.491 1.00 95.06 336 TYR A C 1
ATOM 2583 O O . TYR A 1 336 ? 12.799 -12.145 -6.520 1.00 95.06 336 TYR A O 1
ATOM 2591 N N . ILE A 1 337 ? 13.332 -10.011 -6.021 1.00 96.31 337 ILE A N 1
ATOM 2592 C CA . ILE A 1 337 ? 12.017 -9.566 -5.556 1.00 96.31 337 ILE A CA 1
ATOM 2593 C C . ILE A 1 337 ? 11.636 -8.267 -6.272 1.00 96.31 337 ILE A C 1
ATOM 2595 O O . ILE A 1 337 ? 12.484 -7.615 -6.884 1.00 96.31 337 ILE A O 1
ATOM 2599 N N . ASN A 1 338 ? 10.364 -7.892 -6.202 1.00 95.31 338 ASN A N 1
ATOM 2600 C CA . ASN A 1 338 ? 9.829 -6.706 -6.889 1.00 95.31 338 ASN A CA 1
ATOM 2601 C C . ASN A 1 338 ? 8.978 -5.807 -5.984 1.00 95.31 338 ASN A C 1
ATOM 2603 O O . ASN A 1 338 ? 8.646 -4.699 -6.394 1.00 95.31 338 ASN A O 1
ATOM 2607 N N . SER A 1 339 ? 8.649 -6.233 -4.762 1.00 97.88 339 SER A N 1
ATOM 2608 C CA . SER A 1 339 ? 8.025 -5.345 -3.786 1.00 97.88 339 SER A CA 1
ATOM 2609 C C . SER A 1 339 ? 8.381 -5.715 -2.349 1.00 97.88 339 SER A C 1
ATOM 2611 O O . SER A 1 339 ? 8.466 -6.891 -1.983 1.00 97.88 339 SER A O 1
ATOM 2613 N N . PHE A 1 340 ? 8.626 -4.694 -1.532 1.00 98.62 340 PHE A N 1
ATOM 2614 C CA . PHE A 1 340 ? 8.914 -4.834 -0.108 1.00 98.62 340 PHE A CA 1
ATOM 2615 C C . PHE A 1 340 ? 8.705 -3.501 0.614 1.00 98.62 340 PHE A C 1
ATOM 2617 O O . PHE A 1 340 ? 8.661 -2.438 -0.007 1.00 98.62 340 PHE A O 1
ATOM 2624 N N . ARG A 1 341 ? 8.672 -3.539 1.945 1.00 98.50 341 ARG A N 1
ATOM 2625 C CA . ARG A 1 341 ? 8.966 -2.355 2.764 1.00 98.50 341 ARG A CA 1
ATOM 2626 C C . ARG A 1 341 ? 10.126 -2.608 3.708 1.00 98.50 341 ARG A C 1
ATOM 2628 O O . ARG A 1 341 ? 10.413 -3.749 4.073 1.00 98.50 341 ARG A O 1
ATOM 2635 N N . HIS A 1 342 ? 10.778 -1.539 4.135 1.00 98.56 342 HIS A N 1
ATOM 2636 C CA . HIS A 1 342 ? 11.753 -1.607 5.213 1.00 98.56 342 HIS A CA 1
ATOM 2637 C C . HIS A 1 342 ? 11.025 -1.815 6.557 1.00 98.56 342 HIS A C 1
ATOM 2639 O O . HIS A 1 342 ? 9.935 -1.284 6.777 1.00 98.56 342 HIS A O 1
ATOM 2645 N N . LYS A 1 343 ? 11.604 -2.604 7.472 1.00 97.06 343 LYS A N 1
ATOM 2646 C CA . LYS A 1 343 ? 10.990 -2.900 8.781 1.00 97.06 343 LYS A CA 1
ATOM 2647 C C . LYS A 1 343 ? 10.950 -1.682 9.702 1.00 97.06 343 LYS A C 1
ATOM 2649 O O . LYS A 1 343 ? 9.926 -1.446 10.330 1.00 97.06 343 LYS A O 1
ATOM 2654 N N . THR A 1 344 ? 12.059 -0.941 9.776 1.00 94.31 344 THR A N 1
ATOM 2655 C CA . THR A 1 344 ? 12.232 0.203 10.690 1.00 94.31 344 THR A CA 1
ATOM 2656 C C . THR A 1 344 ? 12.179 1.585 10.031 1.00 94.31 344 THR A C 1
ATOM 2658 O O . THR A 1 344 ? 11.764 2.532 10.687 1.00 94.31 344 THR A O 1
ATOM 2661 N N . LYS A 1 345 ? 12.586 1.730 8.763 1.00 97.25 345 LYS A N 1
ATOM 2662 C CA . LYS A 1 345 ? 12.448 2.985 8.008 1.00 97.25 345 LYS A CA 1
ATOM 2663 C C . LYS A 1 345 ? 11.089 3.055 7.317 1.00 97.25 345 LYS A C 1
ATOM 2665 O O . LYS A 1 345 ? 10.565 2.030 6.883 1.00 97.25 345 LYS A O 1
ATOM 2670 N N . ASN A 1 346 ? 10.580 4.267 7.110 1.00 98.31 346 ASN A N 1
ATOM 2671 C CA . ASN A 1 346 ? 9.332 4.522 6.387 1.00 98.31 346 ASN A CA 1
ATOM 2672 C C . ASN A 1 346 ? 9.520 4.429 4.857 1.00 98.31 346 ASN A C 1
ATOM 2674 O O . ASN A 1 346 ? 9.191 5.356 4.124 1.00 98.31 346 ASN A O 1
ATOM 2678 N N . LEU A 1 347 ? 10.083 3.319 4.372 1.00 98.81 347 LEU A N 1
ATOM 2679 C CA . LEU A 1 347 ? 10.352 3.069 2.954 1.00 98.81 347 LEU A CA 1
ATOM 2680 C C . LEU A 1 347 ? 9.492 1.917 2.439 1.00 98.81 347 LEU A C 1
ATOM 2682 O O . LEU A 1 347 ? 9.576 0.811 2.974 1.00 98.81 347 LEU A O 1
ATOM 2686 N N . LEU A 1 348 ? 8.772 2.151 1.345 1.00 98.81 348 LEU A N 1
ATOM 2687 C CA . LEU A 1 348 ? 8.112 1.122 0.546 1.00 98.81 348 LEU A CA 1
ATOM 2688 C C . LEU A 1 348 ? 8.601 1.179 -0.902 1.00 98.81 348 LEU A C 1
ATOM 2690 O O . LEU A 1 348 ? 8.740 2.258 -1.472 1.00 98.81 348 LEU A O 1
ATOM 2694 N N . PHE A 1 349 ? 8.850 0.013 -1.491 1.00 98.62 349 PHE A N 1
ATOM 2695 C CA . PHE A 1 349 ? 9.304 -0.142 -2.866 1.00 98.62 349 PHE A CA 1
ATOM 2696 C C . PHE A 1 349 ? 8.384 -1.084 -3.640 1.00 98.62 349 PHE A C 1
ATOM 2698 O O . PHE A 1 349 ? 8.047 -2.169 -3.158 1.00 98.62 349 PHE A O 1
ATOM 2705 N N . VAL A 1 350 ? 8.050 -0.683 -4.864 1.00 98.06 350 VAL A N 1
ATOM 2706 C CA . VAL A 1 350 ? 7.434 -1.503 -5.903 1.00 98.06 350 VAL A CA 1
ATOM 2707 C C . VAL A 1 350 ? 8.153 -1.229 -7.221 1.00 98.06 350 VAL A C 1
ATOM 2709 O O . VAL A 1 350 ? 8.346 -0.079 -7.616 1.00 98.06 350 VAL A O 1
ATOM 2712 N N . GLY A 1 351 ? 8.547 -2.298 -7.903 1.00 95.06 351 GLY A N 1
ATOM 2713 C CA . GLY A 1 351 ? 9.300 -2.257 -9.151 1.00 95.06 351 GLY A CA 1
ATOM 2714 C C . GLY A 1 351 ? 8.472 -1.947 -10.397 1.00 95.06 351 GLY A C 1
ATOM 2715 O O . GLY A 1 351 ? 8.719 -2.559 -11.427 1.00 95.06 351 GLY A O 1
ATOM 2716 N N . ASP A 1 352 ? 7.474 -1.076 -10.314 1.00 93.94 352 ASP A N 1
ATOM 2717 C CA . ASP A 1 352 ? 6.620 -0.685 -11.439 1.00 93.94 352 ASP A CA 1
ATOM 2718 C C . ASP A 1 352 ? 6.266 0.798 -11.296 1.00 93.94 352 ASP A C 1
ATOM 2720 O O . ASP A 1 352 ? 5.720 1.209 -10.270 1.00 93.94 352 ASP A O 1
ATOM 2724 N N . GLY A 1 353 ? 6.598 1.617 -12.297 1.00 92.50 353 GLY A N 1
ATOM 2725 C CA . GLY A 1 353 ? 6.299 3.048 -12.261 1.00 92.50 353 GLY A CA 1
ATOM 2726 C C . GLY A 1 353 ? 4.886 3.385 -12.719 1.00 92.50 353 GLY A C 1
ATOM 2727 O O . GLY A 1 353 ? 4.394 4.467 -12.389 1.00 92.50 353 GLY A O 1
ATOM 2728 N N . GLY A 1 354 ? 4.232 2.459 -13.425 1.00 93.88 354 GLY A N 1
ATOM 2729 C CA . GLY A 1 354 ? 2.836 2.524 -13.845 1.00 93.88 354 GLY A CA 1
ATOM 2730 C C . GLY A 1 354 ? 1.845 1.900 -12.861 1.00 93.88 354 GLY A C 1
ATOM 2731 O O . GLY A 1 354 ? 0.644 1.844 -13.133 1.00 93.88 354 GLY A O 1
ATOM 2732 N N . PHE A 1 355 ? 2.316 1.499 -11.678 1.00 96.88 355 PHE A N 1
ATOM 2733 C CA . PHE A 1 355 ? 1.541 0.733 -10.700 1.00 96.88 355 PHE A CA 1
ATOM 2734 C C . PHE A 1 355 ? 0.204 1.381 -10.300 1.00 96.88 355 PHE A C 1
ATOM 2736 O O . PHE A 1 355 ? -0.753 0.676 -9.967 1.00 96.88 355 PHE A O 1
ATOM 2743 N N . ILE A 1 356 ? 0.133 2.720 -10.326 1.00 97.31 356 ILE A N 1
ATOM 2744 C CA . ILE A 1 356 ? -1.038 3.516 -9.918 1.00 97.31 356 ILE A CA 1
ATOM 2745 C C . ILE A 1 356 ? -1.828 4.143 -11.074 1.00 97.31 356 ILE A C 1
ATOM 2747 O O . ILE A 1 356 ? -2.703 4.985 -10.845 1.00 97.31 356 ILE A O 1
ATOM 2751 N N . VAL A 1 357 ? -1.534 3.749 -12.314 1.00 95.56 357 VAL A N 1
ATOM 2752 C CA . VAL A 1 357 ? -2.185 4.308 -13.501 1.00 95.56 357 VAL A CA 1
ATOM 2753 C C . VAL A 1 357 ? -3.526 3.626 -13.734 1.00 95.56 357 VAL A C 1
ATOM 2755 O O . VAL A 1 357 ? -3.642 2.400 -13.751 1.00 95.56 357 VAL A O 1
ATOM 2758 N N . TYR A 1 358 ? -4.544 4.450 -13.959 1.00 94.38 358 TYR A N 1
ATOM 2759 C CA . TYR A 1 358 ? -5.928 4.040 -14.138 1.00 94.38 358 TYR A CA 1
ATOM 2760 C C . TYR A 1 358 ? -6.442 4.441 -15.517 1.00 94.38 358 TYR A C 1
ATOM 2762 O O . TYR A 1 358 ? -6.110 5.497 -16.046 1.00 94.38 358 TYR A O 1
ATOM 2770 N N . GLN A 1 359 ? -7.328 3.623 -16.072 1.00 94.06 359 GLN A N 1
ATOM 2771 C CA . GLN A 1 359 ? -8.180 4.024 -17.180 1.00 94.06 359 GLN A CA 1
ATOM 2772 C C . GLN A 1 359 ? -9.550 3.371 -16.989 1.00 94.06 359 GLN A C 1
ATOM 2774 O O . GLN A 1 359 ? -9.673 2.142 -16.987 1.00 94.06 359 GLN A O 1
ATOM 2779 N N . LYS A 1 360 ? -10.592 4.199 -16.839 1.00 89.19 360 LYS A N 1
ATOM 2780 C CA . LYS A 1 360 ? -11.957 3.726 -16.579 1.00 89.19 360 LYS A CA 1
ATOM 2781 C C . LYS A 1 360 ? -12.416 2.745 -17.655 1.00 89.19 360 LYS A C 1
ATOM 2783 O O . LYS A 1 360 ? -12.429 3.078 -18.837 1.00 89.19 360 LYS A O 1
ATOM 2788 N N . GLY A 1 361 ? -12.818 1.547 -17.232 1.00 83.62 361 GLY A N 1
ATOM 2789 C CA . GLY A 1 361 ? -13.314 0.507 -18.135 1.00 83.62 361 GLY A CA 1
ATOM 2790 C C . GLY A 1 361 ? -12.265 -0.052 -19.102 1.00 83.62 361 GLY A C 1
ATOM 2791 O O . GLY A 1 361 ? -12.642 -0.663 -20.099 1.00 83.62 361 GLY A O 1
ATOM 2792 N N . SER A 1 362 ? -10.966 0.153 -18.850 1.00 88.50 362 SER A N 1
ATOM 2793 C CA . SER A 1 362 ? -9.919 -0.360 -19.733 1.00 88.50 362 SER A CA 1
ATOM 2794 C C . SER A 1 362 ? -9.920 -1.884 -19.789 1.00 88.50 362 SER A C 1
ATOM 2796 O O . SER A 1 362 ? -9.718 -2.563 -18.780 1.00 88.50 362 SER A O 1
ATOM 2798 N N . ALA A 1 363 ? -10.069 -2.414 -21.001 1.00 90.00 363 ALA A N 1
ATOM 2799 C CA . ALA A 1 363 ? -9.974 -3.840 -21.296 1.00 90.00 363 ALA A CA 1
ATOM 2800 C C . ALA A 1 363 ? -8.550 -4.280 -21.687 1.00 90.00 363 ALA A C 1
ATOM 2802 O O . ALA A 1 363 ? -8.362 -5.429 -22.076 1.00 90.00 363 ALA A O 1
ATOM 2803 N N . VAL A 1 364 ? -7.553 -3.385 -21.624 1.00 94.62 364 VAL A N 1
ATOM 2804 C CA . VAL A 1 364 ? -6.167 -3.700 -22.006 1.00 94.62 364 VAL A CA 1
ATOM 2805 C C . VAL A 1 364 ? -5.539 -4.606 -20.941 1.00 94.62 364 VAL A C 1
ATOM 2807 O O . VAL A 1 364 ? -5.286 -4.132 -19.836 1.00 94.62 364 VAL A O 1
ATOM 2810 N N . PRO A 1 365 ? -5.246 -5.886 -21.225 1.00 94.25 365 PRO A N 1
ATOM 2811 C CA . PRO A 1 365 ? -4.827 -6.838 -20.194 1.00 94.25 365 PRO A CA 1
ATOM 2812 C C . PRO A 1 365 ? -3.374 -6.643 -19.732 1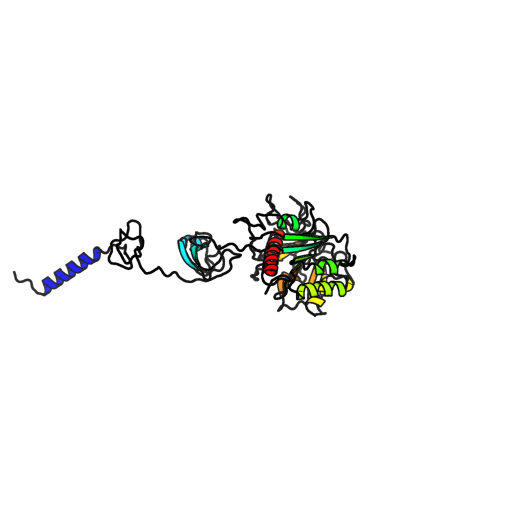.00 94.25 365 PRO A C 1
ATOM 2814 O O . PRO A 1 365 ? -2.900 -7.400 -18.895 1.00 94.25 365 PRO A O 1
ATOM 2817 N N . THR A 1 366 ? -2.654 -5.672 -20.294 1.00 94.81 366 THR A N 1
ATOM 2818 C CA . THR A 1 366 ? -1.213 -5.460 -20.090 1.00 94.81 366 THR A CA 1
ATOM 2819 C C . THR A 1 366 ? -0.842 -4.020 -19.733 1.00 94.81 366 THR A C 1
ATOM 2821 O O . THR A 1 366 ? 0.329 -3.675 -19.768 1.00 94.81 366 THR A O 1
ATOM 2824 N N . ALA A 1 367 ? -1.823 -3.157 -19.469 1.00 94.62 367 ALA A N 1
ATOM 2825 C CA . ALA A 1 367 ? -1.595 -1.766 -19.074 1.00 94.62 367 ALA A CA 1
ATOM 2826 C C . ALA A 1 367 ? -2.789 -1.242 -18.282 1.00 94.62 367 ALA A C 1
ATOM 2828 O O . ALA A 1 367 ? -3.906 -1.677 -18.565 1.00 94.62 367 ALA A O 1
ATOM 2829 N N . TYR A 1 368 ? -2.584 -0.276 -17.386 1.00 95.81 368 TYR A N 1
ATOM 2830 C CA . TYR A 1 368 ? -3.546 0.367 -16.476 1.00 95.81 368 TYR A CA 1
ATOM 2831 C C . TYR A 1 368 ? -4.006 -0.498 -15.292 1.00 95.81 368 TYR A C 1
ATOM 2833 O O . TYR A 1 368 ? -5.214 -0.625 -15.063 1.00 95.81 368 TYR A O 1
ATOM 2841 N N . PRO A 1 369 ? -3.107 -1.197 -14.572 1.00 97.06 369 PRO A N 1
ATOM 2842 C CA . PRO A 1 369 ? -3.480 -2.260 -13.631 1.00 97.06 369 PRO A CA 1
ATOM 2843 C C . PRO A 1 369 ? -4.336 -1.774 -12.445 1.00 97.06 369 PRO A C 1
ATOM 2845 O O . PRO A 1 369 ? -4.970 -2.582 -11.766 1.00 97.06 369 PRO A O 1
ATOM 2848 N N . PHE A 1 370 ? -4.401 -0.464 -12.207 1.00 97.88 370 PHE A N 1
ATOM 2849 C CA . PHE A 1 370 ? -5.175 0.138 -11.130 1.00 97.88 370 PHE A CA 1
ATOM 2850 C C . PHE A 1 370 ? -6.689 0.063 -11.394 1.00 97.88 370 PHE A C 1
ATOM 2852 O O . PHE A 1 370 ? -7.185 0.612 -12.377 1.00 97.88 370 PHE A O 1
ATOM 2859 N N . GLY A 1 371 ? -7.440 -0.604 -10.510 1.00 97.19 371 GLY A N 1
ATOM 2860 C CA . GLY A 1 371 ? -8.893 -0.775 -10.621 1.00 97.19 371 GLY A CA 1
ATOM 2861 C C . GLY A 1 371 ? -9.675 0.107 -9.646 1.00 97.19 371 GLY A C 1
ATOM 2862 O O . GLY A 1 371 ? -9.446 0.047 -8.440 1.00 97.19 371 GLY A O 1
ATOM 2863 N N . LEU A 1 372 ? -10.626 0.891 -10.152 1.00 97.19 372 LEU A N 1
ATOM 2864 C CA . LEU A 1 372 ? -11.562 1.677 -9.344 1.00 97.19 372 LEU A CA 1
ATOM 2865 C C . LEU A 1 372 ? -13.001 1.370 -9.763 1.00 97.19 372 LEU A C 1
ATOM 2867 O O . LEU A 1 372 ? -13.275 1.187 -10.953 1.00 97.19 372 LEU A O 1
ATOM 2871 N N . ASP A 1 373 ? -13.912 1.317 -8.792 1.00 95.62 373 ASP A N 1
ATOM 2872 C CA . ASP A 1 373 ? -15.344 1.191 -9.060 1.00 95.62 373 ASP A CA 1
ATOM 2873 C C . ASP A 1 373 ? -15.971 2.531 -9.506 1.00 95.62 373 ASP A C 1
ATOM 2875 O O . ASP A 1 373 ? -15.296 3.544 -9.704 1.00 95.62 373 ASP A O 1
ATOM 2879 N N . ASN A 1 374 ? -17.295 2.557 -9.679 1.00 94.50 374 ASN A N 1
ATOM 2880 C CA . ASN A 1 374 ? -18.003 3.777 -10.081 1.00 94.50 374 ASN A CA 1
ATOM 2881 C C . ASN A 1 374 ? -17.972 4.896 -9.030 1.00 94.50 374 ASN A C 1
ATOM 2883 O O . ASN A 1 374 ? -18.204 6.049 -9.391 1.00 94.50 374 ASN A O 1
ATOM 2887 N N . ASN A 1 375 ? -17.679 4.560 -7.776 1.00 94.94 375 ASN A N 1
ATOM 2888 C CA . ASN A 1 375 ? -17.535 5.491 -6.667 1.00 94.94 375 ASN A CA 1
ATOM 2889 C C . ASN A 1 375 ? -16.064 5.826 -6.394 1.00 94.94 375 ASN A C 1
ATOM 2891 O O . ASN A 1 375 ? -15.779 6.451 -5.379 1.00 94.94 375 ASN A O 1
ATOM 2895 N N . ASN A 1 376 ? -15.139 5.432 -7.279 1.00 95.88 376 ASN A N 1
ATOM 2896 C CA . ASN A 1 376 ? -13.694 5.588 -7.128 1.00 95.88 376 ASN A CA 1
ATOM 2897 C C . ASN A 1 376 ? -13.106 4.879 -5.892 1.00 95.88 376 ASN A C 1
ATOM 2899 O O . ASN A 1 376 ? -12.102 5.337 -5.341 1.00 95.88 376 ASN A O 1
ATOM 2903 N N . ILE A 1 377 ? -13.725 3.789 -5.437 1.00 96.62 377 ILE A N 1
ATOM 2904 C CA . ILE A 1 377 ? -13.204 2.917 -4.378 1.00 96.62 377 ILE A CA 1
ATOM 2905 C C . ILE A 1 377 ? -12.334 1.816 -5.008 1.00 96.62 377 ILE A C 1
ATOM 2907 O O . ILE A 1 377 ? -12.661 1.340 -6.103 1.00 96.62 377 ILE A O 1
ATOM 2911 N N . PRO A 1 378 ? -11.220 1.405 -4.367 1.00 97.81 378 PRO A N 1
ATOM 2912 C CA . PRO A 1 378 ? -10.356 0.354 -4.888 1.00 97.81 378 PRO A CA 1
ATOM 2913 C C . PRO A 1 378 ? -11.080 -0.971 -5.083 1.00 97.81 378 PRO A C 1
ATOM 2915 O O . PRO A 1 378 ? -11.752 -1.470 -4.184 1.00 97.81 378 PRO A O 1
ATOM 2918 N N . VAL A 1 379 ? -10.880 -1.568 -6.253 1.00 97.25 379 VAL A N 1
ATOM 2919 C CA . VAL A 1 379 ? -11.361 -2.908 -6.594 1.00 97.25 379 VAL A CA 1
ATOM 2920 C C . VAL A 1 379 ? -10.303 -3.661 -7.383 1.00 97.25 379 VAL A C 1
ATOM 2922 O O . VAL A 1 379 ? -9.397 -3.070 -7.973 1.00 97.25 379 VAL A O 1
ATOM 2925 N N . GLU A 1 380 ? -10.435 -4.982 -7.428 1.00 97.69 380 GLU A N 1
ATOM 2926 C CA . GLU A 1 380 ? -9.612 -5.795 -8.315 1.00 97.69 380 GLU A CA 1
ATOM 2927 C C . GLU A 1 380 ? -9.897 -5.464 -9.781 1.00 97.69 380 GLU A C 1
ATOM 2929 O O . GLU A 1 380 ? -11.046 -5.299 -10.200 1.00 97.69 380 GLU A O 1
ATOM 2934 N N . ARG A 1 381 ? -8.839 -5.437 -10.586 1.00 96.75 381 ARG A N 1
ATOM 2935 C CA . ARG A 1 381 ? -8.949 -5.389 -12.031 1.00 96.75 381 ARG A CA 1
ATOM 2936 C C . ARG A 1 381 ? -8.930 -6.800 -12.598 1.00 96.75 381 ARG A C 1
ATOM 2938 O O . ARG A 1 381 ? -7.925 -7.502 -12.515 1.00 96.75 381 ARG A O 1
ATOM 2945 N N . ALA A 1 382 ? -10.052 -7.202 -13.179 1.00 96.44 382 ALA A N 1
ATOM 2946 C CA . ALA A 1 382 ? -10.212 -8.525 -13.764 1.00 96.44 382 ALA A CA 1
ATOM 2947 C C . ALA A 1 382 ? -9.471 -8.679 -15.102 1.00 96.44 382 ALA A C 1
ATOM 2949 O O . ALA A 1 382 ? -9.230 -7.704 -15.816 1.00 96.44 382 ALA A O 1
ATOM 2950 N N . ASN A 1 383 ? -9.206 -9.932 -15.476 1.00 96.31 383 ASN A N 1
ATOM 2951 C CA . ASN A 1 383 ? -8.669 -10.335 -16.780 1.00 96.31 383 ASN A CA 1
ATOM 2952 C C . ASN A 1 383 ? -7.297 -9.728 -17.145 1.00 96.31 383 ASN A C 1
ATOM 2954 O O . ASN A 1 383 ? -7.026 -9.474 -18.321 1.00 96.31 383 ASN A O 1
ATOM 2958 N N . TYR A 1 384 ? -6.423 -9.514 -16.160 1.00 97.56 384 TYR A N 1
ATOM 2959 C CA . TYR A 1 384 ? -5.101 -8.916 -16.355 1.00 97.56 384 TYR A CA 1
ATOM 2960 C C . TYR A 1 384 ? -3.992 -9.964 -16.498 1.00 97.56 384 TYR A C 1
ATOM 2962 O O . TYR A 1 384 ? -4.055 -11.032 -15.897 1.00 97.56 384 TYR A O 1
ATOM 2970 N N . GLY A 1 385 ? -2.958 -9.650 -17.268 1.00 95.44 385 GLY A N 1
ATOM 2971 C CA . GLY A 1 385 ? -1.781 -10.480 -17.508 1.00 95.44 385 GLY A CA 1
ATOM 2972 C C . GLY A 1 385 ? -1.534 -10.677 -18.998 1.00 95.44 385 GLY A C 1
ATOM 2973 O O . GLY A 1 385 ? -2.486 -10.751 -19.774 1.00 95.44 385 GLY A O 1
ATOM 2974 N N . ARG A 1 386 ? -0.279 -10.793 -19.444 1.00 92.62 386 ARG A N 1
ATOM 2975 C CA . ARG A 1 386 ? 0.020 -11.012 -20.875 1.00 92.62 386 ARG A CA 1
ATOM 2976 C C . ARG A 1 386 ? -0.324 -12.424 -21.361 1.00 92.62 386 ARG A C 1
ATOM 2978 O O . ARG A 1 386 ? -0.903 -12.568 -22.435 1.00 92.62 386 ARG A O 1
ATOM 2985 N N . GLY A 1 387 ? -0.078 -13.444 -20.541 1.00 93.75 387 GLY A N 1
ATOM 2986 C CA . GLY A 1 387 ? -0.477 -14.832 -20.790 1.00 93.75 387 GLY A CA 1
ATOM 2987 C C . GLY A 1 387 ? -1.751 -15.199 -20.031 1.00 93.75 387 GLY A C 1
ATOM 2988 O O . GLY A 1 387 ? -2.836 -14.713 -20.373 1.00 93.75 387 GLY A O 1
ATOM 2989 N N . ILE A 1 388 ? -1.604 -16.042 -19.004 1.00 96.31 388 ILE A N 1
ATOM 2990 C CA . ILE A 1 388 ? -2.683 -16.419 -18.078 1.00 96.31 388 ILE A CA 1
ATOM 2991 C C . ILE A 1 388 ? -3.245 -15.156 -17.419 1.00 96.31 388 ILE A C 1
ATOM 2993 O O . ILE A 1 388 ? -2.490 -14.262 -17.030 1.00 96.31 388 ILE A O 1
ATOM 2997 N N . LYS A 1 389 ? -4.577 -15.086 -17.327 1.00 97.19 389 LYS A N 1
ATOM 2998 C CA . LYS A 1 389 ? -5.286 -13.932 -16.776 1.00 97.19 389 LYS A CA 1
ATOM 2999 C C . LYS A 1 389 ? -5.603 -14.122 -15.297 1.00 97.19 389 LYS A C 1
ATOM 3001 O O . LYS A 1 389 ? -6.067 -15.187 -14.897 1.00 97.19 389 LYS A O 1
ATOM 3006 N N . TYR A 1 390 ? -5.421 -13.059 -14.527 1.00 98.25 390 TYR A N 1
ATOM 3007 C CA . TYR A 1 390 ? -5.705 -12.979 -13.100 1.00 98.25 390 TYR A CA 1
ATOM 3008 C C . TYR A 1 390 ? -6.514 -11.722 -12.784 1.00 98.25 390 TYR A C 1
ATOM 3010 O O . TYR A 1 390 ? -6.565 -10.771 -13.570 1.00 98.25 390 TYR A O 1
ATOM 3018 N N . ASN A 1 391 ? -7.124 -11.711 -11.604 1.00 98.25 391 ASN A N 1
ATOM 3019 C CA . ASN A 1 391 ? -7.560 -10.476 -10.975 1.00 98.25 391 ASN A CA 1
ATOM 3020 C C . ASN A 1 391 ? -6.362 -9.848 -10.260 1.00 98.25 391 ASN A C 1
ATOM 3022 O O . ASN A 1 391 ? -5.724 -10.519 -9.447 1.00 98.25 391 ASN A O 1
ATOM 3026 N N . VAL A 1 392 ? -6.064 -8.583 -10.552 1.00 98.56 392 VAL A N 1
ATOM 3027 C CA . VAL A 1 392 ? -4.947 -7.853 -9.935 1.00 98.56 392 VAL A CA 1
ATOM 3028 C C . VAL A 1 392 ? -5.447 -6.746 -9.012 1.00 98.56 392 VAL A C 1
ATOM 3030 O O . VAL A 1 392 ? -6.442 -6.085 -9.298 1.00 98.56 392 VAL A O 1
ATOM 3033 N N . SER A 1 393 ? -4.775 -6.551 -7.881 1.00 98.50 393 SER A N 1
ATOM 3034 C CA . SER A 1 393 ? -5.244 -5.740 -6.752 1.00 98.50 393 SER A CA 1
ATOM 3035 C C . SER A 1 393 ? -4.396 -4.485 -6.507 1.00 98.50 393 SER A C 1
ATOM 3037 O O . SER A 1 393 ? -4.314 -4.020 -5.370 1.00 98.50 393 SER A O 1
ATOM 3039 N N . ASN A 1 394 ? -3.770 -3.915 -7.546 1.00 98.62 394 ASN A N 1
ATOM 3040 C CA . ASN A 1 394 ? -2.867 -2.759 -7.427 1.00 98.62 394 ASN A CA 1
ATOM 3041 C C . ASN A 1 394 ? -3.482 -1.582 -6.652 1.00 98.62 394 ASN A C 1
ATOM 3043 O O . ASN A 1 394 ? -2.816 -0.972 -5.819 1.00 98.62 394 ASN A O 1
ATOM 3047 N N . SER A 1 395 ? -4.758 -1.271 -6.892 1.00 98.62 395 SER A N 1
ATOM 3048 C CA . SER A 1 395 ? -5.453 -0.168 -6.217 1.00 98.62 395 SER A CA 1
ATOM 3049 C C . SER A 1 395 ? -5.745 -0.442 -4.749 1.00 98.62 395 SER A C 1
ATOM 3051 O O . SER A 1 395 ? -5.613 0.462 -3.927 1.00 98.62 395 SER A O 1
ATOM 3053 N N . ILE A 1 396 ? -6.099 -1.681 -4.403 1.00 98.81 396 ILE A N 1
ATOM 3054 C CA . ILE A 1 396 ? -6.320 -2.096 -3.013 1.00 98.81 396 ILE A CA 1
ATOM 3055 C C . ILE A 1 396 ? -4.992 -2.033 -2.252 1.00 98.81 396 ILE A C 1
ATOM 3057 O O . ILE A 1 396 ? -4.933 -1.491 -1.149 1.00 98.81 396 ILE A O 1
ATOM 3061 N N . PHE A 1 397 ? -3.907 -2.509 -2.872 1.00 98.81 397 PHE A N 1
ATOM 3062 C CA . PHE A 1 397 ? -2.562 -2.404 -2.310 1.00 98.81 397 PHE A CA 1
ATOM 3063 C C . PHE A 1 397 ? -2.172 -0.952 -2.088 1.00 98.81 397 PHE A C 1
ATOM 3065 O O . PHE A 1 397 ? -1.768 -0.593 -0.991 1.00 98.81 397 PHE A O 1
ATOM 3072 N N . PHE A 1 398 ? -2.343 -0.093 -3.092 1.00 98.81 398 PHE A N 1
ATOM 3073 C CA . PHE A 1 398 ? -2.011 1.320 -2.953 1.00 98.81 398 PHE A CA 1
ATOM 3074 C C . PHE A 1 398 ? -2.866 2.025 -1.885 1.00 98.81 398 PHE A C 1
ATOM 3076 O O . PHE A 1 398 ? -2.340 2.840 -1.132 1.00 98.81 398 PHE A O 1
ATOM 3083 N N . GLY A 1 399 ? -4.149 1.671 -1.754 1.00 98.69 399 GLY A N 1
ATOM 3084 C CA . GLY A 1 399 ? -4.999 2.132 -0.653 1.00 98.69 399 GLY A CA 1
ATOM 3085 C C . GLY A 1 399 ? -4.424 1.757 0.718 1.00 98.69 399 GLY A C 1
ATOM 3086 O O . GLY A 1 399 ? -4.255 2.625 1.576 1.00 98.69 399 GLY A O 1
ATOM 3087 N N . ASN A 1 400 ? -4.040 0.490 0.905 1.00 98.75 400 ASN A N 1
ATOM 3088 C CA . ASN A 1 400 ? -3.385 0.025 2.133 1.00 98.75 400 ASN A CA 1
ATOM 3089 C C . ASN A 1 400 ? -2.034 0.720 2.376 1.00 98.75 400 ASN A C 1
ATOM 3091 O O . ASN A 1 400 ? -1.740 1.113 3.503 1.00 98.75 400 ASN A O 1
ATOM 3095 N N . VAL A 1 401 ? -1.231 0.929 1.328 1.00 98.81 401 VAL A N 1
ATOM 3096 C CA . VAL A 1 401 ? 0.036 1.676 1.400 1.00 98.81 401 VAL A CA 1
ATOM 3097 C C . VAL A 1 401 ? -0.195 3.102 1.880 1.00 98.81 401 VAL A C 1
ATOM 3099 O O . VAL A 1 401 ? 0.531 3.563 2.754 1.00 98.81 401 VAL A O 1
ATOM 3102 N N . MET A 1 402 ? -1.194 3.805 1.346 1.00 98.69 402 MET A N 1
ATOM 3103 C CA . MET A 1 402 ? -1.493 5.169 1.779 1.00 98.69 402 MET A CA 1
ATOM 3104 C C . MET A 1 402 ? -2.033 5.208 3.211 1.00 98.69 402 MET A C 1
ATOM 3106 O O . MET A 1 402 ? -1.646 6.096 3.967 1.00 98.69 402 MET A O 1
ATOM 3110 N N . ALA A 1 403 ? -2.844 4.229 3.626 1.00 98.00 403 ALA A N 1
ATOM 3111 C CA . ALA A 1 403 ? -3.274 4.096 5.020 1.00 98.00 403 ALA A CA 1
ATOM 3112 C C . ALA A 1 403 ? -2.074 3.914 5.970 1.00 98.00 403 ALA A C 1
ATOM 3114 O O . ALA A 1 403 ? -1.942 4.645 6.954 1.00 98.00 403 ALA A O 1
ATOM 3115 N N . TRP A 1 404 ? -1.156 3.002 5.629 1.00 98.19 404 TRP A N 1
ATOM 3116 C CA . TRP A 1 404 ? 0.108 2.808 6.343 1.00 98.19 404 TRP A CA 1
ATOM 3117 C C . TRP A 1 404 ? 0.945 4.091 6.363 1.00 98.19 404 TRP A C 1
ATOM 3119 O O . TRP A 1 404 ? 1.402 4.513 7.420 1.00 98.19 404 TRP A O 1
ATOM 3129 N N . ALA A 1 405 ? 1.111 4.757 5.221 1.00 98.62 405 ALA A N 1
ATOM 3130 C CA . ALA A 1 405 ? 1.927 5.959 5.103 1.00 98.62 405 ALA A CA 1
ATOM 3131 C C . ALA A 1 405 ? 1.386 7.117 5.950 1.00 98.62 405 ALA A C 1
ATOM 3133 O O . ALA A 1 405 ? 2.160 7.784 6.632 1.00 98.62 405 ALA A O 1
ATOM 3134 N N . ILE A 1 406 ? 0.067 7.327 5.962 1.00 97.94 406 ILE A N 1
ATOM 3135 C CA . ILE A 1 406 ? -0.588 8.343 6.797 1.00 97.94 406 ILE A CA 1
ATOM 3136 C C . ILE A 1 406 ? -0.387 8.029 8.283 1.00 97.94 406 ILE A C 1
ATOM 3138 O O . ILE A 1 406 ? -0.026 8.920 9.052 1.00 97.94 406 ILE A O 1
ATOM 3142 N N . LYS A 1 407 ? -0.557 6.764 8.685 1.00 95.50 407 LYS A N 1
ATOM 3143 C CA . LYS A 1 407 ? -0.312 6.309 10.060 1.00 95.50 407 LYS A CA 1
ATOM 3144 C C . LYS A 1 407 ? 1.146 6.516 10.475 1.00 95.50 407 LYS A C 1
ATOM 3146 O O . LYS A 1 407 ? 1.402 7.050 11.554 1.00 95.50 407 LYS A O 1
ATOM 3151 N N . MET A 1 408 ? 2.100 6.136 9.625 1.00 95.88 408 MET A N 1
ATOM 3152 C CA . MET A 1 408 ? 3.525 6.350 9.888 1.00 95.88 408 MET A CA 1
ATOM 3153 C C . MET A 1 408 ? 3.848 7.840 9.974 1.00 95.88 408 MET A C 1
ATOM 3155 O O . MET A 1 408 ? 4.537 8.246 10.898 1.00 95.88 408 MET A O 1
ATOM 3159 N N . ALA A 1 409 ? 3.288 8.667 9.094 1.00 97.06 409 ALA A N 1
ATOM 3160 C CA . ALA A 1 409 ? 3.432 10.117 9.150 1.00 97.06 409 ALA A CA 1
ATOM 3161 C C . ALA A 1 409 ? 2.765 10.774 10.377 1.00 97.06 409 ALA A C 1
ATOM 3163 O O . ALA A 1 409 ? 3.095 11.904 10.730 1.00 97.06 409 ALA A O 1
ATOM 3164 N N . GLU A 1 410 ? 1.784 10.128 11.010 1.00 94.75 410 GLU A N 1
ATOM 3165 C CA . GLU A 1 410 ? 1.193 10.598 12.268 1.00 94.75 410 GLU A CA 1
ATOM 3166 C C . GLU A 1 410 ? 2.103 10.289 13.454 1.00 94.75 410 GLU A C 1
ATOM 3168 O O . GLU A 1 410 ? 2.435 11.195 14.216 1.00 94.75 410 GLU A O 1
ATOM 3173 N N . TYR A 1 411 ? 2.531 9.034 13.595 1.00 92.25 411 TYR A N 1
ATOM 3174 C CA . TYR A 1 411 ? 3.136 8.548 14.840 1.00 92.25 411 TYR A CA 1
ATOM 3175 C C . TYR A 1 411 ? 4.656 8.384 14.802 1.00 92.25 411 TYR A C 1
ATOM 3177 O O . TYR A 1 411 ? 5.287 8.278 15.849 1.00 92.25 411 TYR A O 1
ATOM 3185 N N . ASN A 1 412 ? 5.248 8.330 13.615 1.00 93.19 412 ASN A N 1
ATOM 3186 C CA . ASN A 1 412 ? 6.682 8.150 13.413 1.00 93.19 412 ASN A CA 1
ATOM 3187 C C . ASN A 1 412 ? 7.131 8.887 12.142 1.00 93.19 412 ASN A C 1
ATOM 3189 O O . ASN A 1 412 ? 7.835 8.323 11.306 1.00 93.19 412 ASN A O 1
ATOM 3193 N N . GLY A 1 413 ? 6.634 10.107 11.949 1.00 95.25 413 GLY A N 1
ATOM 3194 C CA . GLY A 1 413 ? 6.838 10.927 10.764 1.00 95.25 413 GLY A CA 1
ATOM 3195 C C . GLY A 1 413 ? 7.830 12.060 10.999 1.00 95.25 413 GLY A C 1
ATOM 3196 O O . GLY A 1 413 ? 8.113 12.447 12.131 1.00 95.25 413 GLY A O 1
ATOM 3197 N N . ILE A 1 414 ? 8.313 12.652 9.908 1.00 96.69 414 ILE A N 1
ATOM 3198 C CA . ILE A 1 414 ? 9.240 13.797 9.925 1.00 96.69 414 ILE A CA 1
ATOM 3199 C C . ILE A 1 414 ? 8.703 15.040 10.650 1.00 96.69 414 ILE A C 1
ATOM 3201 O O . ILE A 1 414 ? 9.486 15.842 11.159 1.00 96.69 414 ILE A O 1
ATOM 3205 N N . ASN A 1 415 ? 7.379 15.195 10.712 1.00 95.44 415 ASN A N 1
ATOM 3206 C CA . ASN A 1 415 ? 6.711 16.285 11.423 1.00 95.44 415 ASN A CA 1
ATOM 3207 C C . ASN A 1 415 ? 5.973 15.814 12.690 1.00 95.44 415 ASN A C 1
ATOM 3209 O O . ASN A 1 415 ? 5.224 16.599 13.274 1.00 95.44 415 ASN A O 1
ATOM 3213 N N . THR A 1 416 ? 6.155 14.560 13.125 1.00 86.56 416 THR A N 1
ATOM 3214 C CA . THR A 1 416 ? 5.581 14.086 14.391 1.00 86.56 416 THR A CA 1
ATOM 3215 C C . THR A 1 416 ? 6.238 14.843 15.542 1.00 86.56 416 THR A C 1
ATOM 3217 O O . THR A 1 416 ? 7.462 14.851 15.683 1.00 86.56 416 THR A O 1
ATOM 3220 N N . ILE A 1 417 ? 5.422 15.516 16.353 1.00 61.56 417 ILE A N 1
ATOM 3221 C CA . ILE A 1 417 ? 5.895 16.208 17.553 1.00 61.56 417 ILE A CA 1
ATOM 3222 C C . ILE A 1 417 ? 6.116 15.140 18.643 1.00 61.56 417 ILE A C 1
ATOM 3224 O O . ILE A 1 417 ? 5.208 14.329 18.834 1.00 61.56 417 ILE A O 1
ATOM 3228 N N . PRO A 1 418 ? 7.290 15.103 19.306 1.00 52.03 418 PRO A N 1
ATOM 3229 C CA . PRO A 1 418 ? 7.605 14.136 20.362 1.00 52.03 418 PRO A CA 1
ATOM 3230 C C . PRO A 1 418 ? 6.634 14.120 21.543 1.00 52.03 418 PRO A C 1
ATOM 3232 O O . PRO A 1 418 ? 6.103 15.204 21.887 1.00 52.03 418 PRO A O 1
#

pLDDT: mean 90.7, std 10.36, range [50.28, 98.88]

Radius of gyration: 29.88 Å; Cα contacts (8 Å, |Δi|>4): 965; chains: 1; bounding box: 79×71×89 Å

InterPro domains:
  IPR059888 Phage tail-like, trimerisation region [PF26696] (34-118)

Nearest PDB structures (foldseek):
  6mmr-assembly1_A  TM=4.993E-01  e=4.157E-01  Rattus norvegicus
  6mmp-assembly1_C  TM=4.324E-01  e=3.915E-01  Rattus norvegicus
  6mmp-assembly1_A  TM=4.824E-01  e=5.609E-01  Rattus norvegicus
  5ipu-assembly1_A  TM=4.230E-01  e=7.570E-01  Xenopus laevis
  5ipq-assembly1_A  TM=4.230E-01  e=9.620E-01  Xenopus laevis

Sequence (418 aa):
MKFSTSKLKAVLLCVSIIFCNYMQSQITVGADLTPNKGSLLDLKEYNNPAQLANSGKGLGMPRVSLQRLEKLDPCVENATEEDKKKHTGLMVYNLTDDTPYGLCPGLYVWQTTEWTRLPEPCPKIYYNTKKILGIGLDNYSVGATSPNAGGSILLQNQAAFGEDSNSIVGFKGYTLDYLRIPSLVDIDYLGTLDAKLAEKPDIIVISYPSRILNQNTADKLNNYLNQNGVLILLLEDPGGVSADTQKSSQIFLRTVFGNTNITQKNTTSDAFSGSVYQYSTTINDEVINGPFGDLRGKYWGEDASYTSLVSGLPSDQIIEYSTAYDYSMGVANSGYINSFRHKTKNLLFVGDGGFIVYQKGSAVPTAYPFGLDNNNIPVERANYGRGIKYNVSNSIFFGNVMAWAIKMAEYNGINTIP

Mean predicted aligned error: 9.89 Å